Protein AF-0000000087523209 (afdb_homodimer)

Structure (mmCIF, N/CA/C/O backbone):
data_AF-0000000087523209-model_v1
#
loop_
_entity.id
_entity.type
_entity.pdbx_description
1 polymer 'Probable queuosine precursor transporter'
#
loop_
_atom_site.group_PDB
_atom_site.id
_atom_site.type_symbol
_atom_site.label_atom_id
_atom_site.label_alt_id
_atom_site.label_comp_id
_atom_site.label_asym_id
_atom_site.label_entity_id
_atom_site.label_seq_id
_atom_site.pdbx_PDB_ins_code
_atom_site.Cartn_x
_atom_site.Cartn_y
_atom_site.Cartn_z
_atom_site.occupancy
_atom_site.B_iso_or_equiv
_atom_site.auth_seq_id
_atom_site.auth_comp_id
_atom_site.auth_asym_id
_atom_site.auth_atom_id
_atom_site.pdbx_PDB_model_num
ATOM 1 N N . MET A 1 1 ? -15.82 -19.844 -24.734 1 44.47 1 MET A N 1
ATOM 2 C CA . MET A 1 1 ? -14.672 -19.297 -24 1 44.47 1 MET A CA 1
ATOM 3 C C . MET A 1 1 ? -15.117 -18.281 -22.969 1 44.47 1 MET A C 1
ATOM 5 O O . MET A 1 1 ? -15.961 -17.422 -23.25 1 44.47 1 MET A O 1
ATOM 9 N N . ASN A 1 2 ? -14.977 -18.547 -21.688 1 59.5 2 ASN A N 1
ATOM 10 C CA . ASN A 1 2 ? -15.484 -17.688 -20.609 1 59.5 2 ASN A CA 1
ATOM 11 C C . ASN A 1 2 ? -14.922 -16.281 -20.703 1 59.5 2 ASN A C 1
ATOM 13 O O . ASN A 1 2 ? -13.719 -16.078 -20.531 1 59.5 2 ASN A O 1
ATOM 17 N N . TYR A 1 3 ? -15.641 -15.453 -21.438 1 59.41 3 TYR A N 1
ATOM 18 C CA . TYR A 1 3 ? -15.336 -14.062 -21.75 1 59.41 3 TYR A CA 1
ATOM 19 C C . TYR A 1 3 ? -14.727 -13.359 -20.547 1 59.41 3 TYR A C 1
ATOM 21 O O . TYR A 1 3 ? -13.875 -12.477 -20.688 1 59.41 3 TYR A O 1
ATOM 29 N N . ASP A 1 4 ? -14.984 -13.922 -19.469 1 70.75 4 ASP A N 1
ATOM 30 C CA . ASP A 1 4 ? -14.461 -13.273 -18.266 1 70.75 4 ASP A CA 1
ATOM 31 C C . ASP A 1 4 ? -12.992 -13.633 -18.047 1 70.75 4 ASP A C 1
ATOM 33 O O . ASP A 1 4 ? -12.18 -12.773 -17.688 1 70.75 4 ASP A O 1
ATOM 37 N N . LEU A 1 5 ? -12.648 -14.812 -18.547 1 73.19 5 LEU A N 1
ATOM 38 C CA . LEU A 1 5 ? -11.258 -15.227 -18.391 1 73.19 5 LEU A CA 1
ATOM 39 C C . LEU A 1 5 ? -10.375 -14.523 -19.406 1 73.19 5 LEU A C 1
ATOM 41 O O . LEU A 1 5 ? -9.25 -14.125 -19.094 1 73.19 5 LEU A O 1
ATOM 45 N N . LEU A 1 6 ? -10.945 -14.406 -20.578 1 75.75 6 LEU A N 1
ATOM 46 C CA . LEU A 1 6 ? -10.195 -13.711 -21.625 1 75.75 6 LEU A CA 1
ATOM 47 C C . LEU A 1 6 ? -9.922 -12.266 -21.219 1 75.75 6 LEU A C 1
ATOM 49 O O . LEU A 1 6 ? -8.828 -11.75 -21.438 1 75.75 6 LEU A O 1
ATOM 53 N N . PHE A 1 7 ? -10.883 -11.695 -20.656 1 76.88 7 PHE A N 1
ATOM 54 C CA . PHE A 1 7 ? -10.719 -10.328 -20.188 1 76.88 7 PHE A CA 1
ATOM 55 C C . PHE A 1 7 ? -9.641 -10.242 -19.125 1 76.88 7 PHE A C 1
ATOM 57 O O . PHE A 1 7 ? -8.797 -9.344 -19.156 1 76.88 7 PHE A O 1
ATOM 64 N N . ILE A 1 8 ? -9.617 -11.156 -18.297 1 76.56 8 ILE A N 1
ATOM 65 C CA . ILE A 1 8 ? -8.648 -11.164 -17.203 1 76.56 8 ILE A CA 1
ATOM 66 C C . ILE A 1 8 ? -7.242 -11.383 -17.766 1 76.56 8 ILE A C 1
ATOM 68 O O . ILE A 1 8 ? -6.297 -10.703 -17.344 1 76.56 8 ILE A O 1
ATOM 72 N N . LEU A 1 9 ? -7.156 -12.195 -18.734 1 78.19 9 LEU A N 1
ATOM 73 C CA . LEU A 1 9 ? -5.855 -12.492 -19.328 1 78.19 9 LEU A CA 1
ATOM 74 C C . LEU A 1 9 ? -5.305 -11.273 -20.062 1 78.19 9 LEU A C 1
ATOM 76 O O . LEU A 1 9 ? -4.121 -10.953 -19.938 1 78.19 9 LEU A O 1
ATOM 80 N N . ILE A 1 10 ? -6.129 -10.641 -20.75 1 82.5 10 ILE A N 1
ATOM 81 C CA . ILE A 1 10 ? -5.715 -9.445 -21.484 1 82.5 10 ILE A CA 1
ATOM 82 C C . ILE A 1 10 ? -5.301 -8.352 -20.5 1 82.5 10 ILE A C 1
ATOM 84 O O . ILE A 1 10 ? -4.281 -7.688 -20.703 1 82.5 10 ILE A O 1
ATOM 88 N N . PHE A 1 11 ? -6.008 -8.203 -19.516 1 78.62 11 PHE A N 1
ATOM 89 C CA . PHE A 1 11 ? -5.652 -7.223 -18.484 1 78.62 11 PHE A CA 1
ATOM 90 C C . PHE A 1 11 ? -4.297 -7.547 -17.875 1 78.62 11 PHE A C 1
ATOM 92 O O . PHE A 1 11 ? -3.459 -6.66 -17.703 1 78.62 11 PHE A O 1
ATOM 99 N N . TRP A 1 12 ? -4.102 -8.766 -17.562 1 82.5 12 TRP A N 1
ATOM 100 C CA . TRP A 1 12 ? -2.84 -9.195 -16.969 1 82.5 12 TRP A CA 1
ATOM 101 C C . TRP A 1 12 ? -1.667 -8.844 -17.875 1 82.5 12 TRP A C 1
ATOM 103 O O . TRP A 1 12 ? -0.654 -8.312 -17.422 1 82.5 12 TRP A O 1
ATOM 113 N N . MET A 1 13 ? -1.924 -9.133 -19.109 1 85.62 13 MET A N 1
ATOM 114 C CA . MET A 1 13 ? -0.838 -8.914 -20.062 1 85.62 13 MET A CA 1
ATOM 115 C C . MET A 1 13 ? -0.506 -7.43 -20.172 1 85.62 13 MET A C 1
ATOM 117 O O . MET A 1 13 ? 0.664 -7.047 -20.125 1 85.62 13 MET A O 1
ATOM 121 N N . ILE A 1 14 ? -1.524 -6.695 -20.219 1 86.69 14 ILE A N 1
ATOM 122 C CA . ILE A 1 14 ? -1.33 -5.262 -20.391 1 86.69 14 ILE A CA 1
ATOM 123 C C . ILE A 1 14 ? -0.748 -4.668 -19.109 1 86.69 14 ILE A C 1
ATOM 125 O O . ILE A 1 14 ? 0.235 -3.924 -19.156 1 86.69 14 ILE A O 1
ATOM 129 N N . ALA A 1 15 ? -1.339 -5.047 -18.016 1 85.81 15 ALA A N 1
ATOM 130 C CA . ALA A 1 15 ? -0.912 -4.496 -16.734 1 85.81 15 ALA A CA 1
ATOM 131 C C . ALA A 1 15 ? 0.514 -4.922 -16.391 1 85.81 15 ALA A C 1
ATOM 133 O O . ALA A 1 15 ? 1.326 -4.109 -15.953 1 85.81 15 ALA A O 1
ATOM 134 N N . MET A 1 16 ? 0.817 -6.133 -16.656 1 89.19 16 MET A N 1
ATOM 135 C CA . MET A 1 16 ? 2.16 -6.641 -16.375 1 89.19 16 MET A CA 1
ATOM 136 C C . MET A 1 16 ? 3.193 -5.949 -17.266 1 89.19 16 MET A C 1
ATOM 138 O O . MET A 1 16 ? 4.301 -5.652 -16.812 1 89.19 16 MET A O 1
ATOM 142 N N . THR A 1 17 ? 2.781 -5.742 -18.469 1 91.44 17 THR A N 1
ATOM 143 C CA . THR A 1 17 ? 3.686 -5.066 -19.391 1 91.44 17 THR A CA 1
ATOM 144 C C . THR A 1 17 ? 3.947 -3.633 -18.938 1 91.44 17 THR A C 1
ATOM 146 O O . THR A 1 17 ? 5.098 -3.193 -18.875 1 91.44 17 THR A O 1
ATOM 149 N N . ILE A 1 18 ? 2.93 -2.971 -18.578 1 89.88 18 ILE A N 1
ATOM 150 C CA . ILE A 1 18 ? 3.039 -1.581 -18.141 1 89.88 18 ILE A CA 1
ATOM 151 C C . ILE A 1 18 ? 3.898 -1.494 -16.891 1 89.88 18 ILE A C 1
ATOM 153 O O . ILE A 1 18 ? 4.809 -0.667 -16.797 1 89.88 18 ILE A O 1
ATOM 157 N N . VAL A 1 19 ? 3.643 -2.371 -16 1 89.81 19 VAL A N 1
ATOM 158 C CA . VAL A 1 19 ? 4.359 -2.322 -14.734 1 89.81 19 VAL A CA 1
ATOM 159 C C . VAL A 1 19 ? 5.824 -2.691 -14.945 1 89.81 19 VAL A C 1
ATOM 161 O O . VAL A 1 19 ? 6.715 -2.113 -14.32 1 89.81 19 VAL A O 1
ATOM 164 N N . THR A 1 20 ? 6.012 -3.615 -15.828 1 92.19 20 THR A N 1
ATOM 165 C CA . THR A 1 20 ? 7.383 -4.02 -16.109 1 92.19 20 THR A CA 1
ATOM 166 C C . THR A 1 20 ? 8.164 -2.875 -16.75 1 92.19 20 THR A C 1
ATOM 168 O O . THR A 1 20 ? 9.25 -2.521 -16.281 1 92.19 20 THR A O 1
ATOM 171 N N . ILE A 1 21 ? 7.633 -2.289 -17.719 1 92.81 21 ILE A N 1
ATOM 172 C CA . ILE A 1 21 ? 8.297 -1.208 -18.438 1 92.81 21 ILE A CA 1
ATOM 173 C C . ILE A 1 21 ? 8.5 -0.017 -17.5 1 92.81 21 ILE A C 1
ATOM 175 O O . ILE A 1 21 ? 9.57 0.593 -17.5 1 92.81 21 ILE A O 1
ATOM 179 N N . SER A 1 22 ? 7.492 0.308 -16.75 1 91.12 22 SER A N 1
ATOM 180 C CA . SER A 1 22 ? 7.594 1.418 -15.812 1 91.12 22 SER A CA 1
ATOM 181 C C . SER A 1 22 ? 8.68 1.161 -14.773 1 91.12 22 SER A C 1
ATOM 183 O O . SER A 1 22 ? 9.406 2.078 -14.391 1 91.12 22 SER A O 1
ATOM 185 N N . SER A 1 23 ? 8.719 -0.015 -14.305 1 91.88 23 SER A N 1
ATOM 186 C CA . SER A 1 23 ? 9.734 -0.367 -13.312 1 91.88 23 SER A CA 1
ATOM 187 C C . SER A 1 23 ? 11.141 -0.214 -13.891 1 91.88 23 SER A C 1
ATOM 189 O O . SER A 1 23 ? 12.039 0.297 -13.211 1 91.88 23 SER A O 1
ATOM 191 N N . VAL A 1 24 ? 11.297 -0.629 -15.102 1 92.5 24 VAL A N 1
ATOM 192 C CA . VAL A 1 24 ? 12.586 -0.49 -15.766 1 92.5 24 VAL A CA 1
ATOM 193 C C . VAL A 1 24 ? 12.945 0.988 -15.891 1 92.5 24 VAL A C 1
ATOM 195 O O . VAL A 1 24 ? 14.07 1.388 -15.586 1 92.5 24 VAL A O 1
ATOM 198 N N . LYS A 1 25 ? 12.039 1.738 -16.312 1 91 25 LYS A N 1
ATOM 199 C CA . LYS A 1 25 ? 12.273 3.166 -16.516 1 91 25 LYS A CA 1
ATOM 200 C C . LYS A 1 25 ? 12.648 3.846 -15.195 1 91 25 LYS A C 1
ATOM 202 O O . LYS A 1 25 ? 13.555 4.68 -15.156 1 91 25 LYS A O 1
ATOM 207 N N . ILE A 1 26 ? 12.008 3.498 -14.188 1 90.19 26 ILE A N 1
ATOM 208 C CA . ILE A 1 26 ? 12.258 4.098 -12.883 1 90.19 26 ILE A CA 1
ATOM 209 C C . ILE A 1 26 ? 13.656 3.715 -12.406 1 90.19 26 ILE A C 1
ATOM 211 O O . ILE A 1 26 ? 14.43 4.574 -11.961 1 90.19 26 ILE A O 1
ATOM 215 N N . VAL A 1 27 ? 13.977 2.502 -12.516 1 89.12 27 VAL A N 1
ATOM 216 C CA . VAL A 1 27 ? 15.258 2 -12.023 1 89.12 27 VAL A CA 1
ATOM 217 C C . VAL A 1 27 ? 16.406 2.625 -12.828 1 89.12 27 VAL A C 1
ATOM 219 O O . VAL A 1 27 ? 17.453 2.959 -12.273 1 89.12 27 VAL A O 1
ATOM 222 N N . LYS A 1 28 ? 16.156 2.807 -14.055 1 88.44 28 LYS A N 1
ATOM 223 C CA . LYS A 1 28 ? 17.203 3.312 -14.938 1 88.44 28 LYS A CA 1
ATOM 224 C C . LYS A 1 28 ? 17.312 4.832 -14.852 1 88.44 28 LYS A C 1
ATOM 226 O O . LYS A 1 28 ? 18.406 5.383 -14.734 1 88.44 28 LYS A O 1
ATOM 231 N N . LYS A 1 29 ? 16.25 5.473 -14.891 1 86.88 29 LYS A N 1
ATOM 232 C CA . LYS A 1 29 ? 16.234 6.93 -15.008 1 86.88 29 LYS A CA 1
ATOM 233 C C . LYS A 1 29 ? 16.234 7.59 -13.633 1 86.88 29 LYS A C 1
ATOM 235 O O . LYS A 1 29 ? 16.766 8.695 -13.477 1 86.88 29 LYS A O 1
ATOM 240 N N . TYR A 1 30 ? 15.641 6.906 -12.672 1 86.31 30 TYR A N 1
ATOM 241 C CA . TYR A 1 30 ? 15.539 7.453 -11.328 1 86.31 30 TYR A CA 1
ATOM 242 C C . TYR A 1 30 ? 16.031 6.445 -10.289 1 86.31 30 TYR A C 1
ATOM 244 O O . TYR A 1 30 ? 15.289 6.086 -9.367 1 86.31 30 TYR A O 1
ATOM 252 N N . PRO A 1 31 ? 17.266 6.141 -10.344 1 84 31 PRO A N 1
ATOM 253 C CA . PRO A 1 31 ? 17.781 5.051 -9.516 1 84 31 PRO A CA 1
ATOM 254 C C . PRO A 1 31 ? 17.625 5.328 -8.016 1 84 31 PRO A C 1
ATOM 256 O O . PRO A 1 31 ? 17.469 4.391 -7.227 1 84 31 PRO A O 1
ATOM 259 N N . ALA A 1 32 ? 17.562 6.586 -7.645 1 82.88 32 ALA A N 1
ATOM 260 C CA . ALA A 1 32 ? 17.438 6.941 -6.234 1 82.88 32 ALA A CA 1
ATOM 261 C C . ALA A 1 32 ? 16.047 6.578 -5.703 1 82.88 32 ALA A C 1
ATOM 263 O O . ALA A 1 32 ? 15.852 6.473 -4.488 1 82.88 32 ALA A O 1
ATOM 264 N N . TYR A 1 33 ? 15.156 6.32 -6.605 1 91.06 33 TYR A N 1
ATOM 265 C CA . TYR A 1 33 ? 13.766 6.109 -6.211 1 91.06 33 TYR A CA 1
ATOM 266 C C . TYR A 1 33 ? 13.328 4.68 -6.496 1 91.06 33 TYR A C 1
ATOM 268 O O . TYR A 1 33 ? 12.219 4.281 -6.148 1 91.06 33 TYR A O 1
ATOM 276 N N . GLY A 1 34 ? 14.227 3.949 -7.117 1 92.69 34 GLY A N 1
ATOM 277 C CA . GLY A 1 34 ? 13.844 2.645 -7.637 1 92.69 34 GLY A CA 1
ATOM 278 C C . GLY A 1 34 ? 13.422 1.67 -6.551 1 92.69 34 GLY A C 1
ATOM 279 O O . GLY A 1 34 ? 12.367 1.047 -6.648 1 92.69 34 GLY A O 1
ATOM 280 N N . PHE A 1 35 ? 14.25 1.591 -5.512 1 94.25 35 PHE A N 1
ATOM 281 C CA . PHE A 1 35 ? 13.938 0.653 -4.441 1 94.25 35 PHE A CA 1
ATOM 282 C C . PHE A 1 35 ? 12.633 1.034 -3.754 1 94.25 35 PHE A C 1
ATOM 284 O O . PHE A 1 35 ? 11.781 0.176 -3.502 1 94.25 35 PHE A O 1
ATOM 291 N N . ALA A 1 36 ? 12.461 2.297 -3.49 1 95.56 36 ALA A N 1
ATOM 292 C CA . ALA A 1 36 ? 11.25 2.781 -2.838 1 95.56 36 ALA A CA 1
ATOM 293 C C . ALA A 1 36 ? 10.023 2.535 -3.709 1 95.56 36 ALA A C 1
ATOM 295 O O . ALA A 1 36 ? 8.984 2.098 -3.215 1 95.56 36 ALA A O 1
ATOM 296 N N . ALA A 1 37 ? 10.148 2.75 -4.977 1 96.12 37 ALA A N 1
ATOM 297 C CA . ALA A 1 37 ? 9.023 2.586 -5.898 1 96.12 37 ALA A CA 1
ATOM 298 C C . ALA A 1 37 ? 8.617 1.12 -6.008 1 96.12 37 ALA A C 1
ATOM 300 O O . ALA A 1 37 ? 7.43 0.793 -5.906 1 96.12 37 ALA A O 1
ATOM 301 N N . LEU A 1 38 ? 9.578 0.264 -6.219 1 96.75 38 LEU A N 1
ATOM 302 C CA . LEU A 1 38 ? 9.266 -1.155 -6.363 1 96.75 38 LEU A CA 1
ATOM 303 C C . LEU A 1 38 ? 8.703 -1.726 -5.066 1 96.75 38 LEU A C 1
ATOM 305 O O . LEU A 1 38 ? 7.82 -2.582 -5.09 1 96.75 38 LEU A O 1
ATOM 309 N N . THR A 1 39 ? 9.242 -1.266 -3.939 1 97.12 39 THR A N 1
ATOM 310 C CA . THR A 1 39 ? 8.703 -1.684 -2.65 1 97.12 39 THR A CA 1
ATOM 311 C C . THR A 1 39 ? 7.258 -1.208 -2.49 1 97.12 39 THR A C 1
ATOM 313 O O . THR A 1 39 ? 6.406 -1.949 -1.993 1 97.12 39 THR A O 1
ATOM 316 N N . ALA A 1 40 ? 7 -0.035 -2.912 1 97.62 40 ALA A N 1
ATOM 317 C CA . ALA A 1 40 ? 5.648 0.507 -2.857 1 97.62 40 ALA A CA 1
ATOM 318 C C . ALA A 1 40 ? 4.699 -0.298 -3.742 1 97.62 40 ALA A C 1
ATOM 320 O O . ALA A 1 40 ? 3.553 -0.555 -3.363 1 97.62 40 ALA A O 1
ATOM 321 N N . PHE A 1 41 ? 5.137 -0.655 -4.902 1 97.06 41 PHE A N 1
ATOM 322 C CA . PHE A 1 41 ? 4.332 -1.507 -5.773 1 97.06 41 PHE A CA 1
ATOM 323 C C . PHE A 1 41 ? 4.047 -2.848 -5.105 1 97.06 41 PHE A C 1
ATOM 325 O O . PHE A 1 41 ? 2.92 -3.342 -5.152 1 97.06 41 PHE A O 1
ATOM 332 N N . TYR A 1 42 ? 5.07 -3.402 -4.551 1 97 42 TYR A N 1
ATOM 333 C CA . TYR A 1 42 ? 4.93 -4.66 -3.828 1 97 42 TYR A CA 1
ATOM 334 C C . TYR A 1 42 ? 3.857 -4.551 -2.75 1 97 42 TYR A C 1
ATOM 336 O O . TYR A 1 42 ? 2.977 -5.406 -2.652 1 97 42 TYR A O 1
ATOM 344 N N . VAL A 1 43 ? 3.879 -3.502 -1.985 1 97 43 VAL A N 1
ATOM 345 C CA . VAL A 1 43 ? 2.916 -3.242 -0.919 1 97 43 VAL A CA 1
ATOM 346 C C . VAL A 1 43 ? 1.52 -3.076 -1.514 1 97 43 VAL A C 1
ATOM 348 O O . VAL A 1 43 ? 0.546 -3.627 -0.992 1 97 43 VAL A O 1
ATOM 351 N N . ALA A 1 44 ? 1.406 -2.361 -2.561 1 96.5 44 ALA A N 1
ATOM 352 C CA . ALA A 1 44 ? 0.119 -2.129 -3.213 1 96.5 44 ALA A CA 1
ATOM 353 C C . ALA A 1 44 ? -0.492 -3.439 -3.699 1 96.5 44 ALA A C 1
ATOM 355 O O . ALA A 1 44 ? -1.701 -3.65 -3.582 1 96.5 44 ALA A O 1
ATOM 356 N N . TYR A 1 45 ? 0.368 -4.281 -4.297 1 95.38 45 TYR A N 1
ATOM 357 C CA . TYR A 1 45 ? -0.119 -5.57 -4.77 1 95.38 45 TYR A CA 1
ATOM 358 C C . TYR A 1 45 ? -0.631 -6.418 -3.607 1 95.38 45 TYR A C 1
ATOM 360 O O . TYR A 1 45 ? -1.703 -7.02 -3.697 1 95.38 45 TYR A O 1
ATOM 368 N N . LEU A 1 46 ? 0.085 -6.434 -2.566 1 93.19 46 LEU A N 1
ATOM 369 C CA . LEU A 1 46 ? -0.273 -7.266 -1.421 1 93.19 46 LEU A CA 1
ATOM 370 C C . LEU A 1 46 ? -1.545 -6.754 -0.754 1 93.19 46 LEU A C 1
ATOM 372 O O . LEU A 1 46 ? -2.428 -7.539 -0.402 1 93.19 46 LEU A O 1
ATOM 376 N N . LEU A 1 47 ? -1.611 -5.461 -0.556 1 92.69 47 LEU A N 1
ATOM 377 C CA . LEU A 1 47 ? -2.799 -4.895 0.073 1 92.69 47 LEU A CA 1
ATOM 378 C C . LEU A 1 47 ? -4.027 -5.09 -0.812 1 92.69 47 LEU A C 1
ATOM 380 O O . LEU A 1 47 ? -5.109 -5.41 -0.317 1 92.69 47 LEU A O 1
ATOM 384 N N . SER A 1 48 ? -3.848 -4.867 -2.072 1 92.44 48 SER A N 1
ATOM 385 C CA . SER A 1 48 ? -4.941 -5.141 -3 1 92.44 48 SER A CA 1
ATOM 386 C C . SER A 1 48 ? -5.379 -6.598 -2.93 1 92.44 48 SER A C 1
ATOM 388 O O . SER A 1 48 ? -6.574 -6.895 -2.963 1 92.44 48 SER A O 1
ATOM 390 N N . SER A 1 49 ? -4.371 -7.438 -2.902 1 89.56 49 SER A N 1
ATOM 391 C CA . SER A 1 49 ? -4.656 -8.867 -2.82 1 89.56 49 SER A CA 1
ATOM 392 C C . SER A 1 49 ? -5.461 -9.195 -1.57 1 89.56 49 SER A C 1
ATOM 394 O O . SER A 1 49 ? -6.352 -10.055 -1.607 1 89.56 49 SER A O 1
ATOM 396 N N . GLN A 1 50 ? -5.203 -8.602 -0.523 1 86.44 50 GLN A N 1
ATOM 397 C CA . GLN A 1 50 ? -5.93 -8.836 0.721 1 86.44 50 GLN A CA 1
ATOM 398 C C . GLN A 1 50 ? -7.391 -8.414 0.594 1 86.44 50 GLN A C 1
ATOM 400 O O . GLN A 1 50 ? -8.281 -9.102 1.099 1 86.44 50 GLN A O 1
ATOM 405 N N . VAL A 1 51 ? -7.629 -7.324 0.012 1 85.94 51 VAL A N 1
ATOM 406 C CA . VAL A 1 51 ? -8.992 -6.832 -0.19 1 85.94 51 VAL A CA 1
ATOM 407 C C . VAL A 1 51 ? -9.742 -7.762 -1.142 1 85.94 51 VAL A C 1
ATOM 409 O O . VAL A 1 51 ? -10.867 -8.18 -0.855 1 85.94 51 VAL A O 1
ATOM 412 N N . ILE A 1 52 ? -9.102 -8.141 -2.203 1 87.19 52 ILE A N 1
ATOM 413 C CA . ILE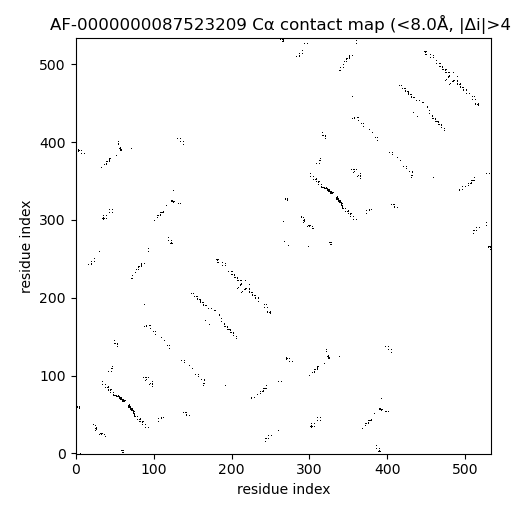 A 1 52 ? -9.742 -8.898 -3.27 1 87.19 52 ILE A CA 1
ATOM 414 C C . ILE A 1 52 ? -9.922 -10.352 -2.83 1 87.19 52 ILE A C 1
ATOM 416 O O . ILE A 1 52 ? -10.844 -11.031 -3.289 1 87.19 52 ILE A O 1
ATOM 420 N N . ALA A 1 53 ? -9.133 -10.789 -1.924 1 82.5 53 ALA A N 1
ATOM 421 C CA . ALA A 1 53 ? -9.211 -12.156 -1.428 1 82.5 53 ALA A CA 1
ATOM 422 C C . ALA A 1 53 ? -10.539 -12.406 -0.71 1 82.5 53 ALA A C 1
ATOM 424 O O . ALA A 1 53 ? -10.922 -13.555 -0.493 1 82.5 53 ALA A O 1
ATOM 425 N N . THR A 1 54 ? -11.258 -11.359 -0.317 1 80.94 54 THR A N 1
ATOM 426 C CA . THR A 1 54 ? -12.531 -11.5 0.376 1 80.94 54 THR A CA 1
ATOM 427 C C . THR A 1 54 ? -13.617 -12 -0.579 1 80.94 54 THR A C 1
ATOM 429 O O . THR A 1 54 ? -14.695 -12.406 -0.145 1 80.94 54 THR A O 1
ATOM 432 N N . LYS A 1 55 ? -13.32 -11.961 -1.841 1 83 55 LYS A N 1
ATOM 433 C CA . LYS A 1 55 ? -14.203 -12.531 -2.859 1 83 55 LYS A CA 1
ATOM 434 C C . LYS A 1 55 ? -13.703 -13.898 -3.314 1 83 55 LYS A C 1
ATOM 436 O O . LYS A 1 55 ? -12.555 -14.031 -3.748 1 83 55 LYS A O 1
ATOM 441 N N . LEU A 1 56 ? -14.602 -14.867 -3.193 1 81.5 56 LEU A N 1
ATOM 442 C CA . LEU A 1 56 ? -14.305 -16.172 -3.771 1 81.5 56 LEU A CA 1
ATOM 443 C C . LEU A 1 56 ? -14.789 -16.25 -5.215 1 81.5 56 LEU A C 1
ATOM 445 O O . LEU A 1 56 ? -15.922 -15.891 -5.512 1 81.5 56 LEU A O 1
ATOM 449 N N . ALA A 1 57 ? -13.875 -16.672 -6.004 1 84.19 57 ALA A N 1
ATOM 450 C CA . ALA A 1 57 ? -14.156 -16.625 -7.438 1 84.19 57 ALA A CA 1
ATOM 451 C C . ALA A 1 57 ? -14.094 -18.031 -8.055 1 84.19 57 ALA A C 1
ATOM 453 O O . ALA A 1 57 ? -13.555 -18.953 -7.449 1 84.19 57 ALA A O 1
ATOM 454 N N . THR A 1 58 ? -14.75 -18.125 -9.148 1 84.25 58 THR A N 1
ATOM 455 C CA . THR A 1 58 ? -14.68 -19.328 -9.977 1 84.25 58 THR A CA 1
ATOM 456 C C . THR A 1 58 ? -13.922 -19.031 -11.273 1 84.25 58 THR A C 1
ATOM 458 O O . THR A 1 58 ? -14.234 -18.078 -11.984 1 84.25 58 THR A O 1
ATOM 461 N N . PHE A 1 59 ? -12.883 -19.812 -11.43 1 80.12 59 PHE A N 1
ATOM 462 C CA . PHE A 1 59 ? -12.117 -19.734 -12.664 1 80.12 59 PHE A CA 1
ATOM 463 C C . PHE A 1 59 ? -12.406 -20.938 -13.555 1 80.12 59 PHE A C 1
ATOM 465 O O . PHE A 1 59 ? -12.125 -22.078 -13.18 1 80.12 59 PHE A O 1
ATOM 472 N N . ASP A 1 60 ? -13.016 -20.625 -14.695 1 80.06 60 ASP A N 1
ATOM 473 C CA . ASP A 1 60 ? -13.336 -21.672 -15.664 1 80.06 60 ASP A CA 1
ATOM 474 C C . ASP A 1 60 ? -12.305 -21.703 -16.797 1 80.06 60 ASP A C 1
ATOM 476 O O . ASP A 1 60 ? -12.352 -20.859 -17.703 1 80.06 60 ASP A O 1
ATOM 480 N N . PHE A 1 61 ? -11.406 -22.656 -16.766 1 76.56 61 PHE A N 1
ATOM 481 C CA . PHE A 1 61 ? -10.336 -22.75 -17.75 1 76.56 61 PHE A CA 1
ATOM 482 C C . PHE A 1 61 ? -10.789 -23.547 -18.969 1 76.56 61 PHE A C 1
ATOM 484 O O . PHE A 1 61 ? -10.008 -23.781 -19.891 1 76.56 61 PHE A O 1
ATOM 491 N N . GLY A 1 62 ? -12.109 -23.781 -18.953 1 76.75 62 GLY A N 1
ATOM 492 C CA . GLY A 1 62 ? -12.648 -24.516 -20.078 1 76.75 62 GLY A CA 1
ATOM 493 C C . GLY A 1 62 ? -12.383 -26.016 -20.016 1 76.75 62 GLY A C 1
ATOM 494 O O . GLY A 1 62 ? -12.055 -26.547 -18.953 1 76.75 62 GLY A O 1
ATOM 495 N N . THR A 1 63 ? -12.805 -26.703 -21.047 1 75.56 63 THR A N 1
ATOM 496 C CA . THR A 1 63 ? -12.656 -28.156 -21.141 1 75.56 63 THR A CA 1
ATOM 497 C C . THR A 1 63 ? -11.438 -28.516 -21.969 1 75.56 63 THR A C 1
ATOM 499 O O . THR A 1 63 ? -11.297 -28.078 -23.109 1 75.56 63 THR A O 1
ATOM 502 N N . TRP A 1 64 ? -10.555 -29.047 -21.156 1 71.62 64 TRP A N 1
ATOM 503 C CA . TRP A 1 64 ? -9.352 -29.531 -21.828 1 71.62 64 TRP A CA 1
ATOM 504 C C . TRP A 1 64 ? -9.273 -31.047 -21.781 1 71.62 64 TRP A C 1
ATOM 506 O O . TRP A 1 64 ? -9.336 -31.641 -20.703 1 71.62 64 TRP A O 1
ATOM 516 N N . PHE A 1 65 ? -9.07 -31.672 -22.969 1 80.38 65 PHE A N 1
ATOM 517 C CA . PHE A 1 65 ? -8.938 -33.125 -23.094 1 80.38 65 PHE A CA 1
ATOM 518 C C . PHE A 1 65 ? -10.117 -33.812 -22.438 1 80.38 65 PHE A C 1
ATOM 520 O O . PHE A 1 65 ? -9.938 -34.812 -21.703 1 80.38 65 PHE A O 1
ATOM 527 N N . GLY A 1 66 ? -11.242 -33.188 -22.484 1 74.56 66 GLY A N 1
ATOM 528 C CA . GLY A 1 66 ? -12.461 -33.812 -22 1 74.56 66 GLY A CA 1
ATOM 529 C C . GLY A 1 66 ? -12.742 -33.5 -20.531 1 74.56 66 GLY A C 1
ATOM 530 O O . GLY A 1 66 ? -13.766 -33.906 -20 1 74.56 66 GLY A O 1
ATOM 531 N N . TYR A 1 67 ? -11.797 -32.906 -19.906 1 77.94 67 TYR A N 1
ATOM 532 C CA . TYR A 1 67 ? -11.984 -32.562 -18.5 1 77.94 67 TYR A CA 1
ATOM 533 C C . TYR A 1 67 ? -12.203 -31.062 -18.328 1 77.94 67 TYR A C 1
ATOM 535 O O . TYR A 1 67 ? -11.477 -30.25 -18.922 1 77.94 67 TYR A O 1
ATOM 543 N N . SER A 1 68 ? -13.406 -30.781 -17.672 1 79.81 68 SER A N 1
ATOM 544 C CA . SER A 1 68 ? -13.656 -29.375 -17.344 1 79.81 68 SER A CA 1
ATOM 545 C C . SER A 1 68 ? -12.859 -28.953 -16.109 1 79.81 68 SER A C 1
ATOM 547 O O . SER A 1 68 ? -12.914 -29.609 -15.07 1 79.81 68 SER A O 1
ATOM 549 N N . ILE A 1 69 ? -12.07 -27.969 -16.344 1 79.38 69 ILE A N 1
ATOM 550 C CA . ILE A 1 69 ? -11.25 -27.453 -15.25 1 79.38 69 ILE A CA 1
ATOM 551 C C . ILE A 1 69 ? -11.891 -26.203 -14.672 1 79.38 69 ILE A C 1
ATOM 553 O O . ILE A 1 69 ? -11.688 -25.094 -15.195 1 79.38 69 ILE A O 1
ATOM 557 N N . ILE A 1 70 ? -12.719 -26.391 -13.656 1 80.75 70 ILE A N 1
ATOM 558 C CA . ILE A 1 70 ? -13.367 -25.312 -12.93 1 80.75 70 ILE A CA 1
ATOM 559 C C . ILE A 1 70 ? -12.82 -25.25 -11.508 1 80.75 70 ILE A C 1
ATOM 561 O O . ILE A 1 70 ? -12.961 -26.203 -10.742 1 80.75 70 ILE A O 1
ATOM 565 N N . LEU A 1 71 ? -12.141 -24.172 -11.305 1 80.25 71 LEU A N 1
ATOM 566 C CA . LEU A 1 71 ? -11.469 -24.031 -10.008 1 80.25 71 LEU A CA 1
ATOM 567 C C . LEU A 1 71 ? -12.109 -22.906 -9.188 1 80.25 71 LEU A C 1
ATOM 569 O O . LEU A 1 71 ? -12.531 -21.891 -9.742 1 80.25 71 LEU A O 1
ATOM 573 N N . SER A 1 72 ? -12.281 -23.141 -7.941 1 79.56 72 SER A N 1
ATOM 574 C CA . SER A 1 72 ? -12.75 -22.125 -7.004 1 79.56 72 SER A CA 1
ATOM 575 C C . SER A 1 72 ? -11.633 -21.688 -6.07 1 79.56 72 SER A C 1
ATOM 577 O O . SER A 1 72 ? -11.078 -22.484 -5.324 1 79.56 72 SER A O 1
ATOM 579 N N . THR A 1 73 ? -11.305 -20.422 -6.199 1 79.25 73 THR A N 1
ATOM 580 C CA . THR A 1 73 ? -10.242 -19.875 -5.371 1 79.25 73 THR A CA 1
ATOM 581 C C . THR A 1 73 ? -10.492 -18.391 -5.094 1 79.25 73 THR A C 1
ATOM 583 O O . THR A 1 73 ? -11.367 -17.781 -5.703 1 79.25 73 THR A O 1
ATOM 586 N N . PRO A 1 74 ? -9.82 -17.875 -4.062 1 77.5 74 PRO A N 1
ATOM 587 C CA . PRO A 1 74 ? -9.922 -16.422 -3.867 1 77.5 74 PRO A CA 1
ATOM 588 C C . PRO A 1 74 ? -9.562 -15.633 -5.125 1 77.5 74 PRO A C 1
ATOM 590 O O . PRO A 1 74 ? -8.633 -16 -5.84 1 77.5 74 PRO A O 1
ATOM 593 N N . ALA A 1 75 ? -10.367 -14.594 -5.348 1 84.75 75 ALA A N 1
ATOM 594 C CA . ALA A 1 75 ? -10.18 -13.766 -6.535 1 84.75 75 ALA A CA 1
ATOM 595 C C . ALA A 1 75 ? -8.797 -13.133 -6.543 1 84.75 75 ALA A C 1
ATOM 597 O O . ALA A 1 75 ? -8.305 -12.703 -7.594 1 84.75 75 ALA A O 1
ATOM 598 N N . ALA A 1 76 ? -8.133 -13.094 -5.406 1 85.06 76 ALA A N 1
ATOM 599 C CA . ALA A 1 76 ? -6.82 -12.469 -5.25 1 85.06 76 ALA A CA 1
ATOM 600 C C . ALA A 1 76 ? -5.758 -13.219 -6.051 1 85.06 76 ALA A C 1
ATOM 602 O O . ALA A 1 76 ? -4.652 -12.719 -6.258 1 85.06 76 ALA A O 1
ATOM 603 N N . ALA A 1 77 ? -6.055 -14.406 -6.527 1 83 77 ALA A N 1
ATOM 604 C CA . ALA A 1 77 ? -5.121 -15.211 -7.312 1 83 77 ALA A CA 1
ATOM 605 C C . ALA A 1 77 ? -4.641 -14.445 -8.547 1 83 77 ALA A C 1
ATOM 607 O O . ALA A 1 77 ? -3.533 -14.68 -9.031 1 83 77 ALA A O 1
ATOM 608 N N . ILE A 1 78 ? -5.383 -13.508 -8.977 1 84.06 78 ILE A N 1
ATOM 609 C CA . ILE A 1 78 ? -5.047 -12.766 -10.188 1 84.06 78 ILE A CA 1
ATOM 610 C C . ILE A 1 78 ? -3.863 -11.836 -9.922 1 84.06 78 ILE A C 1
ATOM 612 O O . ILE A 1 78 ? -3.217 -11.359 -10.852 1 84.06 78 ILE A O 1
ATOM 616 N N . LEU A 1 79 ? -3.531 -11.57 -8.695 1 89.25 79 LEU A N 1
ATOM 617 C CA . LEU A 1 79 ? -2.479 -10.617 -8.359 1 89.25 79 LEU A CA 1
ATOM 618 C C . LEU A 1 79 ? -1.171 -11.336 -8.055 1 89.25 79 LEU A C 1
ATOM 620 O O . LEU A 1 79 ? -0.114 -10.711 -7.969 1 89.25 79 LEU A O 1
ATOM 624 N N . TYR A 1 80 ? -1.177 -12.648 -8.031 1 85.31 80 TYR A N 1
ATOM 625 C CA . TYR A 1 80 ? -0.006 -13.414 -7.613 1 85.31 80 TYR A CA 1
ATOM 626 C C . TYR A 1 80 ? 1.154 -13.203 -8.578 1 85.31 80 TYR A C 1
ATOM 628 O O . TYR A 1 80 ? 2.303 -13.055 -8.156 1 85.31 80 TYR A O 1
ATOM 636 N N . PRO A 1 81 ? 0.857 -13.109 -9.828 1 85.25 81 PRO A N 1
ATOM 637 C CA . PRO A 1 81 ? 1.975 -12.867 -10.742 1 85.25 81 PRO A CA 1
ATOM 638 C C . PRO A 1 81 ? 2.664 -11.531 -10.492 1 85.25 81 PRO A C 1
ATOM 640 O O . PRO A 1 81 ? 3.887 -11.422 -10.625 1 85.25 81 PRO A O 1
ATOM 643 N N . PHE A 1 82 ? 1.92 -10.57 -10.156 1 90.5 82 PHE A N 1
ATOM 644 C CA . PHE A 1 82 ? 2.49 -9.258 -9.891 1 90.5 82 PHE A CA 1
ATOM 645 C C . PHE A 1 82 ? 3.354 -9.281 -8.633 1 90.5 82 PHE A C 1
ATOM 647 O O . PHE A 1 82 ? 4.445 -8.711 -8.609 1 90.5 82 PHE A O 1
ATOM 654 N N . ILE A 1 83 ? 2.846 -10 -7.668 1 91.31 83 ILE A N 1
ATOM 655 C CA . ILE A 1 83 ? 3.516 -10.062 -6.371 1 91.31 83 ILE A CA 1
ATOM 656 C C . ILE A 1 83 ? 4.852 -10.789 -6.52 1 91.31 83 ILE A C 1
ATOM 658 O O . ILE A 1 83 ? 5.887 -10.297 -6.066 1 91.31 83 ILE A O 1
ATOM 662 N N . ALA A 1 84 ? 4.816 -11.898 -7.168 1 88 84 ALA A N 1
ATOM 663 C CA . ALA A 1 84 ? 6.035 -12.688 -7.355 1 88 84 ALA A CA 1
ATOM 664 C C . ALA A 1 84 ? 7.039 -11.938 -8.227 1 88 84 ALA A C 1
ATOM 666 O O . ALA A 1 84 ? 8.234 -11.914 -7.93 1 88 84 ALA A O 1
ATOM 667 N N . GLN A 1 85 ? 6.57 -11.344 -9.211 1 89.75 85 GLN A N 1
ATOM 668 C CA . GLN A 1 85 ? 7.438 -10.68 -10.18 1 89.75 85 GLN A CA 1
ATOM 669 C C . GLN A 1 85 ? 8.172 -9.5 -9.547 1 89.75 85 GLN A C 1
ATOM 671 O O . GLN A 1 85 ? 9.367 -9.312 -9.773 1 89.75 85 GLN A O 1
ATOM 676 N N . VAL A 1 86 ? 7.469 -8.68 -8.859 1 94.31 86 VAL A N 1
ATOM 677 C CA . VAL A 1 86 ? 8.094 -7.488 -8.305 1 94.31 86 VAL A CA 1
ATOM 678 C C . VAL A 1 86 ? 9.164 -7.887 -7.289 1 94.31 86 VAL A C 1
ATOM 680 O O . VAL A 1 86 ? 10.195 -7.227 -7.172 1 94.31 86 VAL A O 1
ATOM 683 N N . LEU A 1 87 ? 8.891 -8.938 -6.555 1 93.25 87 LEU A N 1
ATOM 684 C CA . LEU A 1 87 ? 9.883 -9.414 -5.598 1 93.25 87 LEU A CA 1
ATOM 685 C C . LEU A 1 87 ? 11.141 -9.891 -6.312 1 93.25 87 LEU A C 1
ATOM 687 O O . LEU A 1 87 ? 12.258 -9.602 -5.871 1 93.25 87 LEU A O 1
ATOM 691 N N . ASP A 1 88 ? 10.961 -10.562 -7.414 1 90.81 88 ASP A N 1
ATOM 692 C CA . ASP A 1 88 ? 12.094 -10.977 -8.234 1 90.81 88 ASP A CA 1
ATOM 693 C C . ASP A 1 88 ? 12.852 -9.766 -8.773 1 90.81 88 ASP A C 1
ATOM 695 O O . ASP A 1 88 ? 14.086 -9.773 -8.836 1 90.81 88 ASP A O 1
ATOM 699 N N . MET A 1 89 ? 12.141 -8.805 -9.203 1 92.5 89 MET A N 1
ATOM 700 C CA . MET A 1 89 ? 12.75 -7.586 -9.742 1 92.5 89 MET A CA 1
ATOM 701 C C . MET A 1 89 ? 13.609 -6.898 -8.688 1 92.5 89 MET A C 1
ATOM 703 O O . MET A 1 89 ? 14.719 -6.461 -8.977 1 92.5 89 MET A O 1
ATOM 707 N N . ILE A 1 90 ? 13.07 -6.805 -7.484 1 94.12 90 ILE A N 1
ATOM 708 C CA . ILE A 1 90 ? 13.805 -6.188 -6.387 1 94.12 90 ILE A CA 1
ATOM 709 C C . ILE A 1 90 ? 15.07 -7 -6.094 1 94.12 90 ILE A C 1
ATOM 711 O O . ILE A 1 90 ? 16.156 -6.434 -5.953 1 94.12 90 ILE A O 1
ATOM 715 N N . ASN A 1 91 ? 14.867 -8.281 -6.051 1 92.19 91 ASN A N 1
ATOM 716 C CA . ASN A 1 91 ? 15.984 -9.172 -5.766 1 92.19 91 ASN A CA 1
ATOM 717 C C . ASN A 1 91 ? 17.062 -9.086 -6.848 1 92.19 91 ASN A C 1
ATOM 719 O O . ASN A 1 91 ? 18.25 -9.102 -6.547 1 92.19 91 ASN A O 1
ATOM 723 N N . GLU A 1 92 ? 16.656 -8.969 -8.016 1 89.5 92 GLU A N 1
ATOM 724 C CA . GLU A 1 92 ? 17.562 -8.906 -9.156 1 89.5 92 GLU A CA 1
ATOM 725 C C . GLU A 1 92 ? 18.438 -7.66 -9.102 1 8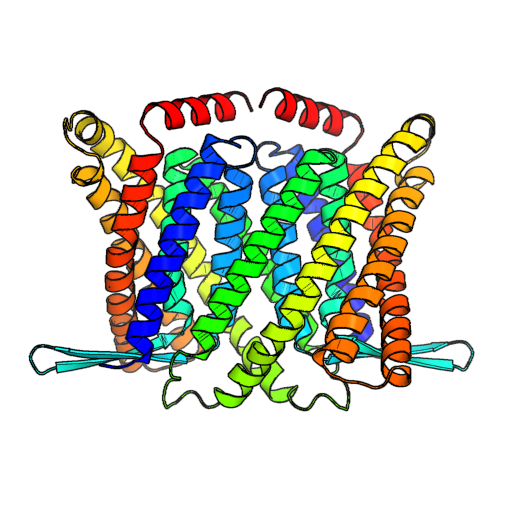9.5 92 GLU A C 1
ATOM 727 O O . GLU A 1 92 ? 19.641 -7.734 -9.305 1 89.5 92 GLU A O 1
ATOM 732 N N . VAL A 1 93 ? 17.828 -6.578 -8.812 1 90.56 93 VAL A N 1
ATOM 733 C CA . VAL A 1 93 ? 18.5 -5.297 -8.953 1 90.56 93 VAL A CA 1
ATOM 734 C C . VAL A 1 93 ? 19.188 -4.922 -7.633 1 90.56 93 VAL A C 1
ATOM 736 O O . VAL A 1 93 ? 20.312 -4.418 -7.625 1 90.56 93 VAL A O 1
ATOM 739 N N . TYR A 1 94 ? 18.516 -5.266 -6.508 1 91 94 TYR A N 1
ATOM 740 C CA . TYR A 1 94 ? 18.984 -4.703 -5.25 1 91 94 TYR A CA 1
ATOM 741 C C . TYR A 1 94 ? 19.531 -5.793 -4.336 1 91 94 TYR A C 1
ATOM 743 O O . TYR A 1 94 ? 20.141 -5.496 -3.303 1 91 94 TYR A O 1
ATOM 751 N N . GLY A 1 95 ? 19.266 -7.008 -4.676 1 90.56 95 GLY A N 1
ATOM 752 C CA . GLY A 1 95 ? 19.859 -8.109 -3.938 1 90.56 95 GLY A CA 1
ATOM 753 C C . GLY A 1 95 ? 18.984 -8.633 -2.826 1 90.56 95 GLY A C 1
ATOM 754 O O . GLY A 1 95 ? 17.891 -8.109 -2.598 1 90.56 95 GLY A O 1
ATOM 755 N N . LYS A 1 96 ? 19.5 -9.633 -2.184 1 92.19 96 LYS A N 1
ATOM 756 C CA . LYS A 1 96 ? 18.75 -10.406 -1.194 1 92.19 96 LYS A CA 1
ATOM 757 C C . LYS A 1 96 ? 18.391 -9.547 0.019 1 92.19 96 LYS A C 1
ATOM 759 O O . LYS A 1 96 ? 17.266 -9.586 0.509 1 92.19 96 LYS A O 1
ATOM 764 N N . LYS A 1 97 ? 19.328 -8.789 0.51 1 92.69 97 LYS A N 1
ATOM 765 C CA . LYS A 1 97 ? 19.109 -7.992 1.717 1 92.69 97 LYS A CA 1
ATOM 766 C C . LYS A 1 97 ? 17.969 -7 1.531 1 92.69 97 LYS A C 1
ATOM 768 O O . LYS A 1 97 ? 17.078 -6.906 2.379 1 92.69 97 LYS A O 1
ATOM 773 N N . LYS A 1 98 ? 17.969 -6.344 0.415 1 93.25 98 LYS A N 1
ATOM 774 C CA . LYS A 1 98 ? 16.906 -5.371 0.136 1 93.25 98 LYS A CA 1
ATOM 775 C C . LYS A 1 98 ? 15.586 -6.062 -0.154 1 93.25 98 LYS A C 1
ATOM 777 O O . LYS A 1 98 ? 14.516 -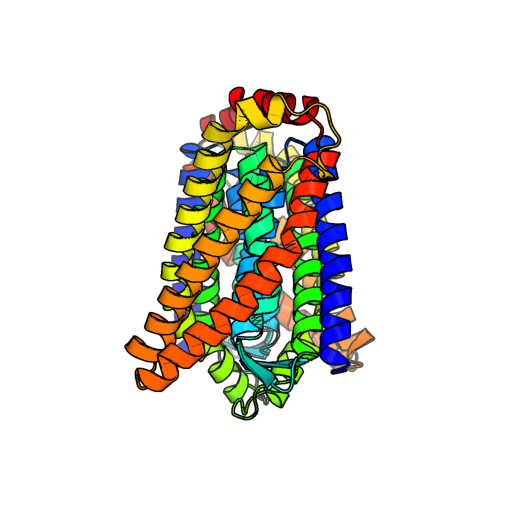5.539 0.186 1 93.25 98 LYS A O 1
ATOM 782 N N . ALA A 1 99 ? 15.719 -7.219 -0.775 1 94.62 99 ALA A N 1
ATOM 783 C CA . ALA A 1 99 ? 14.492 -7.984 -1.005 1 94.62 99 ALA A CA 1
ATOM 784 C C . ALA A 1 99 ? 13.859 -8.414 0.314 1 94.62 99 ALA A C 1
ATOM 786 O O . ALA A 1 99 ? 12.641 -8.32 0.482 1 94.62 99 ALA A O 1
ATOM 787 N N . VAL A 1 100 ? 14.664 -8.836 1.23 1 94.56 100 VAL A N 1
ATOM 788 C CA . VAL A 1 100 ? 14.172 -9.211 2.551 1 94.56 100 VAL A CA 1
ATOM 789 C C . VAL A 1 100 ? 13.586 -7.984 3.252 1 94.56 100 VAL A C 1
ATOM 791 O O . VAL A 1 100 ? 12.531 -8.062 3.885 1 94.56 100 VAL A O 1
ATOM 794 N N . ALA A 1 101 ? 14.258 -6.883 3.139 1 94.69 101 ALA A N 1
ATOM 795 C CA . ALA A 1 101 ? 13.758 -5.641 3.721 1 94.69 101 ALA A CA 1
ATOM 796 C C . ALA A 1 101 ? 12.391 -5.273 3.145 1 94.69 101 ALA A C 1
ATOM 798 O O . ALA A 1 101 ? 11.5 -4.836 3.875 1 94.69 101 ALA A O 1
ATOM 799 N N . ALA A 1 102 ? 12.281 -5.453 1.856 1 96.06 102 ALA A N 1
ATOM 800 C CA . ALA A 1 102 ? 11 -5.168 1.208 1 96.06 102 ALA A CA 1
ATOM 801 C C . ALA A 1 102 ? 9.898 -6.055 1.767 1 96.06 102 ALA A C 1
ATOM 803 O O . ALA A 1 102 ? 8.773 -5.594 1.983 1 96.06 102 ALA A O 1
ATOM 804 N N . VAL A 1 103 ? 10.211 -7.293 2 1 96.19 103 VAL A N 1
ATOM 805 C CA . VAL A 1 103 ? 9.242 -8.242 2.553 1 96.19 103 VAL A CA 1
ATOM 806 C C . VAL A 1 103 ? 8.836 -7.801 3.957 1 96.19 103 VAL A C 1
ATOM 808 O O . VAL A 1 103 ? 7.652 -7.82 4.301 1 96.19 103 VAL A O 1
ATOM 811 N N . MET A 1 104 ? 9.789 -7.355 4.73 1 95.31 104 MET A N 1
ATOM 812 C CA . MET A 1 104 ? 9.5 -6.926 6.098 1 95.31 104 MET A CA 1
ATOM 813 C C . MET A 1 104 ? 8.68 -5.641 6.102 1 95.31 104 MET A C 1
ATOM 815 O O . MET A 1 104 ? 7.777 -5.48 6.922 1 95.31 104 MET A O 1
ATOM 819 N N . ILE A 1 105 ? 9.008 -4.754 5.262 1 95.62 105 ILE A N 1
ATOM 820 C CA . ILE A 1 105 ? 8.234 -3.525 5.113 1 95.62 105 ILE A CA 1
ATOM 821 C C . ILE A 1 105 ? 6.805 -3.863 4.715 1 95.62 105 ILE A C 1
ATOM 823 O O . ILE A 1 105 ? 5.852 -3.334 5.297 1 95.62 105 ILE A O 1
ATOM 827 N N . ALA A 1 106 ? 6.684 -4.758 3.783 1 95.75 106 ALA A N 1
ATOM 828 C CA . ALA A 1 106 ? 5.359 -5.168 3.328 1 95.75 106 ALA A CA 1
ATOM 829 C C . ALA A 1 106 ? 4.566 -5.816 4.461 1 95.75 106 ALA A C 1
ATOM 831 O O . ALA A 1 106 ? 3.369 -5.566 4.609 1 95.75 106 ALA A O 1
ATOM 832 N N . LEU A 1 107 ? 5.215 -6.637 5.211 1 94.06 107 LEU A N 1
ATOM 833 C CA . LEU A 1 107 ? 4.543 -7.262 6.348 1 94.06 107 LEU A CA 1
ATOM 834 C C . LEU A 1 107 ? 4.023 -6.203 7.316 1 94.06 107 LEU A C 1
ATOM 836 O O . LEU A 1 107 ? 2.881 -6.285 7.777 1 94.06 107 LEU A O 1
ATOM 840 N N . ALA A 1 108 ? 4.852 -5.254 7.648 1 93.38 108 ALA A N 1
ATOM 841 C CA . ALA A 1 108 ? 4.449 -4.188 8.555 1 93.38 108 ALA A CA 1
ATOM 842 C C . ALA A 1 108 ? 3.223 -3.447 8.031 1 93.38 108 ALA A C 1
ATOM 844 O O . ALA A 1 108 ? 2.324 -3.096 8.797 1 93.38 108 ALA A O 1
ATOM 845 N N . THR A 1 109 ? 3.182 -3.178 6.754 1 94 109 THR A N 1
ATOM 846 C CA . THR A 1 109 ? 2.057 -2.463 6.16 1 94 109 THR A CA 1
ATOM 847 C C . THR A 1 109 ? 0.791 -3.314 6.203 1 94 109 THR A C 1
ATOM 849 O O . THR A 1 109 ? -0.315 -2.785 6.34 1 94 109 THR A O 1
ATOM 852 N N . GLN A 1 110 ? 0.935 -4.602 6.078 1 90.81 110 GLN A N 1
ATOM 853 C CA . GLN A 1 110 ? -0.215 -5.492 6.184 1 90.81 110 GLN A CA 1
ATOM 854 C C . GLN A 1 110 ? -0.807 -5.465 7.59 1 90.81 110 GLN A C 1
ATOM 856 O O . GLN A 1 110 ? -2.027 -5.508 7.758 1 90.81 110 GLN A O 1
ATOM 861 N N . VAL A 1 111 ? 0.042 -5.488 8.516 1 89.06 111 VAL A N 1
ATOM 862 C CA . VAL A 1 111 ? -0.408 -5.41 9.906 1 89.06 111 VAL A CA 1
ATOM 863 C C . VAL A 1 111 ? -1.153 -4.098 10.133 1 89.06 111 VAL A C 1
ATOM 865 O O . VAL A 1 111 ? -2.219 -4.086 10.758 1 89.06 111 VAL A O 1
ATOM 868 N N . LEU A 1 112 ? -0.613 -3.023 9.656 1 90.19 112 LEU A N 1
ATOM 869 C CA . LEU A 1 112 ? -1.264 -1.725 9.773 1 90.19 112 LEU A CA 1
ATOM 870 C C . LEU A 1 112 ? -2.637 -1.741 9.117 1 90.19 112 LEU A C 1
ATOM 872 O O . LEU A 1 112 ? -3.611 -1.24 9.68 1 90.19 112 LEU A O 1
ATOM 876 N N . TYR A 1 113 ? -2.711 -2.301 7.992 1 89.88 113 TYR A N 1
ATOM 877 C CA . TYR A 1 113 ? -3.967 -2.377 7.254 1 89.88 113 TYR A CA 1
ATOM 878 C C . TYR A 1 113 ? -5.039 -3.086 8.07 1 89.88 113 TYR A C 1
ATOM 880 O O . TYR A 1 113 ? -6.172 -2.607 8.172 1 89.88 113 TYR A O 1
ATOM 888 N N . VAL A 1 114 ? -4.656 -4.191 8.609 1 87.12 114 VAL A N 1
ATOM 889 C CA . VAL A 1 114 ? -5.613 -4.977 9.383 1 87.12 114 VAL A CA 1
ATOM 890 C C . VAL A 1 114 ? -6.059 -4.188 10.609 1 87.12 114 VAL A C 1
ATOM 892 O O . VAL A 1 114 ? -7.223 -4.25 11.008 1 87.12 114 VAL A O 1
ATOM 895 N N . MET A 1 115 ? -5.172 -3.553 11.211 1 86.5 115 MET A N 1
ATOM 896 C CA . MET A 1 115 ? -5.516 -2.727 12.367 1 86.5 115 MET A CA 1
ATOM 897 C C . MET A 1 115 ? -6.496 -1.625 11.977 1 86.5 115 MET A C 1
ATOM 899 O O . MET A 1 115 ? -7.43 -1.325 12.719 1 86.5 115 MET A O 1
ATOM 903 N N . PHE A 1 116 ? -6.316 -1.012 10.836 1 89.69 116 PHE A N 1
ATOM 904 C CA . PHE A 1 116 ? -7.207 0.041 10.367 1 89.69 116 PHE A CA 1
ATOM 905 C C . PHE A 1 116 ? -8.594 -0.52 10.055 1 89.69 116 PHE A C 1
ATOM 907 O O . PHE A 1 116 ? -9.602 0.117 10.352 1 89.69 116 PHE A O 1
ATOM 914 N N . ILE A 1 117 ? -8.602 -1.659 9.477 1 86.88 117 ILE A N 1
ATOM 915 C CA . ILE A 1 117 ? -9.875 -2.305 9.172 1 86.88 117 ILE A CA 1
ATOM 916 C C . ILE A 1 117 ? -10.609 -2.633 10.469 1 86.88 117 ILE A C 1
ATOM 918 O O . ILE A 1 117 ? -11.82 -2.426 10.578 1 86.88 117 ILE A O 1
ATOM 922 N N . ALA A 1 118 ? -9.859 -3.227 11.414 1 83.75 118 ALA A N 1
ATOM 923 C CA . ALA A 1 118 ? -10.461 -3.551 12.703 1 83.75 118 ALA A CA 1
ATOM 924 C C . ALA A 1 118 ? -11.07 -2.311 13.352 1 83.75 118 ALA A C 1
ATOM 926 O O . ALA A 1 118 ? -12.133 -2.389 13.977 1 83.75 118 ALA A O 1
ATOM 927 N N . MET A 1 119 ? -10.461 -1.189 13.18 1 84.5 119 MET A N 1
ATOM 928 C CA . MET A 1 119 ? -10.984 0.07 13.703 1 84.5 119 MET A CA 1
ATOM 929 C C . MET A 1 119 ? -12.234 0.5 12.945 1 84.5 119 MET A C 1
ATOM 931 O O . MET A 1 119 ? -13.219 0.922 13.547 1 84.5 119 MET A O 1
ATOM 935 N N . ALA A 1 120 ? -12.18 0.403 11.711 1 85.88 120 ALA A N 1
ATOM 936 C CA . ALA A 1 120 ? -13.281 0.842 10.859 1 85.88 120 ALA A CA 1
ATOM 937 C C . ALA A 1 120 ? -14.539 0.025 11.125 1 85.88 120 ALA A C 1
ATOM 939 O O . ALA A 1 120 ? -15.656 0.546 11.039 1 85.88 120 ALA A O 1
ATOM 940 N N . VAL A 1 121 ? -14.352 -1.207 11.438 1 83.94 121 VAL A N 1
ATOM 941 C CA . VAL A 1 121 ? -15.477 -2.1 11.703 1 83.94 121 VAL A CA 1
ATOM 942 C C . VAL A 1 121 ? -16.219 -1.633 12.945 1 83.94 121 VAL A C 1
ATOM 944 O O . VAL A 1 121 ? -17.438 -1.794 13.047 1 83.94 121 VAL A O 1
ATOM 947 N N . LYS A 1 122 ? -15.578 -0.984 13.852 1 83 122 LYS A N 1
ATOM 948 C CA . LYS A 1 122 ? -16.172 -0.58 15.125 1 83 122 LYS A CA 1
ATOM 949 C C . LYS A 1 122 ? -16.828 0.793 15.016 1 83 122 LYS A C 1
ATOM 951 O O . LYS A 1 122 ? -17.594 1.194 15.898 1 83 122 LYS A O 1
ATOM 956 N N . ILE A 1 123 ? -16.547 1.518 13.969 1 83.75 123 ILE A N 1
ATOM 957 C CA . ILE A 1 123 ? -17.141 2.838 13.789 1 83.75 123 ILE A CA 1
ATOM 958 C C . ILE A 1 123 ? -18.594 2.691 13.375 1 83.75 123 ILE A C 1
ATOM 960 O O . ILE A 1 123 ? -18.922 1.981 12.422 1 83.75 123 ILE A O 1
ATOM 964 N N . PRO A 1 124 ? -19.453 3.346 14.125 1 86.81 124 PRO A N 1
ATOM 965 C CA . PRO A 1 124 ? -20.875 3.273 13.742 1 86.81 124 PRO A CA 1
ATOM 966 C C . PRO A 1 124 ? -21.141 3.824 12.344 1 86.81 124 PRO A C 1
ATOM 968 O O . PRO A 1 124 ? -20.578 4.852 11.961 1 86.81 124 PRO A O 1
ATOM 971 N N . ALA A 1 125 ? -21.969 3.068 11.625 1 87.12 125 ALA A N 1
ATOM 972 C CA . ALA A 1 125 ? -22.344 3.506 10.281 1 87.12 125 ALA A CA 1
ATOM 973 C C . ALA A 1 125 ? -23.359 4.637 10.344 1 87.12 125 ALA A C 1
ATOM 975 O O . ALA A 1 125 ? -24.125 4.746 11.312 1 87.12 125 ALA A O 1
ATOM 976 N N . ALA A 1 126 ? -23.234 5.484 9.336 1 83.56 126 ALA A N 1
ATOM 977 C CA . ALA A 1 126 ? -24.312 6.461 9.188 1 83.56 126 ALA A CA 1
ATOM 978 C C . ALA A 1 126 ? -25.656 5.77 9.008 1 83.56 126 ALA A C 1
ATOM 980 O O . ALA A 1 126 ? -25.734 4.684 8.43 1 83.56 126 ALA A O 1
ATOM 981 N N . ALA A 1 127 ? -26.688 6.5 9.438 1 79 127 ALA A N 1
ATOM 982 C CA . ALA A 1 127 ? -28.016 5.918 9.406 1 79 127 ALA A CA 1
ATOM 983 C C . ALA A 1 127 ? -28.453 5.605 7.973 1 79 127 ALA A C 1
ATOM 985 O O . ALA A 1 127 ? -29.156 4.625 7.73 1 79 127 ALA A O 1
ATOM 986 N N . PHE A 1 128 ? -27.922 6.375 7.059 1 78.44 128 PHE A N 1
ATOM 987 C CA . PHE A 1 128 ? -28.359 6.219 5.68 1 78.44 128 PHE A CA 1
ATOM 988 C C . PHE A 1 128 ? -27.484 5.215 4.941 1 78.44 128 PHE A C 1
ATOM 990 O O . PHE A 1 128 ? -27.75 4.883 3.785 1 78.44 128 PHE A O 1
ATOM 997 N N . TYR A 1 129 ? -26.453 4.734 5.535 1 80.75 129 TYR A N 1
ATOM 998 C CA . TYR A 1 129 ? -25.594 3.715 4.938 1 80.75 129 TYR A CA 1
ATOM 999 C C . TYR A 1 129 ? -26.188 2.322 5.137 1 80.75 129 TYR A C 1
ATOM 1001 O O . TYR A 1 129 ? -26.078 1.754 6.227 1 80.75 129 TYR A O 1
ATOM 1009 N N . GLU A 1 130 ? -26.609 1.627 4.141 1 82.12 130 GLU A N 1
ATOM 1010 C CA . GLU A 1 130 ? -27.422 0.414 4.242 1 82.12 130 GLU A CA 1
ATOM 1011 C C . GLU A 1 130 ? -26.547 -0.836 4.121 1 82.12 130 GLU A C 1
ATOM 1013 O O . GLU A 1 130 ? -27.047 -1.957 4.246 1 82.12 130 GLU A O 1
ATOM 1018 N N . LEU A 1 131 ? -25.25 -0.673 3.932 1 84.62 131 LEU A N 1
ATOM 1019 C CA . LEU A 1 131 ? -24.422 -1.841 3.645 1 84.62 131 LEU A CA 1
ATOM 1020 C C . LEU A 1 131 ? -23.5 -2.158 4.816 1 84.62 131 LEU A C 1
ATOM 1022 O O . LEU A 1 131 ? -22.453 -2.799 4.637 1 84.62 131 LEU A O 1
ATOM 1026 N N . ASP A 1 132 ? -23.875 -1.724 5.992 1 86.81 132 ASP A N 1
ATOM 1027 C CA . ASP A 1 132 ? -22.969 -1.86 7.129 1 86.81 132 ASP A CA 1
ATOM 1028 C C . ASP A 1 132 ? -22.734 -3.33 7.48 1 86.81 132 ASP A C 1
ATOM 1030 O O . ASP A 1 132 ? -21.609 -3.74 7.758 1 86.81 132 ASP A O 1
ATOM 1034 N N . THR A 1 133 ? -23.797 -4.141 7.492 1 87.5 133 THR A N 1
ATOM 1035 C CA . THR A 1 133 ? -23.672 -5.559 7.828 1 87.5 133 THR A CA 1
ATOM 1036 C C . THR A 1 133 ? -22.797 -6.285 6.809 1 87.5 133 THR A C 1
ATOM 1038 O O . THR A 1 133 ? -21.906 -7.047 7.184 1 87.5 133 THR A O 1
ATOM 1041 N N . GLU A 1 134 ? -23.047 -6 5.598 1 85.44 134 GLU A N 1
ATOM 1042 C CA . GLU A 1 134 ? -22.281 -6.629 4.523 1 85.44 134 GLU A CA 1
ATOM 1043 C C . GLU A 1 134 ? -20.812 -6.172 4.543 1 85.44 134 GLU A C 1
ATOM 1045 O O . GLU A 1 134 ? -19.906 -6.984 4.363 1 85.44 134 GLU A O 1
ATOM 1050 N N . TRP A 1 135 ? -20.672 -4.914 4.777 1 86.69 135 TRP A N 1
ATOM 1051 C CA . TRP A 1 135 ? -19.328 -4.355 4.871 1 86.69 135 TRP A CA 1
ATOM 1052 C C . TRP A 1 135 ? -18.547 -5.016 5.996 1 86.69 135 TRP A C 1
ATOM 1054 O O . TRP A 1 135 ? -17.406 -5.469 5.793 1 86.69 135 TRP A O 1
ATOM 1064 N N . THR A 1 136 ? -19.172 -5.145 7.102 1 86 136 THR A N 1
ATOM 1065 C CA . THR A 1 136 ? -18.531 -5.73 8.273 1 86 136 THR A CA 1
ATOM 1066 C C . THR A 1 136 ? -18.219 -7.207 8.047 1 86 136 THR A C 1
ATOM 1068 O O . THR A 1 136 ? -17.156 -7.691 8.438 1 86 136 THR A O 1
ATOM 1071 N N . THR A 1 137 ? -19.062 -7.891 7.418 1 82.62 137 THR A N 1
ATOM 1072 C CA . THR A 1 137 ? -18.875 -9.312 7.145 1 82.62 137 THR A CA 1
ATOM 1073 C C . THR A 1 137 ? -17.703 -9.516 6.184 1 82.62 137 THR A C 1
ATOM 1075 O O . THR A 1 137 ? -16.844 -10.367 6.41 1 82.62 137 THR A O 1
ATOM 1078 N N . ILE A 1 138 ? -17.641 -8.719 5.211 1 81.25 138 ILE A N 1
ATOM 1079 C CA . ILE A 1 138 ? -16.609 -8.82 4.195 1 81.25 138 ILE A CA 1
ATOM 1080 C C . ILE A 1 138 ? -15.242 -8.562 4.824 1 81.25 138 ILE A C 1
ATOM 1082 O O . ILE A 1 138 ? -14.297 -9.328 4.609 1 81.25 138 ILE A O 1
ATOM 1086 N N . PHE A 1 139 ? -15.211 -7.621 5.68 1 82 139 PHE A N 1
ATOM 1087 C CA . PHE A 1 139 ? -13.898 -7.207 6.168 1 82 139 PHE A CA 1
ATOM 1088 C C . PHE A 1 139 ? -13.562 -7.91 7.477 1 82 139 PHE A C 1
ATOM 1090 O O . PHE A 1 139 ? -12.391 -8.055 7.828 1 82 139 PHE A O 1
ATOM 1097 N N . ALA A 1 140 ? -14.57 -8.375 8.211 1 71.94 140 ALA A N 1
ATOM 1098 C CA . ALA A 1 140 ? -14.297 -9.211 9.375 1 71.94 140 ALA A CA 1
ATOM 1099 C C . ALA A 1 140 ? -13.703 -10.555 8.961 1 71.94 140 ALA A C 1
ATOM 1101 O O . ALA A 1 140 ? -12.797 -11.062 9.617 1 71.94 140 ALA A O 1
ATOM 1102 N N . LEU A 1 141 ? -14.188 -11.148 7.93 1 63.53 141 LEU A N 1
ATOM 1103 C CA . LEU A 1 141 ? -13.594 -12.352 7.359 1 63.53 141 LEU A CA 1
ATOM 1104 C C . LEU A 1 141 ? -12.133 -12.117 6.98 1 63.53 141 LEU A C 1
ATOM 1106 O O . LEU A 1 141 ? -11.297 -13.008 7.125 1 63.53 141 LEU A O 1
ATOM 1110 N N . SER A 1 142 ? -11.914 -10.969 6.715 1 64.81 142 SER A N 1
ATOM 1111 C CA . SER A 1 142 ? -10.578 -10.594 6.258 1 64.81 142 SER A CA 1
ATOM 1112 C C . SER A 1 142 ? -9.555 -10.695 7.387 1 64.81 142 SER A C 1
ATOM 1114 O O . SER A 1 142 ? -8.406 -11.078 7.152 1 64.81 142 SER A O 1
ATOM 1116 N N . VAL A 1 143 ? -10.078 -10.617 8.586 1 65.56 143 VAL A N 1
ATOM 1117 C CA . VAL A 1 143 ? -9.133 -10.602 9.703 1 65.56 143 VAL A CA 1
ATOM 1118 C C . VAL A 1 143 ? -8.555 -12 9.906 1 65.56 143 VAL A C 1
ATOM 1120 O O . VAL A 1 143 ? -7.352 -12.156 10.109 1 65.56 143 VAL A O 1
ATOM 1123 N N . GLY A 1 144 ? -9.406 -13.125 9.945 1 62.88 144 GLY A N 1
ATOM 1124 C CA . GLY A 1 144 ? -8.906 -14.492 10.047 1 62.88 144 GLY A CA 1
ATOM 1125 C C . GLY A 1 144 ? -7.996 -14.875 8.898 1 62.88 144 GLY A C 1
ATOM 1126 O O . GLY A 1 144 ? -6.918 -15.43 9.117 1 62.88 144 GLY A O 1
ATOM 1127 N N . VAL A 1 145 ? -8.422 -14.516 7.785 1 66.81 145 VAL A N 1
ATOM 1128 C CA . VAL A 1 145 ? -7.672 -14.797 6.566 1 66.81 145 VAL A CA 1
ATOM 1129 C C . VAL A 1 145 ? -6.348 -14.039 6.586 1 66.81 145 VAL A C 1
ATOM 1131 O O . VAL A 1 145 ? -5.328 -14.547 6.113 1 66.81 145 VAL A O 1
ATOM 1134 N N . THR A 1 146 ? -6.387 -13.023 7.336 1 72.62 146 THR A N 1
ATOM 1135 C CA . THR A 1 146 ? -5.219 -12.148 7.316 1 72.62 146 THR A CA 1
ATOM 1136 C C . THR A 1 146 ? -4.074 -12.758 8.125 1 72.62 146 THR A C 1
ATOM 1138 O O . THR A 1 146 ? -2.916 -12.703 7.707 1 72.62 146 THR A O 1
ATOM 1141 N N . PHE A 1 147 ? -4.488 -13.352 9.227 1 76.31 147 PHE A N 1
ATOM 1142 C CA . PHE A 1 147 ? -3.424 -13.961 10.023 1 76.31 147 PHE A CA 1
ATOM 1143 C C . PHE A 1 147 ? -2.756 -15.094 9.258 1 76.31 147 PHE A C 1
ATOM 1145 O O . PHE A 1 147 ? -1.527 -15.211 9.25 1 76.31 147 PHE A O 1
ATOM 1152 N N . ALA A 1 148 ? -3.613 -15.977 8.68 1 76.62 148 ALA A N 1
ATOM 1153 C CA . ALA A 1 148 ? -3.078 -17.047 7.836 1 76.62 148 ALA A CA 1
ATOM 1154 C C . ALA A 1 148 ? -2.221 -16.484 6.707 1 76.62 148 ALA A C 1
ATOM 1156 O O . ALA A 1 148 ? -1.165 -17.031 6.387 1 76.62 148 ALA A O 1
ATOM 1157 N N . SER A 1 149 ? -2.543 -15.375 6.234 1 80.44 149 SER A N 1
ATOM 1158 C CA . SER A 1 149 ? -1.852 -14.75 5.105 1 80.44 149 SER A CA 1
ATOM 1159 C C . SER A 1 149 ? -0.5 -14.188 5.531 1 80.44 149 SER A C 1
ATOM 1161 O O . SER A 1 149 ? 0.456 -14.203 4.754 1 80.44 149 SER A O 1
ATOM 1163 N N . TRP A 1 150 ? -0.452 -13.812 6.836 1 86.81 150 TRP A N 1
ATOM 1164 C CA . TRP A 1 150 ? 0.809 -13.25 7.305 1 86.81 150 TRP A CA 1
ATOM 1165 C C . TRP A 1 150 ? 1.892 -14.32 7.375 1 86.81 150 TRP A C 1
ATOM 1167 O O . TRP A 1 150 ? 3.029 -14.094 6.957 1 86.81 150 TRP A O 1
ATOM 1177 N N . ILE A 1 151 ? 1.44 -15.406 7.848 1 86.5 151 ILE A N 1
ATOM 1178 C CA . ILE A 1 151 ? 2.41 -16.484 8.008 1 86.5 151 ILE A CA 1
ATOM 1179 C C . ILE A 1 151 ? 2.83 -17.016 6.633 1 86.5 151 ILE A C 1
ATOM 1181 O O . ILE A 1 151 ? 4.023 -17.141 6.348 1 86.5 151 ILE A O 1
ATOM 1185 N N . SER A 1 152 ? 1.839 -17.312 5.902 1 87.88 152 SER A N 1
ATOM 1186 C CA . SER A 1 152 ? 2.152 -17.828 4.574 1 87.88 152 SER A CA 1
ATOM 1187 C C . SER A 1 152 ? 2.951 -16.812 3.762 1 87.88 152 SER A C 1
ATOM 1189 O O . SER A 1 152 ? 3.908 -17.188 3.076 1 87.88 152 SER A O 1
ATOM 1191 N N . PHE A 1 153 ? 2.641 -15.648 3.932 1 88.19 153 PHE A N 1
ATOM 1192 C CA . PHE A 1 153 ? 3.33 -14.586 3.215 1 88.19 153 PHE A CA 1
ATOM 1193 C C . PHE A 1 153 ? 4.801 -14.531 3.605 1 88.19 153 PHE A C 1
ATOM 1195 O O . PHE A 1 153 ? 5.68 -14.508 2.74 1 88.19 153 PHE A O 1
ATOM 1202 N N . LEU A 1 154 ? 5.031 -14.5 4.879 1 91.25 154 LEU A N 1
ATOM 1203 C CA . LEU A 1 154 ? 6.398 -14.367 5.367 1 91.25 154 LEU A CA 1
ATOM 1204 C C . LEU A 1 154 ? 7.242 -15.57 4.949 1 91.25 154 LEU A C 1
ATOM 1206 O O . LEU A 1 154 ? 8.344 -15.406 4.418 1 91.25 154 LEU A O 1
ATOM 1210 N N . VAL A 1 155 ? 6.723 -16.688 5.109 1 91.56 155 VAL A N 1
ATOM 1211 C CA . VAL A 1 155 ? 7.469 -17.906 4.797 1 91.56 155 VAL A CA 1
ATOM 1212 C C . VAL A 1 155 ? 7.711 -17.984 3.293 1 91.56 155 VAL A C 1
ATOM 1214 O O . VAL A 1 155 ? 8.844 -18.203 2.852 1 91.56 155 VAL A O 1
ATOM 1217 N N . CYS A 1 156 ? 6.719 -17.734 2.551 1 90.06 156 CYS A N 1
ATOM 1218 C CA . CYS A 1 156 ? 6.816 -17.906 1.106 1 90.06 156 CYS A CA 1
ATOM 1219 C C . CYS A 1 156 ? 7.668 -16.812 0.476 1 90.06 156 CYS A C 1
ATOM 1221 O O . CYS A 1 156 ? 8.461 -17.078 -0.432 1 90.06 156 CYS A O 1
ATOM 1223 N N . SER A 1 157 ? 7.488 -15.656 0.922 1 92.81 157 SER A N 1
ATOM 1224 C CA . SER A 1 157 ? 8.25 -14.555 0.343 1 92.81 157 SER A CA 1
ATOM 1225 C C . SER A 1 157 ? 9.734 -14.672 0.68 1 92.81 157 SER A C 1
ATOM 1227 O O . SER A 1 157 ? 10.594 -14.375 -0.156 1 92.81 157 SER A O 1
ATOM 1229 N N . LEU A 1 158 ? 10.031 -15.062 1.898 1 93.62 158 LEU A N 1
ATOM 1230 C CA . LEU A 1 158 ? 11.43 -15.25 2.271 1 93.62 158 LEU A CA 1
ATOM 1231 C C . LEU A 1 158 ? 12.031 -16.438 1.534 1 93.62 158 LEU A C 1
ATOM 1233 O O . LEU A 1 158 ? 13.172 -16.391 1.086 1 93.62 158 LEU A O 1
ATOM 1237 N N . LEU A 1 159 ? 11.25 -17.469 1.46 1 92.44 159 LEU A N 1
ATOM 1238 C CA . LEU A 1 159 ? 11.688 -18.625 0.693 1 92.44 159 LEU A CA 1
ATOM 1239 C C . LEU A 1 159 ? 11.992 -18.234 -0.749 1 92.44 159 LEU A C 1
ATOM 1241 O O . LEU A 1 159 ? 13.031 -18.641 -1.293 1 92.44 159 LEU A O 1
ATOM 1245 N N . ASP A 1 160 ? 11.117 -17.547 -1.353 1 91.5 160 ASP A N 1
ATOM 1246 C CA . ASP A 1 160 ? 11.305 -17.078 -2.721 1 91.5 160 ASP A CA 1
ATOM 1247 C C . ASP A 1 160 ? 12.57 -16.234 -2.844 1 91.5 160 ASP A C 1
ATOM 1249 O O . ASP A 1 160 ? 13.375 -16.438 -3.756 1 91.5 160 ASP A O 1
ATOM 1253 N N . THR A 1 161 ? 12.727 -15.344 -1.913 1 92.12 161 THR A N 1
ATOM 1254 C CA . THR A 1 161 ? 13.867 -14.43 -1.925 1 92.12 161 THR A CA 1
ATOM 1255 C C . THR A 1 161 ? 15.18 -15.195 -1.799 1 92.12 161 THR A C 1
ATOM 1257 O O . THR A 1 161 ? 16.109 -14.969 -2.566 1 92.12 161 THR A O 1
ATOM 1260 N N . 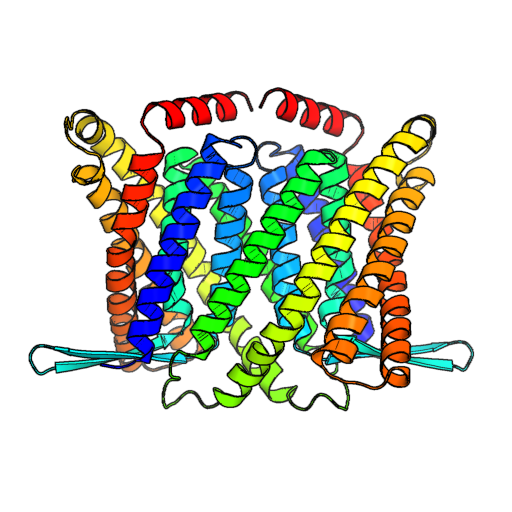TYR A 1 162 ? 15.211 -16.094 -0.854 1 92.75 162 TYR A N 1
ATOM 1261 C CA . TYR A 1 162 ? 16.438 -16.859 -0.609 1 92.75 162 TYR A CA 1
ATOM 1262 C C . TYR A 1 162 ? 16.719 -17.812 -1.767 1 92.75 162 TYR A C 1
ATOM 1264 O O . TYR A 1 162 ? 17.859 -17.922 -2.213 1 92.75 162 TYR A O 1
ATOM 1272 N N . MET A 1 163 ? 15.727 -18.453 -2.238 1 91.88 163 MET A N 1
ATOM 1273 C CA . MET A 1 163 ? 15.898 -19.375 -3.359 1 91.88 163 MET A CA 1
ATOM 1274 C C . MET A 1 163 ? 16.328 -18.625 -4.617 1 91.88 163 MET A C 1
ATOM 1276 O O . MET A 1 163 ? 17.203 -19.078 -5.348 1 91.88 163 MET A O 1
ATOM 1280 N N . PHE A 1 164 ? 15.664 -17.562 -4.848 1 91.38 164 PHE A N 1
ATOM 1281 C CA . PHE A 1 164 ? 16 -16.75 -6.012 1 91.38 164 PHE A CA 1
ATOM 1282 C C . PHE A 1 164 ? 17.469 -16.344 -5.977 1 91.38 164 PHE A C 1
ATOM 1284 O O . PHE A 1 164 ? 18.188 -16.516 -6.957 1 91.38 164 PHE A O 1
ATOM 1291 N N . SER A 1 165 ? 17.875 -15.82 -4.852 1 89.62 165 SER A N 1
ATOM 1292 C CA . SER A 1 165 ? 19.25 -15.375 -4.688 1 89.62 165 SER A CA 1
ATOM 1293 C C . SER A 1 165 ? 20.234 -16.547 -4.824 1 89.62 165 SER A C 1
ATOM 1295 O O . SER A 1 165 ? 21.312 -16.391 -5.398 1 89.62 165 SER A O 1
ATOM 1297 N N . TYR A 1 166 ? 19.891 -17.641 -4.305 1 90.25 166 TYR A N 1
ATOM 1298 C CA . TYR A 1 166 ? 20.719 -18.828 -4.379 1 90.25 166 TYR A CA 1
ATOM 129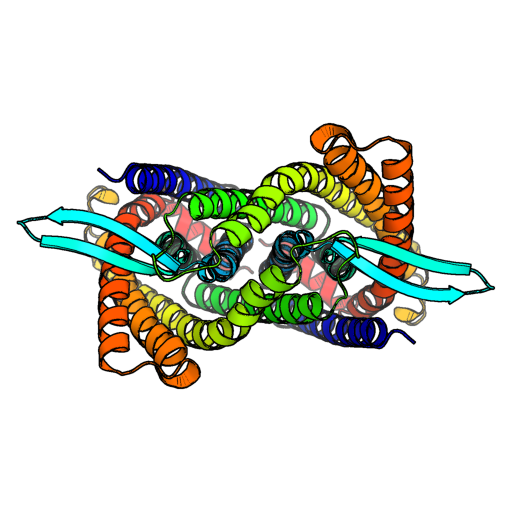9 C C . TYR A 1 166 ? 20.906 -19.281 -5.82 1 90.25 166 TYR A C 1
ATOM 1301 O O . TYR A 1 166 ? 22.016 -19.516 -6.273 1 90.25 166 TYR A O 1
ATOM 1309 N N . ILE A 1 167 ? 19.844 -19.391 -6.551 1 90.56 167 ILE A N 1
ATOM 1310 C CA . ILE A 1 167 ? 19.875 -19.859 -7.934 1 90.56 167 ILE A CA 1
ATOM 1311 C C . ILE A 1 167 ? 20.609 -18.828 -8.797 1 90.56 167 ILE A C 1
ATOM 1313 O O . ILE A 1 167 ? 21.391 -19.203 -9.688 1 90.56 167 ILE A O 1
ATOM 1317 N N . LYS A 1 168 ? 20.328 -17.625 -8.523 1 88 168 LYS A N 1
ATOM 1318 C CA . LYS A 1 168 ? 21.031 -16.562 -9.227 1 88 168 LYS A CA 1
ATOM 1319 C C . LYS A 1 168 ? 22.531 -16.703 -9.07 1 88 168 LYS A C 1
ATOM 1321 O O . LYS A 1 168 ? 23.281 -16.656 -10.062 1 88 168 LYS A O 1
ATOM 1326 N N . ARG A 1 169 ? 22.984 -16.891 -7.852 1 88.38 169 ARG A N 1
ATOM 1327 C CA . ARG A 1 169 ? 24.406 -17.031 -7.578 1 88.38 169 ARG A CA 1
ATOM 1328 C C . ARG A 1 169 ? 24.969 -18.297 -8.234 1 88.38 169 ARG A C 1
ATOM 1330 O O . ARG A 1 169 ? 26.062 -18.266 -8.797 1 88.38 169 ARG A O 1
ATOM 1337 N N . LYS A 1 170 ? 24.266 -19.344 -8.211 1 89.44 170 LYS A N 1
ATOM 1338 C CA . LYS A 1 170 ? 24.719 -20.625 -8.727 1 89.44 170 LYS A CA 1
ATOM 1339 C C . LYS A 1 170 ? 24.766 -20.641 -10.25 1 89.44 170 LYS A C 1
ATOM 1341 O O . LYS A 1 170 ? 25.656 -21.234 -10.852 1 89.44 170 LYS A O 1
ATOM 1346 N N . LEU A 1 171 ? 23.781 -19.969 -10.867 1 88 171 LEU A N 1
ATOM 1347 C CA . LEU A 1 171 ? 23.641 -20.062 -12.32 1 88 171 LEU A CA 1
ATOM 1348 C C . LEU A 1 171 ? 24.281 -18.859 -13 1 88 171 LEU A C 1
ATOM 1350 O O . LEU A 1 171 ? 24.359 -18.797 -14.227 1 88 171 LEU A O 1
ATOM 1354 N N . ARG A 1 172 ? 24.734 -17.969 -12.211 1 84.5 172 ARG A N 1
ATOM 1355 C CA . ARG A 1 172 ? 25.234 -16.703 -12.734 1 84.5 172 ARG A CA 1
ATOM 1356 C C . ARG A 1 172 ? 26.344 -16.953 -13.766 1 84.5 172 ARG A C 1
ATOM 1358 O O . ARG A 1 172 ? 26.312 -16.375 -14.859 1 84.5 172 ARG A O 1
ATOM 1365 N N . PRO A 1 173 ? 27.359 -17.812 -13.438 1 83.88 173 PRO A N 1
ATOM 1366 C CA . PRO A 1 173 ? 28.406 -18.047 -14.43 1 83.88 173 PRO A CA 1
ATOM 1367 C C . PRO A 1 173 ? 27.875 -18.594 -15.75 1 83.88 173 PRO A C 1
ATOM 1369 O O . PRO A 1 173 ? 28.328 -18.188 -16.812 1 83.88 173 PRO A O 1
ATOM 1372 N N . ARG A 1 174 ? 26.938 -19.391 -15.703 1 88 174 ARG A N 1
ATOM 1373 C CA . ARG A 1 174 ? 26.328 -19.953 -16.906 1 88 174 ARG A CA 1
ATOM 1374 C C . ARG A 1 174 ? 25.469 -18.922 -17.625 1 88 174 ARG A C 1
ATOM 1376 O O . ARG A 1 174 ? 25.438 -18.875 -18.859 1 88 174 ARG A O 1
ATOM 1383 N N . GLU A 1 175 ? 24.75 -18.125 -16.891 1 85.5 175 GLU A N 1
ATOM 1384 C CA . GLU A 1 175 ? 23.906 -17.062 -17.438 1 85.5 175 GLU A CA 1
ATOM 1385 C C . GLU A 1 175 ? 24.75 -16.047 -18.219 1 85.5 175 GLU A C 1
ATOM 1387 O O . GLU A 1 175 ? 24.359 -15.625 -19.297 1 85.5 175 GLU A O 1
ATOM 1392 N N . LEU A 1 176 ? 25.875 -15.758 -17.594 1 82 176 LEU A N 1
ATOM 1393 C CA . LEU A 1 176 ? 26.734 -14.75 -18.203 1 82 176 LEU A CA 1
ATOM 1394 C C . LEU A 1 176 ? 27.438 -15.305 -19.438 1 82 176 LEU A C 1
ATOM 1396 O O . LEU A 1 176 ? 27.766 -14.555 -20.359 1 82 176 LEU A O 1
ATOM 1400 N N . SER A 1 177 ? 27.672 -16.594 -19.391 1 84.19 177 SER A N 1
ATOM 1401 C CA . SER A 1 177 ? 28.359 -17.25 -20.5 1 84.19 177 SER A CA 1
ATOM 1402 C C . SER A 1 177 ? 27.438 -17.438 -21.688 1 84.19 177 SER A C 1
ATOM 1404 O O . SER A 1 177 ? 27.891 -17.719 -22.797 1 84.19 177 SER A O 1
ATOM 1406 N N . PHE A 1 178 ? 26.219 -17.219 -21.484 1 86.25 178 PHE A N 1
ATOM 1407 C CA . PHE A 1 178 ? 25.25 -17.391 -22.562 1 86.25 178 PHE A CA 1
ATOM 1408 C C . PHE A 1 178 ? 25.359 -16.266 -23.578 1 86.25 178 PHE A C 1
ATOM 1410 O O . PHE A 1 178 ? 25.266 -15.086 -23.219 1 86.25 178 PHE A O 1
ATOM 1417 N N . LYS A 1 179 ? 25.672 -16.516 -24.844 1 79 179 LYS A N 1
ATOM 1418 C CA . LYS A 1 179 ? 26 -15.531 -25.875 1 79 179 LYS A CA 1
ATOM 1419 C C . LYS A 1 179 ? 24.734 -15.016 -26.547 1 79 179 LYS A C 1
ATOM 1421 O O . LYS A 1 179 ? 24.734 -13.922 -27.125 1 79 179 LYS A O 1
ATOM 1426 N N . GLY A 1 180 ? 23.562 -15.516 -26.234 1 81.19 180 GLY A N 1
ATOM 1427 C CA . GLY A 1 180 ? 22.344 -15.148 -26.953 1 81.19 180 GLY A CA 1
ATOM 1428 C C . GLY A 1 180 ? 21.531 -14.094 -26.234 1 81.19 180 GLY A C 1
ATOM 1429 O O . GLY A 1 180 ? 22.016 -13.438 -25.312 1 81.19 180 GLY A O 1
ATOM 1430 N N . ASP A 1 181 ? 20.375 -13.828 -26.891 1 86.25 181 ASP A N 1
ATOM 1431 C CA . ASP A 1 181 ? 19.453 -12.859 -26.312 1 86.25 181 ASP A CA 1
ATOM 1432 C C . ASP A 1 181 ? 18.969 -13.305 -24.938 1 86.25 181 ASP A C 1
ATOM 1434 O O . ASP A 1 181 ? 18.797 -14.5 -24.688 1 86.25 181 ASP A O 1
ATOM 1438 N N . ALA A 1 182 ? 18.766 -12.297 -24.062 1 80.44 182 ALA A N 1
ATOM 1439 C CA . ALA A 1 182 ? 18.328 -12.586 -22.703 1 80.44 182 ALA A CA 1
ATOM 1440 C C . ALA A 1 182 ? 17.031 -13.391 -22.703 1 80.44 182 ALA A C 1
ATOM 1442 O O . ALA A 1 182 ? 16.812 -14.234 -21.844 1 80.44 182 ALA A O 1
ATOM 1443 N N . PHE A 1 183 ? 16.266 -13.203 -23.672 1 86.44 183 PHE A N 1
ATOM 1444 C CA . PHE A 1 183 ? 14.961 -13.852 -23.75 1 86.44 183 PHE A CA 1
ATOM 1445 C C . PHE A 1 183 ? 15.117 -15.352 -24 1 86.44 183 PHE A C 1
ATOM 1447 O O . PHE A 1 183 ? 14.258 -16.141 -23.609 1 86.44 183 PHE A O 1
ATOM 1454 N N . LEU A 1 184 ? 16.203 -15.648 -24.562 1 86.12 184 LEU A N 1
ATOM 1455 C CA . LEU A 1 184 ? 16.438 -17.047 -24.922 1 86.12 184 LEU A CA 1
ATOM 1456 C C . LEU A 1 184 ? 17.328 -17.719 -23.891 1 86.12 184 LEU A C 1
ATOM 1458 O O . LEU A 1 184 ? 17.641 -18.906 -24.016 1 86.12 184 LEU A O 1
ATOM 1462 N N . ASN A 1 185 ? 17.781 -16.984 -22.953 1 88.19 185 ASN A N 1
ATOM 1463 C CA . ASN A 1 185 ? 18.672 -17.531 -21.922 1 88.19 185 ASN A CA 1
ATOM 1464 C C . ASN A 1 185 ? 17.906 -18.391 -20.938 1 88.19 185 ASN A C 1
ATOM 1466 O O . ASN A 1 185 ? 17.141 -17.875 -20.109 1 88.19 185 ASN A O 1
ATOM 1470 N N . PRO A 1 186 ? 18.062 -19.688 -20.969 1 89 186 PRO A N 1
ATOM 1471 C CA . PRO A 1 186 ? 17.266 -20.594 -20.141 1 89 186 PRO A CA 1
ATOM 1472 C C . PRO A 1 186 ? 17.531 -20.422 -18.641 1 89 186 PRO A C 1
ATOM 1474 O O . PRO A 1 186 ? 16.672 -20.719 -17.812 1 89 186 PRO A O 1
ATOM 1477 N N . TYR A 1 187 ? 18.656 -19.984 -18.297 1 87.06 187 TYR A N 1
ATOM 1478 C CA . TYR A 1 187 ? 19.031 -19.828 -16.891 1 87.06 187 TYR A CA 1
ATOM 1479 C C . TYR A 1 187 ? 18.234 -18.703 -16.234 1 87.06 187 TYR A C 1
ATOM 1481 O O . TYR A 1 187 ? 17.969 -18.75 -15.039 1 87.06 187 TYR A O 1
ATOM 1489 N N . ILE A 1 188 ? 17.859 -17.75 -17.031 1 85.81 188 ILE A N 1
ATOM 1490 C CA . ILE A 1 188 ? 17.016 -16.656 -16.547 1 85.81 188 ILE A CA 1
ATOM 1491 C C . ILE A 1 188 ? 15.602 -17.172 -16.312 1 85.81 188 ILE A C 1
ATOM 1493 O O . ILE A 1 188 ? 14.977 -16.859 -15.297 1 85.81 188 ILE A O 1
ATOM 1497 N N . TRP A 1 189 ? 15.203 -18 -17.141 1 88.88 189 TRP A N 1
ATOM 1498 C CA . TRP A 1 189 ? 13.859 -18.562 -17.062 1 88.88 189 TRP A CA 1
ATOM 1499 C C . TRP A 1 189 ? 13.727 -19.5 -15.875 1 88.88 189 TRP A C 1
ATOM 1501 O O . TRP A 1 189 ? 12.727 -19.438 -15.148 1 88.88 189 TRP A O 1
ATOM 1511 N N . ILE A 1 190 ? 14.688 -20.266 -15.727 1 87.19 190 ILE A N 1
ATOM 1512 C CA . ILE A 1 190 ? 14.656 -21.281 -14.688 1 87.19 190 ILE A CA 1
ATOM 1513 C C . ILE A 1 190 ? 14.609 -20.609 -13.312 1 87.19 190 ILE A C 1
ATOM 1515 O O . ILE A 1 190 ? 13.93 -21.094 -12.398 1 87.19 190 ILE A O 1
ATOM 1519 N N . ARG A 1 191 ? 15.328 -19.547 -13.172 1 86.88 191 ARG A N 1
ATOM 1520 C CA . ARG A 1 191 ? 15.398 -18.859 -11.891 1 86.88 191 ARG A CA 1
ATOM 1521 C C . ARG A 1 191 ? 14.016 -18.406 -11.43 1 86.88 191 ARG A C 1
ATOM 1523 O O . ARG A 1 191 ? 13.602 -18.719 -10.312 1 86.88 191 ARG A O 1
ATOM 1530 N N . SER A 1 192 ? 13.398 -17.719 -12.305 1 85.81 192 SER A N 1
ATOM 1531 C CA . SER A 1 192 ? 12.086 -17.188 -11.961 1 85.81 192 SER A CA 1
ATOM 1532 C C . SER A 1 192 ? 11.039 -18.297 -11.867 1 85.81 192 SER A C 1
ATOM 1534 O O . SER A 1 192 ? 10.25 -18.328 -10.922 1 85.81 192 SER A O 1
ATOM 1536 N N . LEU A 1 193 ? 11.039 -19.25 -12.773 1 86.88 193 LEU A N 1
ATOM 1537 C CA . LEU A 1 193 ? 10.039 -20.312 -12.844 1 86.88 193 LEU A CA 1
ATOM 1538 C C . LEU A 1 193 ? 10.125 -21.219 -11.617 1 86.88 193 LEU A C 1
ATOM 1540 O O . LEU A 1 193 ? 9.109 -21.5 -10.977 1 86.88 193 LEU A O 1
ATOM 1544 N N . VAL A 1 194 ? 11.258 -21.625 -11.297 1 85.69 194 VAL A N 1
ATOM 1545 C CA . VAL A 1 194 ? 11.445 -22.594 -10.219 1 85.69 194 VAL A CA 1
ATOM 1546 C C . VAL A 1 194 ? 11.125 -21.953 -8.875 1 85.69 194 VAL A C 1
ATOM 1548 O O . VAL A 1 194 ? 10.43 -22.547 -8.047 1 85.69 194 VAL A O 1
ATOM 1551 N N . THR A 1 195 ? 11.617 -20.766 -8.672 1 87.62 195 THR A N 1
ATOM 1552 C CA . THR A 1 195 ? 11.406 -20.094 -7.391 1 87.62 195 THR A CA 1
ATOM 1553 C C . THR A 1 195 ? 9.93 -19.766 -7.188 1 87.62 195 THR A C 1
ATOM 1555 O O . THR A 1 195 ? 9.375 -20 -6.109 1 87.62 195 THR A O 1
ATOM 1558 N N . ASP A 1 196 ? 9.305 -19.281 -8.234 1 86.44 196 ASP A N 1
ATOM 1559 C CA . ASP A 1 196 ? 7.887 -18.938 -8.133 1 86.44 196 ASP A CA 1
ATOM 1560 C C . ASP A 1 196 ? 7.031 -20.188 -7.918 1 86.44 196 ASP A C 1
ATOM 1562 O O . ASP A 1 196 ? 6.148 -20.188 -7.059 1 86.44 196 ASP A O 1
ATOM 1566 N N . ALA A 1 197 ? 7.305 -21.203 -8.719 1 83.75 197 ALA A N 1
ATOM 1567 C CA . ALA A 1 197 ? 6.535 -22.438 -8.602 1 83.75 197 ALA A CA 1
ATOM 1568 C C . ALA A 1 197 ? 6.633 -23.016 -7.195 1 83.75 197 ALA A C 1
ATOM 1570 O O . ALA A 1 197 ? 5.621 -23.406 -6.605 1 83.75 197 ALA A O 1
ATOM 1571 N N . PHE A 1 198 ? 7.777 -23.016 -6.656 1 85.75 198 PHE A N 1
ATOM 1572 C CA . PHE A 1 198 ? 7.988 -23.625 -5.344 1 85.75 198 PHE A CA 1
ATOM 1573 C C . PHE A 1 198 ? 7.402 -22.75 -4.246 1 85.75 198 PHE A C 1
ATOM 1575 O O . PHE A 1 198 ? 6.719 -23.234 -3.348 1 85.75 198 PHE A O 1
ATOM 1582 N N . SER A 1 199 ? 7.699 -21.469 -4.273 1 86.5 199 SER A N 1
ATOM 1583 C CA . SER A 1 199 ? 7.227 -20.578 -3.225 1 86.5 199 SER A CA 1
ATOM 1584 C C . SER A 1 199 ? 5.703 -20.469 -3.227 1 86.5 199 SER A C 1
ATOM 1586 O O . SER A 1 199 ? 5.078 -20.453 -2.166 1 86.5 199 SER A O 1
ATOM 1588 N N . LEU A 1 200 ? 5.121 -20.422 -4.414 1 83.25 200 LEU A N 1
ATOM 1589 C CA . LEU A 1 200 ? 3.668 -20.328 -4.5 1 83.25 200 LEU A CA 1
ATOM 1590 C C . LEU A 1 200 ? 3.004 -21.625 -4.051 1 83.25 200 LEU A C 1
ATOM 1592 O O . LEU A 1 200 ? 1.912 -21.594 -3.477 1 83.25 200 LEU A O 1
ATOM 1596 N N . ALA A 1 201 ? 3.645 -22.734 -4.328 1 84.25 201 ALA A N 1
ATOM 1597 C CA . ALA A 1 201 ? 3.139 -24.016 -3.828 1 84.25 201 ALA A CA 1
ATOM 1598 C C . ALA A 1 201 ? 3.115 -24.031 -2.301 1 84.25 201 ALA A C 1
ATOM 1600 O O . ALA A 1 201 ? 2.131 -24.469 -1.694 1 84.25 201 ALA A O 1
ATOM 1601 N N . VAL A 1 202 ? 4.16 -23.609 -1.712 1 87.75 202 VAL A N 1
ATOM 1602 C CA . VAL A 1 202 ? 4.258 -23.562 -0.257 1 87.75 202 VAL A CA 1
ATOM 1603 C C . VAL A 1 202 ? 3.193 -22.609 0.294 1 87.75 202 VAL A C 1
ATOM 1605 O O . VAL A 1 202 ? 2.564 -22.891 1.314 1 87.75 202 VAL A O 1
ATOM 1608 N N . ASP A 1 203 ? 3.027 -21.516 -0.375 1 86.62 203 ASP A N 1
ATOM 1609 C CA . ASP A 1 203 ? 1.996 -20.562 0.017 1 86.62 203 ASP A CA 1
ATOM 1610 C C . ASP A 1 203 ? 0.619 -21.219 0.047 1 86.62 203 ASP A C 1
ATOM 1612 O O . ASP A 1 203 ? -0.153 -21.016 0.986 1 86.62 203 ASP A O 1
ATOM 1616 N N . SER A 1 204 ? 0.293 -21.953 -0.993 1 83.31 204 SER A N 1
ATOM 1617 C CA . SER A 1 204 ? -1.01 -22.609 -1.107 1 83.31 204 SER A CA 1
ATOM 1618 C C . SER A 1 204 ? -1.242 -23.594 0.037 1 83.31 204 SER A C 1
ATOM 1620 O O . SER A 1 204 ? -2.318 -23.609 0.636 1 83.31 204 SER A O 1
ATOM 1622 N N . ILE A 1 205 ? -0.256 -24.281 0.336 1 88.19 205 ILE A N 1
ATOM 1623 C CA . ILE A 1 205 ? -0.372 -25.281 1.386 1 88.19 205 ILE A CA 1
ATOM 1624 C C . ILE A 1 205 ? -0.559 -24.609 2.738 1 88.19 205 ILE A C 1
ATOM 1626 O O . ILE A 1 205 ? -1.496 -24.922 3.475 1 88.19 205 ILE A O 1
ATOM 1630 N N . ILE A 1 206 ? 0.283 -23.656 3.033 1 87.62 206 ILE A N 1
ATOM 1631 C CA . ILE A 1 206 ? 0.253 -23 4.336 1 87.62 206 ILE A CA 1
ATOM 1632 C C . ILE A 1 206 ? -1.033 -22.188 4.48 1 87.62 206 ILE A C 1
ATOM 1634 O O . ILE A 1 206 ? -1.736 -22.297 5.484 1 87.62 206 ILE A O 1
ATOM 1638 N N . PHE A 1 207 ? -1.338 -21.453 3.525 1 82.69 207 PHE A N 1
ATOM 1639 C CA . PHE A 1 207 ? -2.498 -20.562 3.594 1 82.69 207 PHE A CA 1
ATOM 1640 C C . PHE A 1 207 ? -3.785 -21.375 3.723 1 82.69 207 PHE A C 1
ATOM 1642 O O . PHE A 1 207 ? -4.609 -21.109 4.598 1 82.69 207 PHE A O 1
ATOM 1649 N N . VAL A 1 208 ? -3.967 -22.359 2.887 1 81.69 208 VAL A N 1
ATOM 1650 C CA . VAL A 1 208 ? -5.215 -23.125 2.848 1 81.69 208 VAL A CA 1
ATOM 1651 C C . VAL A 1 208 ? -5.355 -23.953 4.125 1 81.69 208 VAL A C 1
ATOM 1653 O O . VAL A 1 208 ? -6.441 -24.031 4.699 1 81.69 208 VAL A O 1
ATOM 1656 N N . VAL A 1 209 ? -4.312 -24.516 4.535 1 86.62 209 VAL A N 1
ATOM 1657 C CA . VAL A 1 209 ? -4.352 -25.328 5.742 1 86.62 209 VAL A CA 1
ATOM 1658 C C . VAL A 1 209 ? -4.703 -24.453 6.945 1 86.62 209 VAL A C 1
ATOM 1660 O O . VAL A 1 209 ? -5.574 -24.812 7.742 1 86.62 209 VAL A O 1
ATOM 1663 N N . ILE A 1 210 ? -4.113 -23.312 7.039 1 84.06 210 ILE A N 1
ATOM 1664 C CA . ILE A 1 210 ? -4.348 -22.438 8.188 1 84.06 210 ILE A CA 1
ATOM 1665 C C . ILE A 1 210 ? -5.738 -21.812 8.094 1 84.06 210 ILE A C 1
ATOM 1667 O O . ILE A 1 210 ? -6.523 -21.891 9.047 1 84.06 210 ILE A O 1
ATOM 1671 N N . ALA A 1 211 ? -6.082 -21.234 6.996 1 75.81 211 ALA A N 1
ATOM 1672 C CA . ALA A 1 211 ? -7.312 -20.469 6.84 1 75.81 211 ALA A CA 1
ATOM 1673 C C . ALA A 1 211 ? -8.539 -21.375 6.859 1 75.81 211 ALA A C 1
ATOM 1675 O O . ALA A 1 211 ? -9.547 -21.047 7.488 1 75.81 211 ALA A O 1
ATOM 1676 N N . PHE A 1 212 ? -8.508 -22.578 6.285 1 76.31 212 PHE A N 1
ATOM 1677 C CA . PHE A 1 212 ? -9.734 -23.344 6.055 1 76.31 212 PHE A CA 1
ATOM 1678 C C . PHE A 1 212 ? -9.766 -24.594 6.918 1 76.31 212 PHE A C 1
ATOM 1680 O O . PHE A 1 212 ? -10.844 -25.078 7.285 1 76.31 212 PHE A O 1
ATOM 1687 N N . TYR A 1 213 ? -8.633 -25.109 7.184 1 82.75 213 TYR A N 1
ATOM 1688 C CA . TYR A 1 213 ? -8.617 -26.297 8.039 1 82.75 213 TYR A CA 1
ATOM 1689 C C . TYR A 1 213 ? -8.555 -25.906 9.508 1 82.75 213 TYR A C 1
ATOM 1691 O O . TYR A 1 213 ? -9.461 -26.219 10.281 1 82.75 213 TYR A O 1
ATOM 1699 N N . LEU A 1 214 ? -7.57 -25.219 9.891 1 81.56 214 LEU A N 1
ATOM 1700 C CA . LEU A 1 214 ? -7.324 -24.922 11.297 1 81.56 214 LEU A CA 1
ATOM 1701 C C . LEU A 1 214 ? -8.32 -23.891 11.812 1 81.56 214 LEU A C 1
ATOM 1703 O O . LEU A 1 214 ? -8.906 -24.062 12.883 1 81.56 214 LEU A O 1
ATOM 1707 N N . ILE A 1 215 ? -8.508 -22.812 11.086 1 74.88 215 ILE A N 1
ATOM 1708 C CA . ILE A 1 215 ? -9.383 -21.734 11.539 1 74.88 215 ILE A CA 1
ATOM 1709 C C . ILE A 1 215 ? -10.82 -22.016 11.094 1 74.88 215 ILE A C 1
ATOM 1711 O O . ILE A 1 215 ? -11.758 -21.891 11.883 1 74.88 215 ILE A O 1
ATOM 1715 N N . GLY A 1 216 ? -10.984 -22.328 9.828 1 73.06 216 GLY A N 1
ATOM 1716 C CA . GLY A 1 216 ? -12.312 -22.5 9.258 1 73.06 216 GLY A CA 1
ATOM 1717 C C . GLY A 1 216 ? -12.961 -23.812 9.656 1 73.06 216 GLY A C 1
ATOM 1718 O O . GLY A 1 216 ? -14.18 -23.969 9.539 1 73.06 216 GLY A O 1
ATOM 1719 N N . GLY A 1 217 ? -12.211 -24.797 9.953 1 79.75 217 GLY A N 1
ATOM 1720 C CA . GLY A 1 217 ? -12.734 -26.078 10.414 1 79.75 217 GLY A CA 1
ATOM 1721 C C . GLY A 1 217 ? -13.234 -26.953 9.281 1 79.75 217 GLY A C 1
ATOM 1722 O O . GLY A 1 217 ? -14.062 -27.844 9.5 1 79.75 217 GLY A O 1
ATOM 1723 N N . MET A 1 218 ? -12.812 -26.703 8.109 1 81.5 218 MET A N 1
ATOM 1724 C CA . MET A 1 218 ? -13.242 -27.5 6.973 1 81.5 218 MET A CA 1
ATOM 1725 C C . MET A 1 218 ? -12.586 -28.875 7 1 81.5 218 MET A C 1
ATOM 1727 O O . MET A 1 218 ? -11.453 -29.016 7.473 1 81.5 218 MET A O 1
ATOM 1731 N N . PRO A 1 219 ? -13.328 -29.891 6.547 1 90.62 219 PRO A N 1
ATOM 1732 C CA . PRO A 1 219 ? -12.742 -31.234 6.473 1 90.62 219 PRO A CA 1
ATOM 1733 C C . PRO A 1 219 ? -11.508 -31.281 5.574 1 90.62 219 PRO A C 1
ATOM 1735 O O . PRO A 1 219 ? -11.414 -30.531 4.605 1 90.62 219 PRO A O 1
ATOM 1738 N N . TRP A 1 220 ? -10.648 -32.25 5.91 1 89.88 220 TRP A N 1
ATOM 1739 C CA . TRP A 1 220 ? -9.367 -32.375 5.223 1 89.88 220 TRP A CA 1
ATOM 1740 C C . TRP A 1 220 ? -9.57 -32.688 3.742 1 89.88 220 TRP A C 1
ATOM 1742 O O . TRP A 1 220 ? -8.797 -32.219 2.896 1 89.88 220 TRP A O 1
ATOM 1752 N N . GLU A 1 221 ? -10.602 -33.406 3.424 1 89.06 221 GLU A N 1
ATOM 1753 C CA . GLU A 1 221 ? -10.883 -33.75 2.035 1 89.06 221 GLU A CA 1
ATOM 1754 C C . GLU A 1 221 ? -11.188 -32.5 1.205 1 89.06 221 GLU A C 1
ATOM 1756 O O . GLU A 1 221 ? -10.758 -32.406 0.055 1 89.06 221 GLU A O 1
ATOM 1761 N N . VAL A 1 222 ? -11.844 -31.641 1.817 1 82.38 222 VAL A N 1
ATOM 1762 C CA . VAL A 1 222 ? -12.195 -30.406 1.137 1 82.38 222 VAL A CA 1
ATOM 1763 C C . VAL A 1 222 ? -10.961 -29.516 1.015 1 82.38 222 VAL A C 1
ATOM 1765 O O . VAL A 1 222 ? -10.711 -28.938 -0.043 1 82.38 222 VAL A O 1
ATOM 1768 N N . VAL A 1 223 ? -10.219 -29.547 2.08 1 86.44 223 VAL A N 1
ATOM 1769 C CA . VAL A 1 223 ? -9.039 -28.688 2.158 1 86.44 223 VAL A CA 1
ATOM 1770 C C . VAL A 1 223 ? -8.008 -29.141 1.122 1 86.44 223 VAL A C 1
ATOM 1772 O O . VAL A 1 223 ? -7.398 -28.297 0.445 1 86.44 223 VAL A O 1
ATOM 1775 N N . THR A 1 224 ? -7.805 -30.422 0.952 1 88.12 224 THR A N 1
ATOM 1776 C CA . THR A 1 224 ? -6.84 -30.922 -0.019 1 88.12 224 THR A CA 1
ATOM 1777 C C . THR A 1 224 ? -7.266 -30.578 -1.44 1 88.12 224 THR A C 1
ATOM 1779 O O . THR A 1 224 ? -6.426 -30.266 -2.289 1 88.12 224 THR A O 1
ATOM 1782 N N . GLY A 1 225 ? -8.547 -30.594 -1.704 1 82.25 225 GLY A N 1
ATOM 1783 C CA . GLY A 1 225 ? -9.039 -30.141 -3 1 82.25 225 GLY A CA 1
ATOM 1784 C C . GLY A 1 225 ? -8.75 -28.688 -3.281 1 82.25 225 GLY A C 1
ATOM 1785 O O . GLY A 1 225 ? -8.352 -28.328 -4.391 1 82.25 225 GLY A O 1
ATOM 1786 N N . LEU A 1 226 ? -8.852 -27.984 -2.223 1 78.62 226 LEU A N 1
ATOM 1787 C CA . LEU A 1 226 ? -8.602 -26.547 -2.361 1 78.62 226 LEU A CA 1
ATOM 1788 C C . LEU A 1 226 ? -7.121 -26.281 -2.619 1 78.62 226 LEU A C 1
ATOM 1790 O O . LEU A 1 226 ? -6.773 -25.391 -3.391 1 78.62 226 LEU A O 1
ATOM 1794 N N . ILE A 1 227 ? -6.34 -27.031 -1.956 1 86 227 ILE A N 1
ATOM 1795 C CA . ILE A 1 227 ? -4.898 -26.891 -2.135 1 86 227 ILE A CA 1
ATOM 1796 C C . ILE A 1 227 ? -4.523 -27.188 -3.584 1 86 227 ILE A C 1
ATOM 1798 O O . ILE A 1 227 ? -3.783 -26.438 -4.215 1 86 227 ILE A O 1
ATOM 1802 N N . VAL A 1 228 ? -5.051 -28.219 -4.105 1 84.25 228 VAL A N 1
ATOM 1803 C CA . VAL A 1 228 ? -4.746 -28.625 -5.469 1 84.25 228 VAL A CA 1
ATOM 1804 C C . VAL A 1 228 ? -5.23 -27.562 -6.453 1 84.25 228 VAL A C 1
ATOM 1806 O O . VAL A 1 228 ? -4.52 -27.203 -7.395 1 84.25 228 VAL A O 1
ATOM 1809 N N . ASP A 1 229 ? -6.398 -27.094 -6.23 1 79.81 229 ASP A N 1
ATOM 1810 C CA . ASP A 1 229 ? -6.941 -26.047 -7.102 1 79.81 229 ASP A CA 1
ATOM 1811 C C . ASP A 1 229 ? -6.039 -24.828 -7.109 1 79.81 229 ASP A C 1
ATOM 1813 O O . ASP A 1 229 ? -5.762 -24.266 -8.172 1 79.81 229 ASP A O 1
ATOM 1817 N N . GLN A 1 230 ? -5.621 -24.5 -5.941 1 78.94 230 GLN A N 1
ATOM 1818 C CA . GLN A 1 230 ? -4.789 -23.312 -5.816 1 78.94 230 GLN A CA 1
ATOM 1819 C C . GLN A 1 230 ? -3.428 -23.516 -6.477 1 78.94 230 GLN A C 1
ATOM 1821 O O . GLN A 1 230 ? -2.877 -22.594 -7.078 1 78.94 230 GLN A O 1
ATOM 1826 N N . LEU A 1 231 ? -2.928 -24.703 -6.328 1 80.69 231 LEU A N 1
ATOM 1827 C CA . LEU A 1 231 ? -1.629 -25.031 -6.91 1 80.69 231 LEU A CA 1
ATOM 1828 C C . LEU A 1 231 ? -1.675 -24.922 -8.43 1 80.69 231 LEU A C 1
ATOM 1830 O O . LEU A 1 231 ? -0.743 -24.406 -9.047 1 80.69 231 LEU A O 1
ATOM 1834 N N . VAL A 1 232 ? -2.666 -25.375 -8.977 1 80.44 232 VAL A N 1
ATOM 1835 C CA . VAL A 1 232 ? -2.807 -25.359 -10.43 1 80.44 232 VAL A CA 1
ATOM 1836 C C . VAL A 1 232 ? -2.895 -23.906 -10.914 1 80.44 232 VAL A C 1
ATOM 1838 O O . VAL A 1 232 ? -2.186 -23.516 -11.844 1 80.44 232 VAL A O 1
ATOM 1841 N N . VAL A 1 233 ? -3.65 -23.156 -10.219 1 77.56 233 VAL A N 1
ATOM 1842 C CA . VAL A 1 233 ? -3.852 -21.781 -10.625 1 77.56 233 VAL A CA 1
ATOM 1843 C C . VAL A 1 233 ? -2.547 -21 -10.461 1 77.56 233 VAL A C 1
ATOM 1845 O O . VAL A 1 233 ? -2.172 -20.219 -11.344 1 77.56 233 VAL A O 1
ATOM 1848 N N . LYS A 1 234 ? -1.845 -21.25 -9.406 1 76.25 234 LYS A N 1
ATOM 1849 C CA . LYS A 1 234 ? -0.628 -20.5 -9.109 1 76.25 234 LYS A CA 1
ATOM 1850 C C . LYS A 1 234 ? 0.497 -20.875 -10.07 1 76.25 234 LYS A C 1
ATOM 1852 O O . LYS A 1 234 ? 1.303 -20.016 -10.453 1 76.25 234 LYS A O 1
ATOM 1857 N N . VAL A 1 235 ? 0.542 -22.094 -10.406 1 74.81 235 VAL A N 1
ATOM 1858 C CA . VAL A 1 235 ? 1.562 -22.547 -11.352 1 74.81 235 VAL A CA 1
ATOM 1859 C C . VAL A 1 235 ? 1.303 -21.922 -12.727 1 74.81 235 VAL A C 1
ATOM 1861 O O . VAL A 1 235 ? 2.232 -21.453 -13.383 1 74.81 235 VAL A O 1
ATOM 1864 N N . VAL A 1 236 ? 0.068 -21.969 -13.117 1 74.56 236 VAL A N 1
ATOM 1865 C CA . VAL A 1 236 ? -0.285 -21.391 -14.406 1 74.56 236 VAL A CA 1
ATOM 1866 C C . VAL A 1 236 ? 0.058 -19.906 -14.414 1 74.56 236 VAL A C 1
ATOM 1868 O O . VAL A 1 236 ? 0.655 -19.406 -15.375 1 74.56 236 VAL A O 1
ATOM 1871 N N . ILE A 1 237 ? -0.213 -19.297 -13.32 1 70.44 237 ILE A N 1
ATOM 1872 C CA . ILE A 1 237 ? 0.041 -17.875 -13.195 1 70.44 237 ILE A CA 1
ATOM 1873 C C . ILE A 1 237 ? 1.545 -17.625 -13.125 1 70.44 237 ILE A C 1
ATOM 1875 O O . ILE A 1 237 ? 2.049 -16.656 -13.719 1 70.44 237 ILE A O 1
ATOM 1879 N N . GLY A 1 238 ? 2.209 -18.453 -12.398 1 70 238 GLY A N 1
ATOM 1880 C CA . GLY A 1 238 ? 3.652 -18.328 -12.273 1 70 238 GLY A CA 1
ATOM 1881 C C . GLY A 1 238 ? 4.379 -18.469 -13.594 1 70 238 GLY A C 1
ATOM 1882 O O . GLY A 1 238 ? 5.305 -17.703 -13.883 1 70 238 GLY A O 1
ATOM 1883 N N . VAL A 1 239 ? 3.883 -19.359 -14.352 1 77.19 239 VAL A N 1
ATOM 1884 C CA . VAL A 1 239 ? 4.48 -19.531 -15.672 1 77.19 239 VAL A CA 1
ATOM 1885 C C . VAL A 1 239 ? 4.18 -18.312 -16.547 1 77.19 239 VAL A C 1
ATOM 1887 O O . VAL A 1 239 ? 5.051 -17.844 -17.281 1 77.19 239 VAL A O 1
ATOM 1890 N N . ALA A 1 240 ? 3.074 -17.812 -16.328 1 75.75 240 ALA A N 1
ATOM 1891 C CA . ALA A 1 240 ? 2.627 -16.719 -17.172 1 75.75 240 ALA A CA 1
ATOM 1892 C C . ALA A 1 240 ? 3.383 -15.43 -16.844 1 75.75 240 ALA A C 1
ATOM 1894 O O . ALA A 1 240 ? 3.547 -14.562 -17.703 1 75.75 240 ALA A O 1
ATOM 1895 N N . ASP A 1 241 ? 3.926 -15.352 -15.633 1 82.19 241 ASP A N 1
ATOM 1896 C CA . ASP A 1 241 ? 4.582 -14.109 -15.242 1 82.19 241 ASP A CA 1
ATOM 1897 C C . ASP A 1 241 ? 6.059 -14.117 -15.641 1 82.19 241 ASP A C 1
ATOM 1899 O O . ASP A 1 241 ? 6.676 -13.055 -15.789 1 82.19 241 ASP A O 1
ATOM 1903 N N . THR A 1 242 ? 6.617 -15.25 -15.922 1 87.06 242 THR A N 1
ATOM 1904 C CA . THR A 1 242 ? 8.047 -15.422 -16.141 1 87.06 242 THR A CA 1
ATOM 1905 C C . THR A 1 242 ? 8.516 -14.625 -17.344 1 87.06 242 THR A C 1
ATOM 1907 O O . THR A 1 242 ? 9.57 -13.977 -17.297 1 87.06 242 THR A O 1
ATOM 1910 N N . PRO A 1 243 ? 7.738 -14.57 -18.391 1 90.06 243 PRO A N 1
ATOM 1911 C CA . PRO A 1 243 ? 8.195 -13.773 -19.531 1 90.06 243 PRO A CA 1
ATOM 1912 C C . PRO A 1 243 ? 8.422 -12.305 -19.172 1 90.06 243 PRO A C 1
ATOM 1914 O O . PRO A 1 243 ? 9.305 -11.664 -19.734 1 90.06 243 PRO A O 1
ATOM 1917 N N . TRP A 1 244 ? 7.723 -11.828 -18.281 1 91.56 244 TRP A N 1
ATOM 1918 C CA . TRP A 1 244 ? 7.852 -10.414 -17.953 1 91.56 244 TRP A CA 1
ATOM 1919 C C . TRP A 1 244 ? 9.086 -10.18 -17.078 1 91.56 244 TRP A C 1
ATOM 1921 O O . TRP A 1 244 ? 9.695 -9.109 -17.125 1 91.56 244 TRP A O 1
ATOM 1931 N N . PHE A 1 245 ? 9.414 -11.133 -16.312 1 90.81 245 PHE A N 1
ATOM 1932 C CA . PHE A 1 245 ? 10.688 -11.023 -15.609 1 90.81 245 PHE A CA 1
ATOM 1933 C C . PHE A 1 245 ? 11.852 -11.031 -16.594 1 90.81 245 PHE A C 1
ATOM 1935 O O . PHE A 1 245 ? 12.797 -10.258 -16.438 1 90.81 245 PHE A O 1
ATOM 1942 N N . VAL A 1 246 ? 11.734 -11.883 -17.531 1 90.56 246 VAL A N 1
ATOM 1943 C CA . VAL A 1 246 ? 12.789 -11.977 -18.547 1 90.56 246 VAL A CA 1
ATOM 1944 C C . VAL A 1 246 ? 12.867 -10.664 -19.328 1 90.56 246 VAL A C 1
ATOM 1946 O O . VAL A 1 246 ? 13.961 -10.188 -19.641 1 90.56 246 VAL A O 1
ATOM 1949 N N . LEU A 1 247 ? 11.711 -10.188 -19.578 1 91.19 247 LEU A N 1
ATOM 1950 C CA . LEU A 1 247 ? 11.656 -8.891 -20.25 1 91.19 247 LEU A CA 1
ATOM 1951 C C . LEU A 1 247 ? 12.32 -7.812 -19.406 1 91.19 247 LEU A C 1
ATOM 1953 O O . LEU A 1 247 ? 13.055 -6.969 -19.922 1 91.19 247 LEU A O 1
ATOM 1957 N N . TYR A 1 248 ? 12.039 -7.809 -18.141 1 92.12 248 TYR A N 1
ATOM 1958 C CA . TYR A 1 248 ? 12.641 -6.883 -17.188 1 92.12 248 TYR A CA 1
ATOM 1959 C C . TYR A 1 248 ? 14.164 -6.961 -17.234 1 92.12 248 TYR A C 1
ATOM 1961 O O . TYR A 1 248 ? 14.844 -5.934 -17.328 1 92.12 248 TYR A O 1
ATOM 1969 N N . LYS A 1 249 ? 14.633 -8.133 -17.219 1 88.38 249 LYS A N 1
ATOM 1970 C CA . LYS A 1 249 ? 16.078 -8.352 -17.25 1 88.38 249 LYS A CA 1
ATOM 1971 C C . LYS A 1 249 ? 16.672 -7.895 -18.578 1 88.38 249 LYS A C 1
ATOM 1973 O O . LYS A 1 249 ? 17.781 -7.336 -18.609 1 88.38 249 LYS A O 1
ATOM 1978 N N . ARG A 1 250 ? 16 -8.219 -19.547 1 89 250 ARG A N 1
ATOM 1979 C CA . ARG A 1 250 ? 16.469 -7.848 -20.891 1 89 250 ARG A CA 1
ATOM 1980 C C . ARG A 1 250 ? 16.578 -6.336 -21.031 1 89 250 ARG A C 1
ATOM 1982 O O . ARG A 1 250 ? 17.547 -5.832 -21.609 1 89 250 ARG A O 1
ATOM 1989 N N . MET A 1 251 ? 15.664 -5.684 -20.578 1 90.88 251 MET A N 1
ATOM 1990 C CA . MET A 1 251 ? 15.609 -4.234 -20.734 1 90.88 251 MET A CA 1
ATOM 1991 C C . MET A 1 251 ? 16.625 -3.549 -19.828 1 90.88 251 MET A C 1
ATOM 1993 O O . MET A 1 251 ? 17.109 -2.465 -20.156 1 90.88 251 MET A O 1
ATOM 1997 N N . LEU A 1 252 ? 16.891 -3.979 -18.656 1 86.94 252 LEU A N 1
ATOM 1998 C CA . LEU A 1 252 ? 17.875 -3.395 -17.734 1 86.94 252 LEU A CA 1
ATOM 1999 C C . LEU A 1 252 ? 19.281 -3.529 -18.297 1 86.94 252 LEU A C 1
ATOM 2001 O O . LEU A 1 252 ? 20.125 -2.656 -18.078 1 86.94 252 LEU A O 1
ATOM 2005 N N . GLY A 1 253 ? 19.516 -4.297 -19.078 1 73.69 253 GLY A N 1
ATOM 2006 C CA . GLY A 1 253 ? 20.844 -4.488 -19.641 1 73.69 253 GLY A CA 1
ATOM 2007 C C . GLY A 1 253 ? 21.922 -4.75 -18.594 1 73.69 253 GLY A C 1
ATOM 2008 O O . GLY A 1 253 ? 21.672 -4.582 -17.406 1 73.69 253 GLY A O 1
ATOM 2009 N N . LYS A 1 254 ? 23.062 -5.254 -18.875 1 61 254 LYS A N 1
ATOM 2010 C CA . LYS A 1 254 ? 24.203 -5.617 -18.031 1 61 254 LYS A CA 1
ATOM 2011 C C . LYS A 1 254 ? 24.75 -4.398 -17.297 1 61 254 LYS A C 1
ATOM 2013 O O . LYS A 1 254 ? 25.062 -4.48 -16.109 1 61 254 LYS A O 1
ATOM 2018 N N . THR A 1 255 ? 24.859 -3.365 -17.844 1 50.38 255 THR A N 1
ATOM 2019 C CA . THR A 1 255 ? 25.5 -2.156 -17.344 1 50.38 255 THR A CA 1
ATOM 2020 C C . THR A 1 255 ? 24.672 -1.514 -16.234 1 50.38 255 THR A C 1
ATOM 2022 O O . THR A 1 255 ? 25.203 -1.029 -15.242 1 50.38 255 THR A O 1
ATOM 2025 N N . ASP A 1 256 ? 23.438 -1.614 -16.297 1 55.31 256 ASP A N 1
ATOM 2026 C CA . ASP A 1 256 ? 22.562 -0.874 -15.406 1 55.31 256 ASP A CA 1
ATOM 2027 C C . ASP A 1 256 ? 22.516 -1.518 -14.016 1 55.31 256 ASP A C 1
ATOM 2029 O O . ASP A 1 256 ? 22.469 -0.819 -13.008 1 55.31 256 ASP A O 1
ATOM 2033 N N . LEU A 1 257 ? 22.75 -2.781 -14.016 1 57.53 257 LEU A N 1
ATOM 2034 C CA . LEU A 1 257 ? 22.781 -3.494 -12.742 1 57.53 257 LEU A CA 1
ATOM 2035 C C . LEU A 1 257 ? 24.047 -3.148 -11.961 1 57.53 257 LEU A C 1
ATOM 2037 O O . LEU A 1 257 ? 24.016 -3.031 -10.734 1 57.53 257 LEU A O 1
ATOM 2041 N N . GLU A 1 258 ? 25.062 -2.955 -12.664 1 53.44 258 GLU A N 1
ATOM 2042 C CA . GLU A 1 258 ? 26.328 -2.549 -12.039 1 53.44 258 GLU A CA 1
ATOM 2043 C C . GLU A 1 258 ? 26.219 -1.144 -11.453 1 53.44 258 GLU A C 1
ATOM 2045 O O . GLU A 1 258 ? 26.766 -0.87 -10.375 1 53.44 258 GLU A O 1
ATOM 2050 N N . ASN A 1 259 ? 25.516 -0.377 -12.055 1 51.12 259 ASN A N 1
ATOM 2051 C CA . ASN A 1 259 ? 25.344 0.999 -11.602 1 51.12 259 ASN A CA 1
ATOM 2052 C C . ASN A 1 259 ? 24.469 1.072 -10.352 1 51.12 259 ASN A C 1
ATOM 2054 O O . ASN A 1 259 ? 24.734 1.854 -9.438 1 51.12 259 ASN A O 1
ATOM 2058 N N . VAL A 1 260 ? 23.484 0.322 -10.375 1 54.5 260 VAL A N 1
ATOM 2059 C CA . VAL A 1 260 ? 22.609 0.318 -9.219 1 54.5 260 VAL A CA 1
ATOM 2060 C C . VAL A 1 260 ? 23.375 -0.155 -7.984 1 54.5 260 VAL A C 1
ATOM 2062 O O . VAL A 1 260 ? 23.234 0.421 -6.902 1 54.5 260 VAL A O 1
ATOM 2065 N N . LYS A 1 261 ? 24.188 -1.146 -8.156 1 55.06 261 LYS A N 1
ATOM 2066 C CA . LYS A 1 261 ? 25 -1.691 -7.082 1 55.06 261 LYS A CA 1
ATOM 2067 C C . LYS A 1 261 ? 25.984 -0.643 -6.551 1 55.06 261 LYS A C 1
ATOM 2069 O O . LYS A 1 261 ? 26.203 -0.551 -5.34 1 55.06 261 LYS A O 1
ATOM 2074 N N . PHE A 1 262 ? 26.406 0.09 -7.492 1 43.88 262 PHE A N 1
ATOM 2075 C CA . PHE A 1 262 ? 27.344 1.149 -7.129 1 43.88 262 PHE A CA 1
ATOM 2076 C C . PHE A 1 262 ? 26.656 2.221 -6.297 1 43.88 262 PHE A C 1
ATOM 2078 O O . PHE A 1 262 ? 27.219 2.707 -5.312 1 43.88 262 PHE A O 1
ATOM 2085 N N . VAL A 1 263 ? 25.578 2.5 -6.613 1 46.59 263 VAL A N 1
ATOM 2086 C CA . VAL A 1 263 ? 24.828 3.533 -5.902 1 46.59 263 VAL A CA 1
ATOM 2087 C C . VAL A 1 263 ? 24.438 3.027 -4.516 1 46.59 263 VAL A C 1
ATOM 2089 O O . VAL A 1 263 ? 24.531 3.76 -3.529 1 46.59 263 VAL A O 1
ATOM 2092 N N . GLU A 1 264 ? 24.062 1.804 -4.371 1 50.88 264 GLU A N 1
ATOM 2093 C CA . GLU A 1 264 ? 23.656 1.192 -3.107 1 50.88 264 GLU A CA 1
ATOM 2094 C C . GLU A 1 264 ? 24.844 1.046 -2.164 1 50.88 264 GLU A C 1
ATOM 2096 O O . GLU A 1 264 ? 24.703 1.188 -0.948 1 50.88 264 GLU A O 1
ATOM 2101 N N . GLU A 1 265 ? 26.031 0.588 -2.66 1 43.88 265 GLU A N 1
ATOM 2102 C CA . GLU A 1 265 ? 27.25 0.463 -1.853 1 43.88 265 GLU A CA 1
ATOM 2103 C C . GLU A 1 265 ? 27.688 1.816 -1.297 1 43.88 265 GLU A C 1
ATOM 2105 O O . GLU A 1 265 ? 28.344 1.884 -0.257 1 43.88 265 GLU A O 1
ATOM 2110 N N . LYS A 1 266 ? 27.281 2.803 -1.873 1 45.97 266 LYS A N 1
ATOM 2111 C CA . LYS A 1 266 ? 27.703 4.129 -1.427 1 45.97 266 LYS A CA 1
ATOM 2112 C C . LYS A 1 266 ? 26.672 4.734 -0.474 1 45.97 266 LYS A C 1
ATOM 2114 O O . LYS A 1 266 ? 26.938 5.746 0.176 1 45.97 266 LYS A O 1
ATOM 2119 N N . VAL A 1 267 ? 25.656 4.074 -0.349 1 41.38 267 VAL A N 1
ATOM 2120 C CA . VAL A 1 267 ? 24.656 4.5 0.639 1 41.38 267 VAL A CA 1
ATOM 2121 C C . VAL A 1 267 ? 24.828 3.682 1.919 1 41.38 267 VAL A C 1
ATOM 2123 O O . VAL A 1 267 ? 24.922 2.453 1.871 1 41.38 267 VAL A O 1
ATOM 2126 N N . MET B 1 1 ? -20.766 8.875 26.719 1 44.81 1 MET B N 1
ATOM 2127 C CA . MET B 1 1 ? -19.609 8.992 25.828 1 44.81 1 MET B CA 1
ATOM 2128 C C . MET B 1 1 ? -19.578 7.84 24.828 1 44.81 1 MET B C 1
ATOM 2130 O O . MET B 1 1 ? -19.797 6.684 25.203 1 44.81 1 MET B O 1
ATOM 2134 N N . ASN B 1 2 ? -19.719 8.078 23.562 1 60.28 2 ASN B N 1
ATOM 2135 C CA . ASN B 1 2 ? -19.812 7.031 22.562 1 60.28 2 ASN B CA 1
ATOM 2136 C C . ASN B 1 2 ? -18.594 6.125 22.562 1 60.28 2 ASN B C 1
ATOM 2138 O O . ASN B 1 2 ? -17.484 6.566 22.25 1 60.28 2 ASN B O 1
ATOM 2142 N N . TYR B 1 3 ? -18.672 5.086 23.344 1 60.06 3 TYR B N 1
ATOM 2143 C CA . TYR B 1 3 ? -17.641 4.074 23.578 1 60.06 3 TYR B CA 1
ATOM 2144 C C . TYR B 1 3 ? -16.891 3.754 22.297 1 60.06 3 TYR B C 1
ATOM 2146 O O . TYR B 1 3 ? -15.695 3.465 22.328 1 60.06 3 TYR B O 1
ATOM 2154 N N . ASP B 1 4 ? -17.516 4.043 21.281 1 72.69 4 ASP B N 1
ATOM 2155 C CA . ASP B 1 4 ? -16.875 3.729 20.016 1 72.69 4 ASP B CA 1
ATOM 2156 C C . ASP B 1 4 ? -15.852 4.801 19.641 1 72.69 4 ASP B C 1
ATOM 2158 O O . ASP B 1 4 ? -14.758 4.488 19.156 1 72.69 4 ASP B O 1
ATOM 2162 N N . LEU B 1 5 ? -16.141 5.984 20.125 1 74.38 5 LEU B N 1
ATOM 2163 C CA . LEU B 1 5 ? -15.219 7.07 19.812 1 74.38 5 LEU B CA 1
ATOM 2164 C C . LEU B 1 5 ? -13.977 6.988 20.703 1 74.38 5 LEU B C 1
ATOM 2166 O O . LEU B 1 5 ? -12.859 7.238 20.234 1 74.38 5 LEU B O 1
ATOM 2170 N N . LEU B 1 6 ? -14.227 6.625 21.922 1 77 6 LEU B N 1
ATOM 2171 C CA . LEU B 1 6 ? -13.102 6.48 22.844 1 77 6 LEU B CA 1
ATOM 2172 C C . LEU B 1 6 ? -12.156 5.383 22.375 1 77 6 LEU B C 1
ATOM 2174 O O . LEU B 1 6 ? -10.938 5.539 22.438 1 77 6 LEU B O 1
ATOM 2178 N N . PHE B 1 7 ? -12.711 4.359 21.922 1 78.38 7 PHE B N 1
ATOM 2179 C CA . PHE B 1 7 ? -11.906 3.266 21.391 1 78.38 7 PHE B CA 1
ATOM 2180 C C . PHE B 1 7 ? -11.07 3.729 20.203 1 78.38 7 PHE B C 1
ATOM 2182 O O . PHE B 1 7 ? -9.883 3.41 20.109 1 78.38 7 PHE B O 1
ATOM 2189 N N . ILE B 1 8 ? -11.641 4.484 19.406 1 77.5 8 ILE B N 1
ATOM 2190 C CA . ILE B 1 8 ? -10.961 4.969 18.219 1 77.5 8 ILE B CA 1
ATOM 2191 C C . ILE B 1 8 ? -9.82 5.91 18.609 1 77.5 8 ILE B C 1
ATOM 2193 O O . ILE B 1 8 ? -8.719 5.816 18.062 1 77.5 8 ILE B O 1
ATOM 2197 N N . LEU B 1 9 ? -10.07 6.688 19.578 1 78.44 9 LEU B N 1
ATOM 2198 C CA . LEU B 1 9 ? -9.062 7.648 20.016 1 78.44 9 LEU B CA 1
ATOM 2199 C C . LEU B 1 9 ? -7.871 6.934 20.641 1 78.44 9 LEU B C 1
ATOM 2201 O O . LEU B 1 9 ? -6.723 7.293 20.391 1 78.44 9 LEU B O 1
ATOM 2205 N N . ILE B 1 10 ? -8.148 5.977 21.391 1 82.94 10 ILE B N 1
ATOM 2206 C CA . ILE B 1 10 ? -7.086 5.211 22.047 1 82.94 10 ILE B CA 1
ATOM 2207 C C . ILE B 1 10 ? -6.27 4.469 20.984 1 82.94 10 ILE B C 1
ATOM 2209 O O . ILE B 1 10 ? -5.039 4.453 21.047 1 82.94 10 ILE B O 1
ATOM 2213 N N . PHE B 1 11 ? -6.922 3.936 20.078 1 79.75 11 PHE B N 1
ATOM 2214 C CA . PHE B 1 11 ? -6.234 3.254 18.984 1 79.75 11 PHE B CA 1
ATOM 2215 C C . PHE B 1 11 ? -5.34 4.223 18.219 1 79.75 11 PHE B C 1
ATOM 2217 O O . PHE B 1 11 ? -4.188 3.904 17.922 1 79.75 11 PHE B O 1
ATOM 2224 N N . TRP B 1 12 ? -5.828 5.348 17.953 1 82.06 12 TRP B N 1
ATOM 2225 C CA . TRP B 1 12 ? -5.059 6.359 17.234 1 82.06 12 TRP B CA 1
ATOM 2226 C C . TRP B 1 12 ? -3.785 6.711 17.984 1 82.06 12 TRP B C 1
ATOM 2228 O O . TRP B 1 12 ? -2.705 6.785 17.406 1 82.06 12 TRP B O 1
ATOM 2238 N N . MET B 1 13 ? -4.008 6.867 19.25 1 84.88 13 MET B N 1
ATOM 2239 C CA . MET B 1 13 ? -2.867 7.277 20.062 1 84.88 13 MET B CA 1
ATOM 2240 C C . MET B 1 13 ? -1.792 6.195 20.078 1 84.88 13 MET B C 1
ATOM 2242 O O . MET B 1 13 ? -0.61 6.484 19.891 1 84.88 13 MET B O 1
ATOM 2246 N N . ILE B 1 14 ? -2.258 5.031 20.188 1 86.38 14 ILE B N 1
ATOM 2247 C CA . ILE B 1 14 ? -1.319 3.918 20.281 1 86.38 14 ILE B CA 1
ATOM 2248 C C . ILE B 1 14 ? -0.67 3.691 18.906 1 86.38 14 ILE B C 1
ATOM 2250 O O . ILE B 1 14 ? 0.555 3.584 18.812 1 86.38 14 ILE B O 1
ATOM 2254 N N . ALA B 1 15 ? -1.498 3.682 17.906 1 85.5 15 ALA B N 1
ATOM 2255 C CA . ALA B 1 15 ? -1.003 3.404 16.562 1 85.5 15 ALA B CA 1
ATOM 2256 C C . ALA B 1 15 ? -0.07 4.512 16.094 1 85.5 15 ALA B C 1
ATOM 2258 O O . ALA B 1 15 ? 0.988 4.234 15.516 1 85.5 15 ALA B O 1
ATOM 2259 N N . MET B 1 16 ? -0.419 5.711 16.375 1 88.62 16 MET B N 1
ATOM 2260 C CA . MET B 1 16 ? 0.409 6.84 15.961 1 88.62 16 MET B CA 1
ATOM 2261 C C . MET B 1 16 ? 1.747 6.828 16.688 1 88.62 16 MET B C 1
ATOM 2263 O O . MET B 1 16 ? 2.783 7.148 16.109 1 88.62 16 MET B O 1
ATOM 2267 N N . THR B 1 17 ? 1.662 6.469 17.906 1 91 17 THR B N 1
ATOM 2268 C CA . THR B 1 17 ? 2.889 6.402 18.688 1 91 17 THR B CA 1
ATOM 2269 C C . THR B 1 17 ? 3.812 5.309 18.156 1 91 17 THR B C 1
ATOM 2271 O O . THR B 1 17 ? 5.004 5.543 17.953 1 91 17 THR B O 1
ATOM 2274 N N . ILE B 1 18 ? 3.244 4.191 17.891 1 89.5 18 ILE B N 1
ATOM 2275 C CA . ILE B 1 18 ? 4.02 3.059 17.406 1 89.5 18 ILE B CA 1
ATOM 2276 C C . ILE B 1 18 ? 4.637 3.402 16.047 1 89.5 18 ILE B C 1
ATOM 2278 O O . ILE B 1 18 ? 5.828 3.174 15.828 1 89.5 18 ILE B O 1
ATOM 2282 N N . VAL B 1 19 ? 3.859 3.994 15.242 1 89.88 19 VAL B N 1
ATOM 2283 C CA . VAL B 1 19 ? 4.336 4.297 13.891 1 89.88 19 VAL B CA 1
ATOM 2284 C C . VAL B 1 19 ? 5.402 5.383 13.953 1 89.88 19 VAL B C 1
ATOM 2286 O O . VAL B 1 19 ? 6.383 5.34 13.203 1 89.88 19 VAL B O 1
ATOM 2289 N N . THR B 1 20 ? 5.184 6.293 14.852 1 92.12 20 THR B N 1
ATOM 2290 C CA . THR B 1 20 ? 6.164 7.367 15 1 92.12 20 THR B CA 1
ATOM 2291 C C . THR B 1 20 ? 7.496 6.816 15.492 1 92.12 20 THR B C 1
ATOM 2293 O O . THR B 1 20 ? 8.539 7.07 14.891 1 92.12 20 THR B O 1
ATOM 2296 N N . ILE B 1 21 ? 7.465 6.055 16.484 1 92.69 21 ILE B N 1
ATOM 2297 C CA . ILE B 1 21 ? 8.672 5.5 17.078 1 92.69 21 ILE B CA 1
ATOM 2298 C C . ILE B 1 21 ? 9.359 4.57 16.078 1 92.69 21 ILE B C 1
ATOM 2300 O O . ILE B 1 21 ? 10.586 4.613 15.914 1 92.69 21 ILE B O 1
ATOM 2304 N N . SER B 1 22 ? 8.578 3.746 15.43 1 91.19 22 SER B N 1
ATOM 2305 C CA . SER B 1 22 ? 9.133 2.832 14.438 1 91.19 22 SER B CA 1
ATOM 2306 C C . SER B 1 22 ? 9.789 3.594 13.289 1 91.19 22 SER B C 1
ATOM 2308 O O . SER B 1 22 ? 10.836 3.189 12.789 1 91.19 22 SER B O 1
ATOM 2310 N N . SER B 1 23 ? 9.156 4.613 12.875 1 92 23 SER B N 1
ATOM 2311 C CA . SER B 1 23 ? 9.719 5.422 11.789 1 92 23 SER B CA 1
ATOM 2312 C C . SER B 1 23 ? 11.047 6.039 12.195 1 92 23 SER B C 1
ATOM 2314 O O . SER B 1 23 ? 11.992 6.055 11.406 1 92 23 SER B O 1
ATOM 2316 N N . VAL B 1 24 ? 11.109 6.504 13.398 1 92.62 24 VAL B N 1
ATOM 2317 C CA . VAL B 1 24 ? 12.352 7.078 13.906 1 92.62 24 VAL B CA 1
ATOM 2318 C C . VAL B 1 24 ? 13.445 6.012 13.93 1 92.62 24 VAL B C 1
ATOM 2320 O O . VAL B 1 24 ? 14.562 6.25 13.484 1 92.62 24 VAL B O 1
ATOM 2323 N N . LYS B 1 25 ? 13.109 4.902 14.43 1 91.06 25 LYS B N 1
ATOM 2324 C CA . LYS B 1 25 ? 14.078 3.812 14.539 1 91.06 25 LYS B CA 1
ATOM 2325 C C . LYS B 1 25 ? 14.586 3.395 13.164 1 91.06 25 LYS B C 1
ATOM 2327 O O . LYS B 1 25 ? 15.789 3.154 12.992 1 91.06 25 LYS B O 1
ATOM 2332 N N . ILE B 1 26 ? 13.75 3.336 12.258 1 90.31 26 ILE B N 1
ATOM 2333 C CA . ILE B 1 26 ? 14.125 2.926 10.906 1 90.31 26 ILE B CA 1
ATOM 2334 C C . ILE B 1 26 ? 15.055 3.969 10.289 1 90.31 26 ILE B C 1
ATOM 2336 O O . ILE B 1 26 ? 16.094 3.625 9.727 1 90.31 26 ILE B O 1
ATOM 2340 N N . VAL B 1 27 ? 14.703 5.18 10.414 1 89.25 27 VAL B N 1
ATOM 2341 C CA . VAL B 1 27 ? 15.469 6.262 9.812 1 89.25 27 VAL B CA 1
ATOM 2342 C C . VAL B 1 27 ? 16.859 6.34 10.453 1 89.25 27 VAL B C 1
ATOM 2344 O O . VAL B 1 27 ? 17.844 6.582 9.766 1 89.25 27 VAL B O 1
ATOM 2347 N N . LYS B 1 28 ? 16.891 6.094 11.695 1 88.56 28 LYS B N 1
ATOM 2348 C CA . LYS B 1 28 ? 18.141 6.23 12.43 1 88.56 28 LYS B CA 1
ATOM 2349 C C . LYS B 1 28 ? 19 4.98 12.281 1 88.56 28 LYS B C 1
ATOM 2351 O O . LYS B 1 28 ? 20.203 5.078 12.016 1 88.56 28 LYS B O 1
ATOM 2356 N N . LYS B 1 29 ? 18.438 3.877 12.414 1 87.06 29 LYS B N 1
ATOM 2357 C CA . LYS B 1 29 ? 19.188 2.631 12.477 1 87.06 29 LYS B CA 1
ATOM 2358 C C . LYS B 1 29 ? 19.391 2.033 11.086 1 87.06 29 LYS B C 1
ATOM 2360 O O . LYS B 1 29 ? 20.375 1.354 10.828 1 87.06 29 LYS B O 1
ATOM 2365 N N . TYR B 1 30 ? 18.406 2.287 10.234 1 86.62 30 TYR B N 1
ATOM 2366 C CA . TYR B 1 30 ? 18.453 1.729 8.883 1 86.62 30 TYR B CA 1
ATOM 2367 C C . TYR B 1 30 ? 18.219 2.811 7.84 1 86.62 30 TYR B C 1
ATOM 2369 O O . TYR B 1 30 ? 17.297 2.703 7.027 1 86.62 30 TYR B O 1
ATOM 2377 N N . PRO B 1 31 ? 19.109 3.717 7.75 1 84.31 31 PRO B N 1
ATOM 2378 C CA . PRO B 1 31 ? 18.875 4.887 6.902 1 84.31 31 PRO B CA 1
ATOM 2379 C C . PRO B 1 31 ? 18.703 4.523 5.426 1 84.31 31 PRO B C 1
ATOM 2381 O O . PRO B 1 31 ? 18 5.215 4.695 1 84.31 31 PRO B O 1
ATOM 2384 N N . ALA B 1 32 ? 19.281 3.393 5.027 1 83.31 32 ALA B N 1
ATOM 2385 C CA . ALA B 1 32 ? 19.172 2.975 3.631 1 83.31 32 ALA B CA 1
ATOM 2386 C C . ALA B 1 32 ? 17.75 2.551 3.281 1 83.31 32 ALA B C 1
ATOM 2388 O O . ALA B 1 32 ? 17.391 2.494 2.105 1 83.31 32 ALA B O 1
ATOM 2389 N N . TYR B 1 33 ? 16.969 2.338 4.293 1 91.12 33 TYR B N 1
ATOM 2390 C CA . TYR B 1 33 ? 15.641 1.787 4.078 1 91.12 33 TYR B CA 1
ATOM 2391 C C . TYR B 1 33 ? 14.562 2.799 4.457 1 91.12 33 TYR B C 1
ATOM 2393 O O . TYR B 1 33 ? 13.375 2.555 4.25 1 91.12 33 TYR B O 1
ATOM 2401 N N . GLY B 1 34 ? 15.016 3.918 4.984 1 92.75 34 GLY B N 1
ATOM 2402 C CA . GLY B 1 34 ? 14.086 4.855 5.59 1 92.75 34 GLY B CA 1
ATOM 2403 C C . GLY B 1 34 ? 13.094 5.434 4.598 1 92.75 34 GLY B C 1
ATOM 2404 O O . GLY B 1 34 ? 11.883 5.422 4.844 1 92.75 34 GLY B O 1
ATOM 2405 N N . PHE B 1 35 ? 13.625 5.895 3.475 1 94.25 35 PHE B N 1
ATOM 2406 C CA . PHE B 1 35 ? 12.75 6.5 2.482 1 94.25 35 PHE B CA 1
ATOM 2407 C C . PHE B 1 35 ? 11.758 5.473 1.94 1 94.25 35 PHE B C 1
ATOM 2409 O O . PHE B 1 35 ? 10.562 5.758 1.82 1 94.25 35 PHE B O 1
ATOM 2416 N N . ALA B 1 36 ? 12.227 4.297 1.657 1 95.62 36 ALA B N 1
ATOM 2417 C CA . ALA B 1 36 ? 11.375 3.234 1.134 1 95.62 36 ALA B CA 1
ATOM 2418 C C . ALA B 1 36 ? 10.312 2.832 2.152 1 95.62 36 ALA B C 1
ATOM 2420 O O . ALA B 1 36 ? 9.141 2.65 1.802 1 95.62 36 ALA B O 1
ATOM 2421 N N . ALA B 1 37 ? 10.68 2.752 3.389 1 96.19 37 ALA B N 1
ATOM 2422 C CA . ALA B 1 37 ? 9.758 2.338 4.441 1 96.19 37 ALA B CA 1
ATOM 2423 C C . ALA B 1 37 ? 8.656 3.381 4.652 1 96.19 37 ALA B C 1
ATOM 2425 O O . ALA B 1 37 ? 7.473 3.043 4.707 1 96.19 37 ALA B O 1
ATOM 2426 N N . LEU B 1 38 ? 9.047 4.617 4.777 1 96.81 38 LEU B N 1
ATOM 2427 C CA . LEU B 1 38 ? 8.07 5.676 5.008 1 96.81 38 LEU B CA 1
ATOM 2428 C C . LEU B 1 38 ? 7.145 5.832 3.803 1 96.81 38 LEU B C 1
ATOM 2430 O O . LEU B 1 38 ? 5.953 6.105 3.963 1 96.81 38 LEU B O 1
ATOM 2434 N N . THR B 1 39 ? 7.707 5.68 2.607 1 97.12 39 THR B N 1
ATOM 2435 C CA . THR B 1 39 ? 6.879 5.715 1.406 1 97.12 39 THR B CA 1
ATOM 2436 C C . THR B 1 39 ? 5.887 4.555 1.399 1 97.12 39 THR B C 1
ATOM 2438 O O . THR B 1 39 ? 4.723 4.73 1.03 1 97.12 39 THR B O 1
ATOM 2441 N N . ALA B 1 40 ? 6.324 3.428 1.812 1 97.62 40 ALA B N 1
ATOM 2442 C CA . ALA B 1 40 ? 5.453 2.258 1.899 1 97.62 40 ALA B CA 1
ATOM 2443 C C . ALA B 1 40 ? 4.336 2.482 2.916 1 97.62 40 ALA B C 1
ATOM 2445 O O . ALA B 1 40 ? 3.189 2.096 2.682 1 97.62 40 ALA B O 1
ATOM 2446 N N . PHE B 1 41 ? 4.656 3.051 4.031 1 97.06 41 PHE B N 1
ATOM 2447 C CA . PHE B 1 41 ? 3.641 3.391 5.02 1 97.06 41 PHE B CA 1
ATOM 2448 C C . PHE B 1 41 ? 2.625 4.367 4.434 1 97.06 41 PHE B C 1
ATOM 2450 O O . PHE B 1 41 ? 1.418 4.207 4.633 1 97.06 41 PHE B O 1
ATOM 2457 N N . TYR B 1 42 ? 3.143 5.348 3.775 1 96.94 42 TYR B N 1
ATOM 2458 C CA . TYR B 1 42 ? 2.285 6.324 3.117 1 96.94 42 TYR B CA 1
ATOM 2459 C C . TYR B 1 42 ? 1.306 5.641 2.168 1 96.94 42 TYR B C 1
ATOM 2461 O O . TYR B 1 42 ? 0.104 5.914 2.207 1 96.94 42 TYR B O 1
ATOM 2469 N N . VAL B 1 43 ? 1.773 4.73 1.375 1 97 43 VAL B N 1
ATOM 2470 C CA . VAL B 1 43 ? 0.966 3.977 0.422 1 97 43 VAL B CA 1
ATOM 2471 C C . VAL B 1 43 ? -0.061 3.131 1.171 1 97 43 VAL B C 1
ATOM 2473 O O . VAL B 1 43 ? -1.23 3.078 0.785 1 97 43 VAL B O 1
ATOM 2476 N N . ALA B 1 44 ? 0.342 2.5 2.205 1 96.44 44 ALA B N 1
ATOM 2477 C CA . ALA B 1 44 ? -0.553 1.657 2.994 1 96.44 44 ALA B CA 1
ATOM 2478 C C . ALA B 1 44 ? -1.695 2.477 3.588 1 96.44 44 ALA B C 1
ATOM 2480 O O . ALA B 1 44 ? -2.842 2.023 3.619 1 96.44 44 ALA B O 1
ATOM 2481 N N . TYR B 1 45 ? -1.338 3.652 4.102 1 95.25 45 TYR B N 1
ATOM 2482 C CA . TYR B 1 45 ? -2.367 4.52 4.668 1 95.25 45 TYR B CA 1
ATOM 2483 C C . TYR B 1 45 ? -3.373 4.938 3.602 1 95.25 45 TYR B C 1
ATOM 2485 O O . TYR B 1 45 ? -4.582 4.898 3.832 1 95.25 45 TYR B O 1
ATOM 2493 N N . LEU B 1 46 ? -2.893 5.293 2.49 1 93.12 46 LEU B N 1
ATOM 2494 C CA . LEU B 1 46 ? -3.758 5.781 1.42 1 93.12 46 LEU B CA 1
ATOM 2495 C C . LEU B 1 46 ? -4.645 4.66 0.887 1 93.12 46 LEU B C 1
ATOM 2497 O O . LEU B 1 46 ? -5.84 4.863 0.664 1 93.12 46 LEU B O 1
ATOM 2501 N N . LEU B 1 47 ? -4.051 3.518 0.654 1 92.75 47 LEU B N 1
ATOM 2502 C CA . LEU B 1 47 ? -4.836 2.396 0.147 1 92.75 47 LEU B CA 1
ATOM 2503 C C . LEU B 1 47 ? -5.875 1.952 1.173 1 92.75 47 LEU B C 1
ATOM 2505 O O . LEU B 1 47 ? -7.016 1.647 0.817 1 92.75 47 LEU B O 1
ATOM 2509 N N . SER B 1 48 ? -5.465 1.902 2.4 1 92.38 48 SER B N 1
ATOM 2510 C CA . SER B 1 48 ? -6.426 1.595 3.457 1 92.38 48 SER B CA 1
ATOM 2511 C C . SER B 1 48 ? -7.562 2.611 3.486 1 92.38 48 SER B C 1
ATOM 2513 O O . SER B 1 48 ? -8.727 2.246 3.674 1 92.38 48 SER B O 1
ATOM 2515 N N . SER B 1 49 ? -7.152 3.84 3.365 1 89.62 49 SER B N 1
ATOM 2516 C CA . SER B 1 49 ? -8.148 4.91 3.359 1 89.62 49 SER B CA 1
ATOM 2517 C C . SER B 1 49 ? -9.148 4.727 2.227 1 89.62 49 SER B C 1
ATOM 2519 O O . SER B 1 49 ? -10.336 4.992 2.395 1 89.62 49 SER B O 1
ATOM 2521 N N . GLN B 1 50 ? -8.734 4.32 1.138 1 86.56 50 GLN B N 1
ATOM 2522 C CA . GLN B 1 50 ? -9.617 4.098 -0.005 1 86.56 50 GLN B CA 1
ATOM 2523 C C . GLN B 1 50 ? -10.617 2.986 0.283 1 86.56 50 GLN B C 1
ATOM 2525 O O . GLN B 1 50 ? -11.789 3.088 -0.088 1 86.56 50 GLN B O 1
ATOM 2530 N N . VAL B 1 51 ? -10.195 1.956 0.867 1 86.12 51 VAL B N 1
ATOM 2531 C CA . VAL B 1 51 ? -11.062 0.834 1.212 1 86.12 51 VAL B CA 1
ATOM 2532 C C . VAL B 1 51 ? -12.07 1.267 2.273 1 86.12 51 VAL B C 1
ATOM 2534 O O . VAL B 1 51 ? -13.266 1.02 2.137 1 86.12 51 VAL B O 1
ATOM 2537 N N . ILE B 1 52 ? -11.609 1.957 3.26 1 87.25 52 ILE B N 1
ATOM 2538 C CA . ILE B 1 52 ? -12.422 2.305 4.418 1 87.25 52 ILE B CA 1
ATOM 2539 C C . ILE B 1 52 ? -13.383 3.432 4.051 1 87.25 52 ILE B C 1
ATOM 2541 O O . ILE B 1 52 ? -14.461 3.555 4.641 1 87.25 52 ILE B O 1
ATOM 2545 N N . ALA B 1 53 ? -13.055 4.18 3.072 1 82.62 53 ALA B N 1
ATOM 2546 C CA . ALA B 1 53 ? -13.898 5.289 2.631 1 82.62 53 ALA B CA 1
ATOM 2547 C C . ALA B 1 53 ? -15.234 4.781 2.088 1 82.62 53 ALA B C 1
ATOM 2549 O O . ALA B 1 53 ? -16.188 5.551 1.958 1 82.62 53 ALA B O 1
ATOM 2550 N N . THR B 1 54 ? -15.328 3.508 1.758 1 81.25 54 THR B N 1
ATOM 2551 C CA . THR B 1 54 ? -16.562 2.941 1.226 1 81.25 54 THR B CA 1
ATOM 2552 C C . THR B 1 54 ? -17.625 2.826 2.318 1 81.25 54 THR B C 1
ATOM 2554 O O . THR B 1 54 ? -18.797 2.604 2.029 1 81.25 54 THR B O 1
ATOM 2557 N N . LYS B 1 55 ? -17.203 2.979 3.533 1 83.12 55 LYS B N 1
ATOM 2558 C CA . LYS B 1 55 ? -18.125 3.033 4.668 1 83.12 55 LYS B CA 1
ATOM 2559 C C . LYS B 1 55 ? -18.375 4.477 5.105 1 83.12 55 LYS B C 1
ATOM 2561 O O . LYS B 1 55 ? -17.422 5.211 5.395 1 83.12 55 LYS B O 1
ATOM 2566 N N . LEU B 1 56 ? -19.672 4.824 5.125 1 81.81 56 LEU B N 1
ATOM 2567 C CA . LEU B 1 56 ? -20.031 6.109 5.707 1 81.81 56 LEU B CA 1
ATOM 2568 C C . LEU B 1 56 ? -20.312 5.973 7.199 1 81.81 56 LEU B C 1
ATOM 2570 O O . LEU B 1 56 ? -21.047 5.074 7.617 1 81.81 56 LEU B O 1
ATOM 2574 N N . ALA B 1 57 ? -19.672 6.809 7.898 1 84.62 57 ALA B N 1
ATOM 2575 C CA . ALA B 1 57 ? -19.719 6.664 9.352 1 84.62 57 ALA B CA 1
ATOM 2576 C C . ALA B 1 57 ? -20.328 7.898 10.008 1 84.62 57 ALA B C 1
ATOM 2578 O O . ALA B 1 57 ? -20.438 8.953 9.375 1 84.62 57 ALA B O 1
ATOM 2579 N N . THR B 1 58 ? -20.797 7.652 11.172 1 84.88 58 THR B N 1
ATOM 2580 C CA . THR B 1 58 ? -21.266 8.734 12.039 1 84.88 58 THR B CA 1
ATOM 2581 C C . THR B 1 58 ? -20.312 8.93 13.219 1 84.88 58 THR B C 1
ATOM 2583 O O . THR B 1 58 ? -19.984 7.973 13.922 1 84.88 58 THR B O 1
ATOM 2586 N N . PHE B 1 59 ? -19.844 10.133 13.297 1 80.75 59 PHE B N 1
ATOM 2587 C CA . PHE B 1 59 ? -19 10.508 14.43 1 80.75 59 PHE B CA 1
ATOM 2588 C C . PHE B 1 59 ? -19.781 11.391 15.406 1 80.75 59 PHE B C 1
ATOM 2590 O O . PHE B 1 59 ? -20.203 12.492 15.047 1 80.75 59 PHE B O 1
ATOM 2597 N N . ASP B 1 60 ? -19.984 10.844 16.594 1 80.88 60 ASP B N 1
ATOM 2598 C CA . ASP B 1 60 ? -20.672 11.578 17.641 1 80.88 60 ASP B CA 1
ATOM 2599 C C . ASP B 1 60 ? -19.688 12.164 18.656 1 80.88 60 ASP B C 1
ATOM 2601 O O . ASP B 1 60 ? -19.188 11.445 19.516 1 80.88 60 ASP B O 1
ATOM 2605 N N . PHE B 1 61 ? -19.453 13.422 18.594 1 77 61 PHE B N 1
ATOM 2606 C CA . PHE B 1 61 ? -18.469 14.078 19.453 1 77 61 PHE B CA 1
ATOM 2607 C C . PHE B 1 61 ? -19.125 14.555 20.75 1 77 61 PHE B C 1
ATOM 2609 O O . PHE B 1 61 ? -18.469 15.18 21.578 1 77 61 PHE B O 1
ATOM 2616 N N . GLY B 1 62 ? -20.359 14.078 20.875 1 77.38 62 GLY B N 1
ATOM 2617 C CA . GLY B 1 62 ? -21.062 14.445 22.094 1 77.38 62 GLY B CA 1
ATOM 2618 C C . GLY B 1 62 ? -21.625 15.852 22.062 1 77.38 62 GLY B C 1
ATOM 2619 O O . GLY B 1 62 ? -21.766 16.453 21 1 77.38 62 GLY B O 1
ATOM 2620 N N . THR B 1 63 ? -22.219 16.234 23.188 1 76.19 63 THR B N 1
ATOM 2621 C CA . THR B 1 63 ? -22.844 17.547 23.328 1 76.19 63 THR B CA 1
ATOM 2622 C C . THR B 1 63 ? -21.906 18.531 24.016 1 76.19 63 THR B C 1
ATOM 2624 O O . THR B 1 63 ? -21.406 18.266 25.109 1 76.19 63 THR B O 1
ATOM 2627 N N . TRP B 1 64 ? -21.562 19.422 23.141 1 72.75 64 TRP B N 1
ATOM 2628 C CA . TRP B 1 64 ? -20.719 20.484 23.688 1 72.75 64 TRP B CA 1
ATOM 2629 C C . TRP B 1 64 ? -21.469 21.828 23.688 1 72.75 64 TRP B C 1
ATOM 2631 O O . TRP B 1 64 ? -21.969 22.266 22.641 1 72.75 64 TRP B O 1
ATOM 2641 N N . PHE B 1 65 ? -21.469 22.484 24.875 1 80.81 65 PHE B N 1
ATOM 2642 C CA . PHE B 1 65 ? -22.109 23.797 25.031 1 80.81 65 PHE B CA 1
ATOM 2643 C C . PHE B 1 65 ? -23.562 23.75 24.562 1 80.81 65 PHE B C 1
ATOM 2645 O O . PHE B 1 65 ? -24.016 24.656 23.859 1 80.81 65 PHE B O 1
ATOM 2652 N N . GLY B 1 66 ? -24.172 22.609 24.719 1 75.56 66 GLY B N 1
ATOM 2653 C CA . GLY B 1 66 ? -25.578 22.484 24.406 1 75.56 66 GLY B CA 1
ATOM 2654 C C . GLY B 1 66 ? -25.844 22.031 22.969 1 75.56 66 GLY B C 1
ATOM 2655 O O . GLY B 1 66 ? -26.984 21.828 22.578 1 75.56 66 GLY B O 1
ATOM 2656 N N . TYR B 1 67 ? -24.812 22.016 22.219 1 78.88 67 TYR B N 1
ATOM 2657 C CA . TYR B 1 67 ? -24.953 21.594 20.828 1 78.88 67 TYR B CA 1
ATOM 2658 C C . TYR B 1 67 ? -24.375 20.188 20.625 1 78.88 67 TYR B C 1
ATOM 2660 O O . TYR B 1 67 ? -23.266 19.906 21.094 1 78.88 67 TYR B O 1
ATOM 2668 N N . SER B 1 68 ? -25.312 19.297 20.094 1 80.81 68 SER B N 1
ATOM 2669 C CA . SER B 1 68 ? -24.828 17.969 19.734 1 80.81 68 SER B CA 1
ATOM 2670 C C . SER B 1 68 ? -24.094 18 18.391 1 80.81 68 SER B C 1
ATOM 2672 O O . SER B 1 68 ? -24.625 18.5 17.406 1 80.81 68 SER B O 1
ATOM 2674 N N . ILE B 1 69 ? -22.891 17.578 18.469 1 79.88 69 ILE B N 1
ATOM 2675 C CA . ILE B 1 69 ? -22.078 17.562 17.266 1 79.88 69 ILE B CA 1
ATOM 2676 C C . ILE B 1 69 ? -22.016 16.141 16.703 1 79.88 69 ILE B C 1
ATOM 2678 O O . ILE B 1 69 ? -21.203 15.32 17.141 1 79.88 69 ILE B O 1
ATOM 2682 N N . ILE B 1 70 ? -22.922 15.836 15.797 1 81.44 70 ILE B N 1
ATOM 2683 C CA . ILE B 1 70 ? -22.984 14.555 15.094 1 81.44 70 ILE B CA 1
ATOM 2684 C C . ILE B 1 70 ? -22.672 14.766 13.617 1 81.44 70 ILE B C 1
ATOM 2686 O O . ILE B 1 70 ? -23.391 15.492 12.922 1 81.44 70 ILE B O 1
ATOM 2690 N N . LEU B 1 71 ? -21.562 14.211 13.266 1 81 71 LEU B N 1
ATOM 2691 C CA . LEU B 1 71 ? -21.094 14.414 11.898 1 81 71 LEU B CA 1
ATOM 2692 C C . LEU B 1 71 ? -21.109 13.102 11.117 1 81 71 LEU B C 1
ATOM 2694 O O . LEU B 1 71 ? -20.844 12.039 11.672 1 81 71 LEU B O 1
ATOM 2698 N N . SER B 1 72 ? -21.547 13.172 9.898 1 79.62 72 SER B N 1
ATOM 2699 C CA . SER B 1 72 ? -21.516 12.031 8.992 1 79.62 72 SER B CA 1
ATOM 2700 C C . SER B 1 72 ? -20.453 12.219 7.902 1 79.62 72 SER B C 1
ATOM 2702 O O . SER B 1 72 ? -20.516 13.188 7.141 1 79.62 72 SER B O 1
ATOM 2704 N N . THR B 1 73 ? -19.484 11.344 7.914 1 80.25 73 THR B N 1
ATOM 2705 C CA . THR B 1 73 ? -18.406 11.414 6.934 1 80.25 73 THR B CA 1
ATOM 2706 C C . THR B 1 73 ? -17.859 10.023 6.637 1 80.25 73 THR B C 1
ATOM 2708 O O . THR B 1 73 ? -18.188 9.055 7.324 1 80.25 73 THR B O 1
ATOM 2711 N N . PRO B 1 74 ? -17.141 9.922 5.523 1 77.88 74 PRO B N 1
ATOM 2712 C CA . PRO B 1 74 ? -16.484 8.633 5.289 1 77.88 74 PRO B CA 1
ATOM 2713 C C . PRO B 1 74 ? -15.602 8.195 6.465 1 77.88 74 PRO B C 1
ATOM 2715 O O . PRO B 1 74 ? -14.922 9.023 7.07 1 77.88 74 PRO B O 1
ATOM 2718 N N . ALA B 1 75 ? -15.695 6.906 6.754 1 84.81 75 ALA B N 1
ATOM 2719 C CA . ALA B 1 75 ? -14.953 6.344 7.883 1 84.81 75 ALA B CA 1
ATOM 2720 C C . ALA B 1 75 ? -13.453 6.527 7.699 1 84.81 75 ALA B C 1
ATOM 2722 O O . ALA B 1 75 ? -12.688 6.457 8.664 1 84.81 75 ALA B O 1
ATOM 2723 N N . ALA B 1 76 ? -13.016 6.785 6.488 1 85.25 76 ALA B N 1
ATOM 2724 C CA . ALA B 1 76 ? -11.602 6.93 6.152 1 85.25 76 ALA B CA 1
ATOM 2725 C C . ALA B 1 76 ? -10.992 8.148 6.836 1 85.25 76 ALA B C 1
ATOM 2727 O O . ALA B 1 76 ? -9.773 8.297 6.891 1 85.25 76 ALA B O 1
ATOM 2728 N N . ALA B 1 77 ? -11.805 9.047 7.359 1 82.69 77 ALA B N 1
ATOM 2729 C CA . ALA B 1 77 ? -11.336 10.25 8.047 1 82.69 77 ALA B CA 1
ATOM 2730 C C . ALA B 1 77 ? -10.398 9.898 9.195 1 82.69 77 ALA B C 1
ATOM 2732 O O . ALA B 1 77 ? -9.516 10.688 9.547 1 82.69 77 ALA B O 1
ATOM 2733 N N . ILE B 1 78 ? -10.484 8.734 9.68 1 83.56 78 ILE B N 1
ATOM 2734 C CA . ILE B 1 78 ? -9.68 8.328 10.828 1 83.56 78 ILE B CA 1
ATOM 2735 C C . ILE B 1 78 ? -8.227 8.133 10.406 1 83.56 78 ILE B C 1
ATOM 2737 O O . ILE B 1 78 ? -7.328 8.094 11.242 1 83.56 78 ILE B O 1
ATOM 2741 N N . LEU B 1 79 ? -7.941 8.023 9.148 1 89.06 79 LEU B N 1
ATOM 2742 C CA . LEU B 1 79 ? -6.59 7.734 8.672 1 89.06 79 LEU B CA 1
ATOM 2743 C C . LEU B 1 79 ? -5.879 9.008 8.242 1 89.06 79 LEU B C 1
ATOM 2745 O O . LEU B 1 79 ? -4.668 9.008 8.008 1 89.06 79 LEU B O 1
ATOM 2749 N N . TYR B 1 80 ? -6.539 10.125 8.266 1 85.62 80 TYR B N 1
ATOM 2750 C CA . TYR B 1 80 ? -5.984 11.359 7.73 1 85.62 80 TYR B CA 1
ATOM 2751 C C . TYR B 1 80 ? -4.781 11.82 8.547 1 85.62 80 TYR B C 1
ATOM 2753 O O . TYR B 1 80 ? -3.783 12.281 7.988 1 85.62 80 TYR B O 1
ATOM 2761 N N . PRO B 1 81 ? -4.84 11.648 9.812 1 85.06 81 PRO B N 1
ATOM 2762 C CA . PRO B 1 81 ? -3.662 12.055 10.586 1 85.06 81 PRO B CA 1
ATOM 2763 C C . PRO B 1 81 ? -2.418 11.25 10.219 1 85.06 81 PRO B C 1
ATOM 2765 O O . PRO B 1 81 ? -1.309 11.789 10.219 1 85.06 81 PRO B O 1
ATOM 2768 N N . PHE B 1 82 ? -2.602 10.016 9.953 1 90.06 82 PHE B N 1
ATOM 2769 C CA . PHE B 1 82 ? -1.473 9.18 9.578 1 90.06 82 PHE B CA 1
ATOM 2770 C C . PHE B 1 82 ? -0.898 9.609 8.234 1 90.06 82 PHE B C 1
ATOM 2772 O O . PHE B 1 82 ? 0.321 9.68 8.07 1 90.06 82 PHE B O 1
ATOM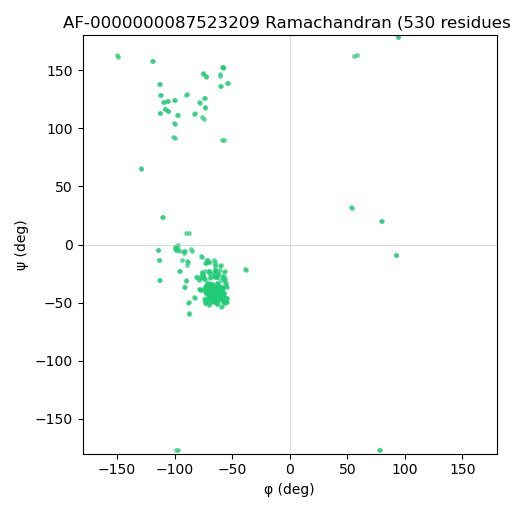 2779 N N . ILE B 1 83 ? -1.802 9.93 7.359 1 91.12 83 ILE B N 1
ATOM 2780 C CA . ILE B 1 83 ? -1.417 10.289 6 1 91.12 83 ILE B CA 1
ATOM 2781 C C . ILE B 1 83 ? -0.641 11.602 6.016 1 91.12 83 ILE B C 1
ATOM 2783 O O . ILE B 1 83 ? 0.44 11.703 5.43 1 91.12 83 ILE B O 1
ATOM 2787 N N . ALA B 1 84 ? -1.152 12.555 6.699 1 87.88 84 ALA B N 1
ATOM 2788 C CA . ALA B 1 84 ? -0.501 13.867 6.77 1 87.88 84 ALA B CA 1
ATOM 2789 C C . ALA B 1 84 ? 0.838 13.773 7.496 1 87.88 84 ALA B C 1
ATOM 2791 O O . ALA B 1 84 ? 1.829 14.359 7.059 1 87.88 84 ALA B O 1
ATOM 2792 N N . GLN B 1 85 ? 0.852 13.047 8.492 1 89.56 85 GLN B N 1
ATOM 2793 C CA . GLN B 1 85 ? 2.041 12.961 9.336 1 89.56 85 GLN B CA 1
ATOM 2794 C C . GLN B 1 85 ? 3.197 12.305 8.594 1 89.56 85 GLN B C 1
ATOM 2796 O O . GLN B 1 85 ? 4.336 12.766 8.672 1 89.56 85 GLN B O 1
ATOM 2801 N N . VAL B 1 86 ? 2.93 11.227 7.961 1 94.12 86 VAL B N 1
ATOM 2802 C CA . VAL B 1 86 ? 4.012 10.508 7.289 1 94.12 86 VAL B CA 1
ATOM 2803 C C . VAL B 1 86 ? 4.594 11.375 6.176 1 94.12 86 VAL B C 1
ATOM 2805 O O . VAL B 1 86 ? 5.801 11.344 5.922 1 94.12 86 VAL B O 1
ATOM 2808 N N . LEU B 1 87 ? 3.734 12.117 5.523 1 93.19 87 LEU B N 1
ATOM 2809 C CA . LEU B 1 87 ? 4.219 13.008 4.477 1 93.19 87 LEU B CA 1
ATOM 2810 C C . LEU B 1 87 ? 5.125 14.094 5.059 1 93.19 87 LEU B C 1
ATOM 2812 O O . LEU B 1 87 ? 6.164 14.414 4.484 1 93.19 87 LEU B O 1
ATOM 2816 N N . ASP B 1 88 ? 4.758 14.602 6.199 1 90.88 88 ASP B N 1
ATOM 2817 C CA . ASP B 1 88 ? 5.598 15.562 6.902 1 90.88 88 ASP B CA 1
ATOM 2818 C C . ASP B 1 88 ? 6.93 14.938 7.305 1 90.88 88 ASP B C 1
ATOM 2820 O O . ASP B 1 88 ? 7.98 15.578 7.219 1 90.88 88 ASP B O 1
ATOM 2824 N N . MET B 1 89 ? 6.887 13.75 7.773 1 92.44 89 MET B N 1
ATOM 2825 C CA . MET B 1 89 ? 8.094 13.039 8.188 1 92.44 89 MET B CA 1
ATOM 2826 C C . MET B 1 89 ? 9.055 12.875 7.012 1 92.44 89 MET B C 1
ATOM 2828 O O . MET B 1 89 ? 10.266 13.086 7.16 1 92.44 89 MET B O 1
ATOM 2832 N N . ILE B 1 90 ? 8.508 12.484 5.887 1 94.12 90 ILE B N 1
ATOM 2833 C CA . ILE B 1 90 ? 9.32 12.32 4.688 1 94.12 90 ILE B CA 1
ATOM 2834 C C . ILE B 1 90 ? 9.938 13.656 4.285 1 94.12 90 ILE B C 1
ATOM 2836 O O . ILE B 1 90 ? 11.133 13.742 3.998 1 94.12 90 ILE B O 1
ATOM 2840 N N . ASN B 1 91 ? 9.086 14.648 4.312 1 92.31 91 ASN B N 1
ATOM 2841 C CA . ASN B 1 91 ? 9.547 15.984 3.938 1 92.31 91 ASN B CA 1
ATOM 2842 C C . ASN B 1 91 ? 10.625 16.5 4.887 1 92.31 91 ASN B C 1
ATOM 2844 O O . ASN B 1 91 ? 11.594 17.125 4.453 1 92.31 91 ASN B O 1
ATOM 2848 N N . GLU B 1 92 ? 10.477 16.219 6.086 1 89.69 92 GLU B N 1
ATOM 2849 C CA . GLU B 1 92 ? 11.406 16.672 7.109 1 89.69 92 GLU B CA 1
ATOM 2850 C C . GLU B 1 92 ? 12.789 16.047 6.906 1 89.69 92 GLU B C 1
ATOM 2852 O O . GLU B 1 92 ? 13.805 16.75 6.973 1 89.69 92 GLU B O 1
ATOM 2857 N N . VAL B 1 93 ? 12.805 14.812 6.641 1 90.69 93 VAL B N 1
ATOM 2858 C CA . VAL B 1 93 ? 14.062 14.078 6.645 1 90.69 93 VAL B CA 1
ATOM 2859 C C . VAL B 1 93 ? 14.672 14.078 5.242 1 90.69 93 VAL B C 1
ATOM 2861 O O . VAL B 1 93 ? 15.883 14.227 5.086 1 90.69 93 VAL B O 1
ATOM 2864 N N . TYR B 1 94 ? 13.797 13.984 4.223 1 91.06 94 TYR B N 1
ATOM 2865 C CA . TYR B 1 94 ? 14.336 13.719 2.896 1 91.06 94 TYR B CA 1
ATOM 2866 C C . TYR B 1 94 ? 14.125 14.906 1.968 1 91.06 94 TYR B C 1
ATOM 2868 O O . TYR B 1 94 ? 14.664 14.945 0.861 1 91.06 94 TYR B O 1
ATOM 2876 N N . GLY B 1 95 ? 13.312 15.812 2.379 1 90.75 95 GLY B N 1
ATOM 2877 C CA . GLY B 1 95 ? 13.148 17.047 1.618 1 90.75 95 GLY B CA 1
ATOM 2878 C C . GLY B 1 95 ? 11.992 17 0.643 1 90.75 95 GLY B C 1
ATOM 2879 O O . GLY B 1 95 ? 11.312 15.969 0.52 1 90.75 95 GLY B O 1
ATOM 2880 N N . LYS B 1 96 ? 11.82 18.109 -0.013 1 92.44 96 LYS B N 1
ATOM 2881 C CA . LYS B 1 96 ? 10.664 18.344 -0.873 1 92.44 96 LYS B CA 1
ATOM 2882 C C . LYS B 1 96 ? 10.672 17.391 -2.072 1 92.44 96 LYS B C 1
ATOM 2884 O O . LYS B 1 96 ? 9.633 16.828 -2.424 1 92.44 96 LYS B O 1
ATOM 2889 N N . LYS B 1 97 ? 11.789 17.219 -2.699 1 92.88 97 LYS B N 1
ATOM 2890 C CA . LYS B 1 97 ? 11.875 16.391 -3.904 1 92.88 97 LYS B CA 1
ATOM 2891 C C . LYS B 1 97 ? 11.445 14.961 -3.625 1 92.88 97 LYS B C 1
ATOM 2893 O O . LYS B 1 97 ? 10.641 14.391 -4.367 1 92.88 97 LYS B O 1
ATOM 2898 N N . LYS B 1 98 ? 11.922 14.422 -2.547 1 93.38 98 LYS B N 1
ATOM 2899 C CA . LYS B 1 98 ? 11.578 13.047 -2.186 1 93.38 98 LYS B CA 1
ATOM 2900 C C . LYS B 1 98 ? 10.125 12.953 -1.716 1 93.38 98 LYS B C 1
ATOM 2902 O O . LYS B 1 98 ? 9.461 11.945 -1.949 1 93.38 98 LYS B O 1
ATOM 2907 N N . ALA B 1 99 ? 9.711 14.031 -1.069 1 94.81 99 ALA B N 1
ATOM 2908 C CA . ALA B 1 99 ? 8.305 14.047 -0.667 1 94.81 99 ALA B CA 1
ATOM 2909 C C . ALA B 1 99 ? 7.383 14.047 -1.885 1 94.81 99 ALA B C 1
ATOM 2911 O O . ALA B 1 99 ? 6.383 13.328 -1.911 1 94.81 99 ALA B O 1
ATOM 2912 N N . VAL B 1 100 ? 7.738 14.805 -2.873 1 94.69 100 VAL B N 1
ATOM 2913 C CA . VAL B 1 100 ? 6.965 14.828 -4.109 1 94.69 100 VAL B CA 1
ATOM 2914 C C . VAL B 1 100 ? 7.031 13.453 -4.785 1 94.69 100 VAL B C 1
ATOM 2916 O O . VAL B 1 100 ? 6.02 12.953 -5.281 1 94.69 100 VAL B O 1
ATOM 2919 N N . ALA B 1 101 ? 8.188 12.875 -4.797 1 94.81 101 ALA B N 1
ATOM 2920 C CA . ALA B 1 101 ? 8.344 11.531 -5.363 1 94.81 101 ALA B CA 1
ATOM 2921 C C . ALA B 1 101 ? 7.449 10.523 -4.645 1 94.81 101 ALA B C 1
ATOM 2923 O O . ALA B 1 101 ? 6.836 9.672 -5.285 1 94.81 101 ALA B O 1
ATOM 2924 N N . ALA B 1 102 ? 7.414 10.656 -3.342 1 96.12 102 ALA B N 1
ATOM 2925 C CA . ALA B 1 102 ? 6.559 9.766 -2.561 1 96.12 102 ALA B CA 1
ATOM 2926 C C . ALA B 1 102 ? 5.094 9.922 -2.953 1 96.12 102 ALA B C 1
ATOM 2928 O O . ALA B 1 102 ? 4.359 8.938 -3.055 1 96.12 102 ALA B O 1
ATOM 2929 N N . VAL B 1 103 ? 4.688 11.133 -3.182 1 96.19 103 VAL B N 1
ATOM 2930 C CA . VAL B 1 103 ? 3.314 11.422 -3.584 1 96.19 103 VAL B CA 1
ATOM 2931 C C . VAL B 1 103 ? 3.029 10.789 -4.945 1 96.19 103 VAL B C 1
ATOM 2933 O O . VAL B 1 103 ? 1.977 10.18 -5.145 1 96.19 103 VAL B O 1
ATOM 2936 N N . MET B 1 104 ? 3.986 10.891 -5.836 1 95.38 104 MET B N 1
ATOM 2937 C CA . MET B 1 104 ? 3.805 10.328 -7.176 1 95.38 104 MET B CA 1
ATOM 2938 C C . MET B 1 104 ? 3.777 8.805 -7.129 1 95.38 104 MET B C 1
ATOM 2940 O O . MET B 1 104 ? 2.996 8.172 -7.844 1 95.38 104 MET B O 1
ATOM 2944 N N . ILE B 1 105 ? 4.613 8.25 -6.375 1 95.69 105 ILE B N 1
ATOM 2945 C CA . ILE B 1 105 ? 4.621 6.805 -6.184 1 95.69 105 ILE B CA 1
ATOM 2946 C C . ILE B 1 105 ? 3.277 6.355 -5.609 1 95.69 105 ILE B C 1
ATOM 2948 O O . ILE B 1 105 ? 2.678 5.395 -6.098 1 95.69 105 ILE B O 1
ATOM 2952 N N . ALA B 1 106 ? 2.822 7.074 -4.637 1 95.81 106 ALA B N 1
ATOM 2953 C CA . ALA B 1 106 ? 1.542 6.75 -4.016 1 95.81 106 ALA B CA 1
ATOM 2954 C C . ALA B 1 106 ? 0.4 6.855 -5.023 1 95.81 106 ALA B C 1
ATOM 2956 O O . ALA B 1 106 ? -0.501 6.012 -5.039 1 95.81 106 ALA B O 1
ATOM 2957 N N . LEU B 1 107 ? 0.438 7.875 -5.816 1 94.12 107 LEU B N 1
ATOM 2958 C CA . LEU B 1 107 ? -0.591 8.023 -6.84 1 94.12 107 LEU B CA 1
ATOM 2959 C C . LEU B 1 107 ? -0.596 6.824 -7.781 1 94.12 107 LEU B C 1
ATOM 2961 O O . LEU B 1 107 ? -1.658 6.285 -8.102 1 94.12 107 LEU B O 1
ATOM 2965 N N . ALA B 1 108 ? 0.551 6.434 -8.234 1 93.38 108 ALA B N 1
ATOM 2966 C CA . ALA B 1 108 ? 0.66 5.285 -9.133 1 93.38 108 ALA B CA 1
ATOM 2967 C C . ALA B 1 108 ? 0.067 4.031 -8.492 1 93.38 108 ALA B C 1
ATOM 2969 O O . ALA B 1 108 ? -0.605 3.244 -9.164 1 93.38 108 ALA B O 1
ATOM 2970 N N . THR B 1 109 ? 0.32 3.811 -7.238 1 94.06 109 THR B N 1
ATOM 2971 C CA . THR B 1 109 ? -0.188 2.633 -6.547 1 94.06 109 THR B CA 1
ATOM 2972 C C . THR B 1 109 ? -1.706 2.699 -6.406 1 94.06 109 THR B C 1
ATOM 2974 O O . THR B 1 109 ? -2.383 1.669 -6.438 1 94.06 109 THR B O 1
ATOM 2977 N N . GLN B 1 110 ? -2.236 3.879 -6.246 1 91.06 110 GLN B N 1
ATOM 2978 C CA . GLN B 1 110 ? -3.684 4.039 -6.184 1 91.06 110 GLN B CA 1
ATOM 2979 C C . GLN B 1 110 ? -4.336 3.664 -7.512 1 91.06 110 GLN B C 1
ATOM 2981 O O . GLN B 1 110 ? -5.414 3.061 -7.531 1 91.06 110 GLN B O 1
ATOM 2986 N N . VAL B 1 111 ? -3.742 4.098 -8.531 1 89.44 111 VAL B N 1
ATOM 2987 C CA . VAL B 1 111 ? -4.254 3.756 -9.859 1 89.44 111 VAL B CA 1
ATOM 2988 C C . VAL B 1 111 ? -4.227 2.242 -10.047 1 89.44 111 VAL B C 1
ATOM 2990 O O . VAL B 1 111 ? -5.199 1.655 -10.531 1 89.44 111 VAL B O 1
ATOM 2993 N N . LEU B 1 112 ? -3.146 1.62 -9.68 1 90.25 112 LEU B N 1
ATOM 2994 C CA . LEU B 1 112 ? -3.033 0.169 -9.773 1 90.25 112 LEU B CA 1
ATOM 2995 C C . LEU B 1 112 ? -4.121 -0.515 -8.953 1 90.25 112 LEU B C 1
ATOM 2997 O O . LEU B 1 112 ? -4.75 -1.468 -9.422 1 90.25 112 LEU B O 1
ATOM 3001 N N . TYR B 1 113 ? -4.34 -0.045 -7.805 1 90.06 113 TYR B N 1
ATOM 3002 C CA . TYR B 1 113 ? -5.352 -0.613 -6.922 1 90.06 113 TYR B CA 1
ATOM 3003 C C . TYR B 1 113 ? -6.727 -0.594 -7.582 1 90.06 113 TYR B C 1
ATOM 3005 O O . TYR B 1 113 ? -7.441 -1.599 -7.566 1 90.06 113 TYR B O 1
ATOM 3013 N N . VAL B 1 114 ? -7.043 0.53 -8.109 1 87.44 114 VAL B N 1
ATOM 3014 C CA . VAL B 1 114 ? -8.359 0.676 -8.734 1 87.44 114 VAL B CA 1
ATOM 3015 C C . VAL B 1 114 ? -8.469 -0.262 -9.938 1 87.44 114 VAL B C 1
ATOM 3017 O O . VAL B 1 114 ? -9.531 -0.832 -10.188 1 87.44 114 VAL B O 1
ATOM 3020 N N . MET B 1 115 ? -7.457 -0.354 -10.672 1 86.62 115 MET B N 1
ATOM 3021 C CA . MET B 1 115 ? -7.453 -1.271 -11.805 1 86.62 115 MET B CA 1
ATOM 3022 C C . MET B 1 115 ? -7.66 -2.711 -11.344 1 86.62 115 MET B C 1
ATOM 3024 O O . MET B 1 115 ? -8.391 -3.473 -11.977 1 86.62 115 MET B O 1
ATOM 3028 N N . PHE B 1 116 ? -7.039 -3.105 -10.266 1 89.75 116 PHE B N 1
ATOM 3029 C CA . PHE B 1 116 ? -7.188 -4.457 -9.734 1 89.75 116 PHE B CA 1
ATOM 3030 C C . PHE B 1 116 ? -8.609 -4.695 -9.25 1 89.75 116 PHE B C 1
ATOM 3032 O O . PHE B 1 116 ? -9.172 -5.773 -9.453 1 89.75 116 PHE B O 1
ATOM 3039 N N . ILE B 1 117 ? -9.148 -3.713 -8.602 1 87.06 117 ILE B N 1
ATOM 3040 C CA . ILE B 1 117 ? -10.523 -3.82 -8.125 1 87.06 117 ILE B CA 1
ATOM 3041 C C . ILE B 1 117 ? -11.469 -3.965 -9.32 1 87.06 117 ILE B C 1
ATOM 3043 O O . ILE B 1 117 ? -12.391 -4.785 -9.289 1 87.06 117 ILE B O 1
ATOM 3047 N N . ALA B 1 118 ? -11.266 -3.094 -10.32 1 83.88 118 ALA B N 1
ATOM 3048 C CA . ALA B 1 118 ? -12.094 -3.164 -11.523 1 83.88 118 ALA B CA 1
ATOM 3049 C C . ALA B 1 118 ? -12.047 -4.559 -12.141 1 83.88 118 ALA B C 1
ATOM 3051 O O . ALA B 1 118 ? -13.062 -5.062 -12.625 1 83.88 118 ALA B O 1
ATOM 3052 N N . MET B 1 119 ? -10.938 -5.195 -12.094 1 84.44 119 MET B N 1
ATOM 3053 C CA . MET B 1 119 ? -10.789 -6.555 -12.602 1 84.44 119 MET B CA 1
ATOM 3054 C C . MET B 1 119 ? -11.516 -7.555 -11.719 1 84.44 119 MET B C 1
ATOM 3056 O O . MET B 1 119 ? -12.203 -8.445 -12.219 1 84.44 119 MET B O 1
ATOM 3060 N N . ALA B 1 120 ? -11.359 -7.414 -10.5 1 85.88 120 ALA B N 1
ATOM 3061 C CA . ALA B 1 120 ? -11.953 -8.344 -9.539 1 85.88 120 ALA B CA 1
ATOM 3062 C C . ALA B 1 120 ? -13.477 -8.32 -9.617 1 85.88 120 ALA B C 1
ATOM 3064 O O . ALA B 1 120 ? -14.133 -9.344 -9.422 1 85.88 120 ALA B O 1
ATOM 3065 N N . VAL B 1 121 ? -14 -7.172 -9.883 1 83.94 121 VAL B N 1
ATOM 3066 C CA . VAL B 1 121 ? -15.445 -7.008 -9.977 1 83.94 121 VAL B CA 1
ATOM 3067 C C . VAL B 1 121 ? -15.984 -7.832 -11.148 1 83.94 121 VAL B C 1
ATOM 3069 O O . VAL B 1 121 ? -17.109 -8.336 -11.094 1 83.94 121 VAL B O 1
ATOM 3072 N N . LYS B 1 122 ? -15.211 -8.062 -12.148 1 82.44 122 LYS B N 1
ATOM 3073 C CA . LYS B 1 122 ? -15.656 -8.758 -13.359 1 82.44 122 LYS B CA 1
ATOM 3074 C C . LYS B 1 122 ? -15.484 -10.266 -13.219 1 82.44 122 LYS B C 1
ATOM 3076 O O . LYS B 1 122 ? -16.031 -11.031 -14.016 1 82.44 122 LYS B O 1
ATOM 3081 N N . ILE B 1 123 ? -14.734 -10.727 -12.258 1 83.5 123 ILE B N 1
ATOM 3082 C CA . ILE B 1 123 ? -14.523 -12.156 -12.055 1 83.5 123 ILE B CA 1
ATOM 3083 C C . ILE B 1 123 ? -15.789 -12.789 -11.469 1 83.5 123 ILE B C 1
ATOM 3085 O O . ILE B 1 123 ? -16.312 -12.312 -10.453 1 83.5 123 ILE B O 1
ATOM 3089 N N . PRO B 1 124 ? -16.266 -13.812 -12.117 1 86.56 124 PRO B N 1
ATOM 3090 C CA . PRO B 1 124 ? -17.453 -14.477 -11.562 1 86.56 124 PRO B CA 1
ATOM 3091 C C . PRO B 1 124 ? -17.219 -15.031 -10.164 1 86.56 124 PRO B C 1
ATOM 3093 O O . PRO B 1 124 ? -16.141 -15.594 -9.883 1 86.56 124 PRO B O 1
ATOM 3096 N N . ALA B 1 125 ? -18.219 -14.805 -9.312 1 86.94 125 ALA B N 1
ATOM 3097 C CA . ALA B 1 125 ? -18.156 -15.32 -7.953 1 86.94 125 ALA B CA 1
ATOM 3098 C C . ALA B 1 125 ? -18.422 -16.828 -7.926 1 86.94 125 ALA B C 1
ATOM 3100 O O . ALA B 1 125 ? -19.109 -17.344 -8.797 1 86.94 125 ALA B O 1
ATOM 3101 N N . ALA B 1 126 ? -17.734 -17.453 -6.977 1 83.31 126 ALA B N 1
ATOM 3102 C CA . ALA B 1 126 ? -18.109 -18.844 -6.727 1 83.31 126 ALA B CA 1
ATOM 3103 C C . ALA B 1 126 ? -19.578 -18.953 -6.355 1 83.31 126 ALA B C 1
ATOM 3105 O O . ALA B 1 126 ? -20.156 -18.047 -5.738 1 83.31 126 ALA B O 1
ATOM 3106 N N . ALA B 1 127 ? -20.125 -20.141 -6.676 1 79.38 127 ALA B N 1
ATOM 3107 C CA . ALA B 1 127 ? -21.562 -20.344 -6.453 1 79.38 127 ALA B CA 1
ATOM 3108 C C . ALA B 1 127 ? -21.906 -20.25 -4.969 1 79.38 127 ALA B C 1
ATOM 3110 O O . ALA B 1 127 ? -22.984 -19.781 -4.609 1 79.38 127 ALA B O 1
ATOM 3111 N N . PHE B 1 128 ? -20.938 -20.578 -4.16 1 78.94 128 PHE B N 1
ATOM 3112 C CA . PHE B 1 128 ? -21.219 -20.625 -2.73 1 78.94 128 PHE B CA 1
ATOM 3113 C C . PHE B 1 128 ? -20.922 -19.281 -2.078 1 78.94 128 PHE B C 1
ATOM 3115 O O . PHE B 1 128 ? -21.172 -19.094 -0.884 1 78.94 128 PHE B O 1
ATOM 3122 N N . TYR B 1 129 ? -20.391 -18.344 -2.783 1 80.75 129 TYR B N 1
ATOM 3123 C CA . TYR B 1 129 ? -20.141 -17 -2.266 1 80.75 129 TYR B CA 1
ATOM 3124 C C . TYR B 1 129 ? -21.391 -16.141 -2.357 1 80.75 129 TYR B C 1
ATOM 3126 O O . TYR B 1 129 ? -21.734 -15.648 -3.434 1 80.75 129 TYR B O 1
ATOM 3134 N N . GLU B 1 130 ? -22.016 -15.742 -1.286 1 82.38 130 GLU B N 1
ATOM 3135 C CA . GLU B 1 130 ? -23.344 -15.133 -1.255 1 82.38 130 GLU B CA 1
ATOM 3136 C C . GLU B 1 130 ? -23.25 -13.609 -1.204 1 82.38 130 GLU B C 1
ATOM 3138 O O . GLU B 1 130 ? -24.266 -12.922 -1.236 1 82.38 130 GLU B O 1
ATOM 3143 N N . LEU B 1 131 ? -22.031 -13.062 -1.186 1 84.75 131 LEU B N 1
ATOM 3144 C CA . LEU B 1 131 ? -21.922 -11.625 -0.964 1 84.75 131 LEU B CA 1
ATOM 3145 C C . LEU B 1 131 ? -21.453 -10.914 -2.23 1 84.75 131 LEU B C 1
ATOM 3147 O O . LEU B 1 131 ? -20.891 -9.812 -2.162 1 84.75 131 LEU B O 1
ATOM 3151 N N . ASP B 1 132 ? -21.672 -11.523 -3.363 1 86.69 132 ASP B N 1
ATOM 3152 C CA . ASP B 1 132 ? -21.125 -10.977 -4.598 1 86.69 132 ASP B CA 1
ATOM 3153 C C . ASP B 1 132 ? -21.734 -9.617 -4.922 1 86.69 132 ASP B C 1
ATOM 3155 O O . ASP B 1 132 ? -21.031 -8.688 -5.32 1 86.69 132 ASP B O 1
ATOM 3159 N N . THR B 1 133 ? -23.047 -9.469 -4.793 1 87.62 133 THR B N 1
ATOM 3160 C CA . THR B 1 133 ? -23.734 -8.219 -5.094 1 87.62 133 THR B CA 1
ATOM 3161 C C . THR B 1 133 ? -23.25 -7.105 -4.164 1 87.62 133 THR B C 1
ATOM 3163 O O . THR B 1 133 ? -22.938 -6 -4.613 1 87.62 133 THR B O 1
ATOM 3166 N N . GLU B 1 134 ? -23.172 -7.422 -2.93 1 85.5 134 GLU B N 1
ATOM 3167 C CA . GLU B 1 134 ? -22.734 -6.453 -1.935 1 85.5 134 GLU B CA 1
ATOM 3168 C C . GLU B 1 134 ? -21.266 -6.078 -2.145 1 85.5 134 GLU B C 1
ATOM 3170 O O . GLU B 1 134 ? -20.906 -4.902 -2.049 1 85.5 134 GLU B O 1
ATOM 3175 N N . TRP B 1 135 ? -20.516 -7.09 -2.441 1 86.81 135 TRP B N 1
ATOM 3176 C CA . TRP B 1 135 ? -19.094 -6.863 -2.709 1 86.81 135 TRP B CA 1
ATOM 3177 C C . TRP B 1 135 ? -18.906 -5.926 -3.898 1 86.81 135 TRP B C 1
ATOM 3179 O O . TRP B 1 135 ? -18.172 -4.945 -3.812 1 86.81 135 TRP B O 1
ATOM 3189 N N . THR B 1 136 ? -19.641 -6.176 -4.914 1 86.25 136 THR B N 1
ATOM 3190 C CA . THR B 1 136 ? -19.547 -5.383 -6.133 1 86.25 136 THR B CA 1
ATOM 3191 C C . THR B 1 136 ? -20.016 -3.955 -5.891 1 86.25 136 THR B C 1
ATOM 3193 O O . THR B 1 136 ? -19.422 -3 -6.387 1 86.25 136 THR B O 1
ATOM 3196 N N . THR B 1 137 ? -21.016 -3.799 -5.148 1 82.62 137 THR B N 1
ATOM 3197 C CA . THR B 1 137 ? -21.562 -2.477 -4.855 1 82.62 137 THR B CA 1
ATOM 3198 C C . THR B 1 137 ? -20.562 -1.662 -4.027 1 82.62 137 THR B C 1
ATOM 3200 O O . THR B 1 137 ? -20.312 -0.494 -4.328 1 82.62 137 THR B O 1
ATOM 3203 N N . ILE B 1 138 ? -20 -2.279 -3.084 1 81.38 138 ILE B N 1
ATOM 3204 C CA . ILE B 1 138 ? -19.047 -1.611 -2.193 1 81.38 138 ILE B CA 1
ATOM 3205 C C . ILE B 1 138 ? -17.828 -1.146 -2.986 1 81.38 138 ILE B C 1
ATOM 3207 O O . ILE B 1 138 ? -17.406 0.004 -2.861 1 81.38 138 ILE B O 1
ATOM 3211 N N . PHE B 1 139 ? -17.406 -1.967 -3.877 1 82.12 139 PHE B N 1
ATOM 3212 C CA . PHE B 1 139 ? -16.141 -1.659 -4.523 1 82.12 139 PHE B CA 1
ATOM 3213 C C . PHE B 1 139 ? -16.375 -0.934 -5.848 1 82.12 139 PHE B C 1
ATOM 3215 O O . PHE B 1 139 ? -15.492 -0.216 -6.328 1 82.12 139 PHE B O 1
ATOM 3222 N N . ALA B 1 140 ? -17.547 -1.086 -6.434 1 71.75 140 ALA B N 1
ATOM 3223 C CA . ALA B 1 140 ? -17.875 -0.273 -7.602 1 71.75 140 ALA B CA 1
ATOM 3224 C C . ALA B 1 140 ? -18.031 1.196 -7.223 1 71.75 140 ALA B C 1
ATOM 3226 O O . ALA B 1 140 ? -17.594 2.084 -7.965 1 71.75 140 ALA B O 1
ATOM 3227 N N . LEU B 1 141 ? -18.625 1.497 -6.109 1 63.5 141 LEU B N 1
ATOM 3228 C CA . LEU B 1 141 ? -18.688 2.854 -5.574 1 63.5 141 LEU B CA 1
ATOM 3229 C C . LEU B 1 141 ? -17.281 3.422 -5.379 1 63.5 141 LEU B C 1
ATOM 3231 O O . LEU B 1 141 ? -17.062 4.617 -5.586 1 63.5 141 LEU B O 1
ATOM 3235 N N . SER B 1 142 ? -16.469 2.57 -5.184 1 65 142 SER B N 1
ATOM 3236 C CA . SER B 1 142 ? -15.086 2.961 -4.902 1 65 142 SER B CA 1
ATOM 3237 C C . SER B 1 142 ? -14.414 3.545 -6.137 1 65 142 SER B C 1
ATOM 3239 O O . SER B 1 142 ? -13.609 4.477 -6.031 1 65 142 SER B O 1
ATOM 3241 N N . VAL B 1 143 ? -14.961 3.172 -7.27 1 65.62 143 VAL B N 1
ATOM 3242 C CA . VAL B 1 143 ? -14.281 3.613 -8.484 1 65.62 143 VAL B CA 1
ATOM 3243 C C . VAL B 1 143 ? -14.547 5.102 -8.711 1 65.62 143 VAL B C 1
ATOM 3245 O O . VAL B 1 143 ? -13.633 5.855 -9.047 1 65.62 143 VAL B O 1
ATOM 3248 N N . GLY B 1 144 ? -15.859 5.629 -8.609 1 62.69 144 GLY B N 1
ATOM 3249 C CA . GLY B 1 144 ? -16.156 7.051 -8.719 1 62.69 144 GLY B CA 1
ATOM 3250 C C . GLY B 1 144 ? -15.453 7.887 -7.664 1 62.69 144 GLY B C 1
ATOM 3251 O O . GLY B 1 144 ? -14.852 8.914 -7.977 1 62.69 144 GLY B O 1
ATOM 3252 N N . VAL B 1 145 ? -15.492 7.387 -6.516 1 67 145 VAL B N 1
ATOM 3253 C CA . VAL B 1 145 ? -14.867 8.047 -5.375 1 67 145 VAL B CA 1
ATOM 3254 C C . VAL B 1 145 ? -13.352 8.102 -5.57 1 67 145 VAL B C 1
ATOM 3256 O O . VAL B 1 145 ? -12.703 9.07 -5.18 1 67 145 VAL B O 1
ATOM 3259 N N . THR B 1 146 ? -12.953 7.219 -6.391 1 72.88 146 THR B N 1
ATOM 3260 C CA . THR B 1 146 ? -11.508 7.086 -6.535 1 72.88 146 THR B CA 1
ATOM 3261 C C . THR B 1 146 ? -10.945 8.188 -7.426 1 72.88 146 THR B C 1
ATOM 3263 O O . THR B 1 146 ? -9.891 8.758 -7.133 1 72.88 146 THR B O 1
ATOM 3266 N N . PHE B 1 147 ? -11.742 8.469 -8.445 1 76.44 147 PHE B N 1
ATOM 3267 C CA . PHE B 1 147 ? -11.242 9.523 -9.32 1 76.44 147 PHE B CA 1
ATOM 3268 C C . PHE B 1 147 ? -11.18 10.859 -8.57 1 76.44 147 PHE B C 1
ATOM 3270 O O . PHE B 1 147 ? -10.188 11.586 -8.688 1 76.44 147 PHE B O 1
ATOM 3277 N N . ALA B 1 148 ? -12.289 11.172 -7.875 1 76.75 148 ALA B N 1
ATOM 3278 C CA . ALA B 1 148 ? -12.297 12.375 -7.047 1 76.75 148 ALA B CA 1
ATOM 3279 C C . ALA B 1 148 ? -11.148 12.359 -6.043 1 76.75 148 ALA B C 1
ATOM 3281 O O . ALA B 1 148 ? -10.5 13.383 -5.809 1 76.75 148 ALA B O 1
ATOM 3282 N N . SER B 1 149 ? -10.789 11.258 -5.586 1 80.62 149 SER B N 1
ATOM 3283 C CA . SER B 1 149 ? -9.758 11.102 -4.57 1 80.62 149 SER B CA 1
ATOM 3284 C C . SER B 1 149 ? -8.367 11.312 -5.164 1 80.62 149 SER B C 1
ATOM 3286 O O . SER B 1 149 ? -7.477 11.852 -4.496 1 80.62 149 SER B O 1
ATOM 3288 N N . TRP B 1 150 ? -8.297 11.008 -6.48 1 87 150 TRP B N 1
ATOM 3289 C CA . TRP B 1 150 ? -6.988 11.172 -7.105 1 87 150 TRP B CA 1
ATOM 3290 C C . TRP B 1 150 ? -6.641 12.648 -7.262 1 87 150 TRP B C 1
ATOM 3292 O O . TRP B 1 150 ? -5.512 13.055 -6.984 1 87 150 TRP B O 1
ATOM 3302 N N . ILE B 1 151 ? -7.648 13.328 -7.637 1 86.62 151 ILE B N 1
ATOM 3303 C CA . ILE B 1 151 ? -7.41 14.75 -7.855 1 86.62 151 ILE B CA 1
ATOM 3304 C C . ILE B 1 151 ? -7.164 15.445 -6.516 1 86.62 151 ILE B C 1
ATOM 3306 O O . ILE B 1 151 ? -6.191 16.188 -6.363 1 86.62 151 ILE B O 1
ATOM 3310 N N . SER B 1 152 ? -8.07 15.203 -5.664 1 87.88 152 SER B N 1
ATOM 3311 C CA . SER B 1 152 ? -7.918 15.836 -4.359 1 87.88 152 SER B CA 1
ATOM 3312 C C . SER B 1 152 ? -6.613 15.414 -3.688 1 87.88 152 SER B C 1
ATOM 3314 O O . SER B 1 152 ? -5.914 16.234 -3.102 1 87.88 152 SER B O 1
ATOM 3316 N N . PHE B 1 153 ? -6.285 14.25 -3.873 1 88.25 153 PHE B N 1
ATOM 3317 C CA . PHE B 1 153 ? -5.059 13.719 -3.289 1 88.25 153 PHE B CA 1
ATOM 3318 C C . PHE B 1 153 ? -3.838 14.438 -3.85 1 88.25 153 PHE B C 1
ATOM 3320 O O . PHE B 1 153 ? -2.977 14.891 -3.096 1 88.25 153 PHE B O 1
ATOM 3327 N N . LEU B 1 154 ? -3.783 14.508 -5.141 1 91.44 154 LEU B N 1
ATOM 3328 C CA . LEU B 1 154 ? -2.621 15.109 -5.785 1 91.44 154 LEU B CA 1
ATOM 3329 C C . LEU B 1 154 ? -2.488 16.578 -5.414 1 91.44 154 LEU B C 1
ATOM 3331 O O . LEU B 1 154 ? -1.412 17.031 -5.016 1 91.44 154 LEU B O 1
ATOM 3335 N N . VAL B 1 155 ? -3.533 17.25 -5.469 1 91.56 155 VAL B N 1
ATOM 3336 C CA . VAL B 1 155 ? -3.506 18.672 -5.191 1 91.56 155 VAL B CA 1
ATOM 3337 C C . VAL B 1 155 ? -3.16 18.906 -3.723 1 91.56 155 VAL B C 1
ATOM 3339 O O . VAL B 1 155 ? -2.271 19.703 -3.406 1 91.56 155 VAL B O 1
ATOM 3342 N N . CYS B 1 156 ? -3.768 18.203 -2.871 1 90.06 156 CYS B N 1
ATOM 3343 C CA . CYS B 1 156 ? -3.602 18.438 -1.44 1 90.06 156 CYS B CA 1
ATOM 3344 C C . CYS B 1 156 ? -2.23 17.969 -0.966 1 90.06 156 CYS B C 1
ATOM 3346 O O . CYS B 1 156 ? -1.596 18.625 -0.143 1 90.06 156 CYS B O 1
ATOM 3348 N N . SER B 1 157 ? -1.826 16.875 -1.446 1 92.81 157 SER B N 1
ATOM 3349 C CA . SER B 1 157 ? -0.536 16.344 -1.013 1 92.81 157 SER B CA 1
ATOM 3350 C C . SER B 1 157 ? 0.612 17.219 -1.515 1 92.81 157 SER B C 1
ATOM 3352 O O . SER B 1 157 ? 1.591 17.438 -0.797 1 92.81 157 SER B O 1
ATOM 3354 N N . LEU B 1 158 ? 0.504 17.672 -2.748 1 93.81 158 LEU B N 1
ATOM 3355 C CA . LEU B 1 158 ? 1.537 18.562 -3.27 1 93.81 158 LEU B CA 1
ATOM 3356 C C . LEU B 1 158 ? 1.507 19.906 -2.559 1 93.81 158 LEU B C 1
ATOM 3358 O O . LEU B 1 158 ? 2.557 20.469 -2.25 1 93.81 158 LEU B O 1
ATOM 3362 N N . LEU B 1 159 ? 0.326 20.359 -2.348 1 92.5 159 LEU B N 1
ATOM 3363 C CA . LEU B 1 159 ? 0.178 21.594 -1.586 1 92.5 159 LEU B CA 1
ATOM 3364 C C . LEU B 1 159 ? 0.818 21.469 -0.209 1 92.5 159 LEU B C 1
ATOM 3366 O O . LEU B 1 159 ? 1.55 22.359 0.227 1 92.5 159 LEU B O 1
ATOM 3370 N N . ASP B 1 160 ? 0.512 20.453 0.477 1 91.5 160 ASP B N 1
ATOM 3371 C CA . ASP B 1 160 ? 1.083 20.172 1.794 1 91.5 160 ASP B CA 1
ATOM 3372 C C . ASP B 1 160 ? 2.607 20.125 1.73 1 91.5 160 ASP B C 1
ATOM 3374 O O . ASP B 1 160 ? 3.291 20.734 2.553 1 91.5 160 ASP B O 1
ATOM 3378 N N . THR B 1 161 ? 3.086 19.438 0.75 1 92.31 161 THR B N 1
ATOM 3379 C CA . THR B 1 161 ? 4.523 19.25 0.588 1 92.31 161 THR B CA 1
ATOM 3380 C C . THR B 1 161 ? 5.215 20.578 0.348 1 92.31 161 THR B C 1
ATOM 3382 O O . THR B 1 161 ? 6.219 20.891 0.994 1 92.31 161 THR B O 1
ATOM 3385 N N . TYR B 1 162 ? 4.668 21.344 -0.557 1 92.88 162 TYR B N 1
ATOM 3386 C CA . TYR B 1 162 ? 5.266 22.625 -0.908 1 92.88 162 TYR B CA 1
ATOM 3387 C C . TYR B 1 162 ? 5.152 23.609 0.246 1 92.88 162 TYR B C 1
ATOM 3389 O O . TYR B 1 162 ? 6.109 24.328 0.559 1 92.88 162 TYR B O 1
ATOM 3397 N N . MET B 1 163 ? 4.035 23.656 0.856 1 92 163 MET B N 1
ATOM 3398 C CA . MET B 1 163 ? 3.838 24.547 1.986 1 92 163 MET B CA 1
ATOM 3399 C C . MET B 1 163 ? 4.738 24.172 3.154 1 92 163 MET B C 1
ATOM 3401 O O . MET B 1 163 ? 5.336 25.031 3.797 1 92 163 MET B O 1
ATOM 3405 N N . PHE B 1 164 ? 4.758 22.938 3.428 1 91.38 164 PHE B N 1
ATOM 3406 C CA . PHE B 1 164 ? 5.609 22.453 4.508 1 91.38 164 PHE B CA 1
ATOM 3407 C C . PHE B 1 164 ? 7.059 22.859 4.277 1 91.38 164 PHE B C 1
ATOM 3409 O O . PHE B 1 164 ? 7.703 23.406 5.176 1 91.38 164 PHE B O 1
ATOM 3416 N N . SER B 1 165 ? 7.527 22.594 3.092 1 89.88 165 SER B N 1
ATOM 3417 C CA . SER B 1 165 ? 8.906 22.938 2.748 1 89.88 165 SER B CA 1
ATOM 3418 C C . SER B 1 165 ? 9.133 24.438 2.82 1 89.88 165 SER B C 1
ATOM 3420 O O . SER B 1 165 ? 10.195 24.891 3.258 1 89.88 165 SER B O 1
ATOM 3422 N N . TYR B 1 166 ? 8.219 25.188 2.393 1 90.5 166 TYR B N 1
ATOM 3423 C CA . TYR B 1 166 ? 8.312 26.641 2.418 1 90.5 166 TYR B CA 1
ATOM 3424 C C . TYR B 1 166 ? 8.398 27.156 3.85 1 90.5 166 TYR B C 1
ATOM 3426 O O . TYR B 1 166 ? 9.281 27.953 4.172 1 90.5 166 TYR B O 1
ATOM 3434 N N . ILE B 1 167 ? 7.531 26.703 4.711 1 90.75 167 ILE B N 1
ATOM 3435 C CA . ILE B 1 167 ? 7.492 27.156 6.102 1 90.75 167 ILE B CA 1
ATOM 3436 C C . ILE B 1 167 ? 8.758 26.688 6.824 1 90.75 167 ILE B C 1
ATOM 3438 O O . ILE B 1 167 ? 9.328 27.438 7.629 1 90.75 167 ILE B O 1
ATOM 3442 N N . LYS B 1 168 ? 9.102 25.516 6.535 1 88.38 168 LYS B N 1
ATOM 3443 C CA . LYS B 1 168 ? 10.336 24.984 7.105 1 88.38 168 LYS B CA 1
ATOM 3444 C C . LYS B 1 168 ? 11.523 25.891 6.781 1 88.38 168 LYS B C 1
ATOM 3446 O O . LYS B 1 168 ? 12.289 26.266 7.672 1 88.38 168 LYS B O 1
ATOM 3451 N N . ARG B 1 169 ? 11.648 26.266 5.52 1 88.69 169 ARG B N 1
ATOM 3452 C CA . ARG B 1 169 ? 12.742 27.125 5.082 1 88.69 169 ARG B CA 1
ATOM 3453 C C . ARG B 1 169 ? 12.648 28.5 5.723 1 88.69 169 ARG B C 1
ATOM 3455 O O . ARG B 1 169 ? 13.656 29.062 6.148 1 88.69 169 ARG B O 1
ATOM 3462 N N . LYS B 1 170 ? 11.5 29.031 5.828 1 89.69 170 LYS B N 1
ATOM 3463 C CA . LYS B 1 170 ? 11.281 30.375 6.336 1 89.69 170 LYS B CA 1
ATOM 3464 C C . LYS B 1 170 ? 11.5 30.438 7.844 1 89.69 170 LYS B C 1
ATOM 3466 O O . LYS B 1 170 ? 12.016 31.438 8.359 1 89.69 170 LYS B O 1
ATOM 3471 N N . LEU B 1 171 ? 11.086 29.375 8.555 1 88.19 171 LEU B N 1
ATOM 3472 C CA . LEU B 1 171 ? 11.102 29.422 10.016 1 88.19 171 LEU B CA 1
ATOM 3473 C C . LEU B 1 171 ? 12.352 28.75 10.562 1 88.19 171 LEU B C 1
ATOM 3475 O O . LEU B 1 171 ? 12.594 28.766 11.773 1 88.19 171 LEU B O 1
ATOM 3479 N N . ARG B 1 172 ? 13.086 28.203 9.695 1 84.56 172 ARG B N 1
ATOM 3480 C CA . ARG B 1 172 ? 14.242 27.406 10.102 1 84.56 172 ARG B CA 1
ATOM 3481 C C . ARG B 1 172 ? 15.164 28.203 11.016 1 84.56 172 ARG B C 1
ATOM 3483 O O . ARG B 1 172 ? 15.57 27.719 12.07 1 84.56 172 ARG B O 1
ATOM 3490 N N . PRO B 1 173 ? 15.555 29.484 10.609 1 83.56 173 PRO B N 1
ATOM 3491 C CA . PRO B 1 173 ? 16.438 30.25 11.477 1 83.56 173 PRO B CA 1
ATOM 3492 C C . PRO B 1 173 ? 15.859 30.453 12.875 1 83.56 173 PRO B C 1
ATOM 3494 O O . PRO B 1 173 ? 16.578 30.359 13.867 1 83.56 173 PRO B O 1
ATOM 3497 N N . ARG B 1 174 ? 14.648 30.641 12.984 1 88.56 174 ARG B N 1
ATOM 3498 C CA . ARG B 1 174 ? 13.992 30.828 14.273 1 88.56 174 ARG B CA 1
ATOM 3499 C C . ARG B 1 174 ? 13.891 29.516 15.047 1 88.56 174 ARG B C 1
ATOM 3501 O O . ARG B 1 174 ? 14.039 29.5 16.266 1 88.56 174 ARG B O 1
ATOM 3508 N N . GLU B 1 175 ? 13.602 28.453 14.352 1 85.62 175 GLU B N 1
ATOM 3509 C CA . GLU B 1 175 ? 13.508 27.125 14.953 1 85.62 175 GLU B CA 1
ATOM 3510 C C . GLU B 1 175 ? 14.836 26.703 15.57 1 85.62 175 GLU B C 1
ATOM 3512 O O . GLU B 1 175 ? 14.859 26.172 16.688 1 85.62 175 GLU B O 1
ATOM 3517 N N . LEU B 1 176 ? 15.867 27.016 14.828 1 82.38 176 LEU B N 1
ATOM 3518 C CA . LEU B 1 176 ? 17.188 26.609 15.281 1 82.38 176 LEU B CA 1
ATOM 3519 C C . LEU B 1 176 ? 17.656 27.484 16.453 1 82.38 176 LEU B C 1
ATOM 3521 O O . LEU B 1 176 ? 18.438 27.047 17.281 1 82.38 176 LEU B O 1
ATOM 3525 N N . SER B 1 177 ? 17.172 28.719 16.438 1 84.31 177 SER B N 1
ATOM 3526 C CA . SER B 1 177 ? 17.562 29.656 17.484 1 84.31 177 SER B CA 1
ATOM 3527 C C . SER B 1 177 ? 16.812 29.375 18.781 1 84.31 177 SER B C 1
ATOM 3529 O O . SER B 1 177 ? 17.188 29.875 19.844 1 84.31 177 SER B O 1
ATOM 3531 N N . PHE B 1 178 ? 15.867 28.547 18.703 1 87.06 178 PHE B N 1
ATOM 3532 C CA . PHE B 1 178 ? 15.078 28.219 19.891 1 87.06 178 PHE B CA 1
ATOM 3533 C C . PHE B 1 178 ? 15.875 27.344 20.844 1 87.06 178 PHE B C 1
ATOM 3535 O O . PHE B 1 178 ? 16.359 26.266 20.453 1 87.06 178 PHE B O 1
ATOM 3542 N N . LYS B 1 179 ? 16.203 27.719 22.062 1 82.75 179 LYS B N 1
ATOM 3543 C CA . LYS B 1 179 ? 17.109 27.078 23.016 1 82.75 179 LYS B CA 1
ATOM 3544 C C . LYS B 1 179 ? 16.375 26 23.812 1 82.75 179 LYS B C 1
ATOM 3546 O O . LYS B 1 179 ? 17.016 25.094 24.359 1 82.75 179 LYS B O 1
ATOM 3551 N N . GLY B 1 180 ? 15.07 25.828 23.672 1 81.75 180 GLY B N 1
ATOM 3552 C CA . GLY B 1 180 ? 14.328 24.906 24.5 1 81.75 180 GLY B CA 1
ATOM 3553 C C . GLY B 1 180 ? 14.102 23.547 23.844 1 81.75 180 GLY B C 1
ATOM 3554 O O . GLY B 1 180 ? 14.727 23.234 22.828 1 81.75 180 GLY B O 1
ATOM 3555 N N . ASP B 1 181 ? 13.352 22.734 24.594 1 86.12 181 ASP B N 1
ATOM 3556 C CA . ASP B 1 181 ? 13 21.406 24.094 1 86.12 181 ASP B CA 1
ATOM 3557 C C . ASP B 1 181 ? 12.195 21.516 22.797 1 86.12 181 ASP B C 1
ATOM 3559 O O . ASP B 1 181 ? 11.398 22.438 22.625 1 86.12 181 ASP B O 1
ATOM 3563 N N . ALA B 1 182 ? 12.414 20.531 21.922 1 80.25 182 ALA B N 1
ATOM 3564 C CA . ALA B 1 182 ? 11.719 20.516 20.641 1 80.25 182 ALA B CA 1
ATOM 3565 C C . ALA B 1 182 ? 10.203 20.531 20.844 1 80.25 182 ALA B C 1
ATOM 3567 O O . ALA B 1 182 ? 9.477 21.109 20.031 1 80.25 182 ALA B O 1
ATOM 3568 N N . PHE B 1 183 ? 9.789 19.984 21.875 1 86.19 183 PHE B N 1
ATOM 3569 C CA . PHE B 1 183 ? 8.359 19.875 22.141 1 86.19 183 PHE B CA 1
ATOM 3570 C C . PHE B 1 183 ? 7.754 21.234 22.438 1 86.19 183 PHE B C 1
ATOM 3572 O O . PHE B 1 183 ? 6.562 21.453 22.188 1 86.19 183 PHE B O 1
ATOM 3579 N N . LEU B 1 184 ? 8.594 22.078 22.875 1 85.81 184 LEU B N 1
ATOM 3580 C CA . LEU B 1 184 ? 8.117 23.406 23.25 1 85.81 184 LEU B CA 1
ATOM 3581 C C . LEU B 1 184 ? 8.391 24.422 22.156 1 85.81 184 LEU B C 1
ATOM 3583 O O . LEU B 1 184 ? 8.039 25.594 22.281 1 85.81 184 LEU B O 1
ATOM 3587 N N . ASN B 1 185 ? 9.016 23.984 21.125 1 88.31 185 ASN B N 1
ATOM 3588 C CA . ASN B 1 185 ? 9.359 24.891 20.031 1 88.31 185 ASN B CA 1
ATOM 3589 C C . ASN B 1 185 ? 8.141 25.203 19.172 1 88.31 185 ASN B C 1
ATOM 3591 O O . ASN B 1 185 ? 7.668 24.344 18.406 1 88.31 185 ASN B O 1
ATOM 3595 N N . PRO B 1 186 ? 7.633 26.422 19.234 1 89.12 186 PRO B N 1
ATOM 3596 C CA . PRO B 1 186 ? 6.391 26.75 18.547 1 89.12 186 PRO B CA 1
ATOM 3597 C C . PRO B 1 186 ? 6.527 26.688 17.016 1 89.12 186 PRO B C 1
ATOM 3599 O O . PRO B 1 186 ? 5.539 26.469 16.312 1 89.12 186 PRO B O 1
ATOM 3602 N N . TYR B 1 187 ? 7.664 26.891 16.531 1 87.38 187 TYR B N 1
ATOM 3603 C CA . TYR B 1 187 ? 7.883 26.906 15.094 1 87.38 187 TYR B CA 1
ATOM 3604 C C . TYR B 1 187 ? 7.719 25.516 14.492 1 87.38 187 TYR B C 1
ATOM 3606 O O . TYR B 1 187 ? 7.316 25.375 13.336 1 87.38 187 TYR B O 1
ATOM 3614 N N . ILE B 1 188 ? 7.984 24.531 15.281 1 85.75 188 ILE B N 1
ATOM 3615 C CA . ILE B 1 188 ? 7.777 23.141 14.844 1 85.75 188 ILE B CA 1
ATOM 3616 C C . ILE B 1 188 ? 6.285 22.844 14.805 1 85.75 188 ILE B C 1
ATOM 3618 O O . ILE B 1 188 ? 5.797 22.219 13.859 1 85.75 188 ILE B O 1
ATOM 3622 N N . TRP B 1 189 ? 5.617 23.375 15.703 1 88.81 189 TRP B N 1
ATOM 3623 C CA . TRP B 1 189 ? 4.18 23.141 15.805 1 88.81 189 TRP B CA 1
ATOM 3624 C C . TRP B 1 189 ? 3.438 23.844 14.672 1 88.81 189 TRP B C 1
ATOM 3626 O O . TRP B 1 189 ? 2.535 23.266 14.062 1 88.81 189 TRP B O 1
ATOM 3636 N N . ILE B 1 190 ? 3.852 24.984 14.453 1 87.25 190 ILE B N 1
ATOM 3637 C CA . ILE B 1 190 ? 3.17 25.812 13.461 1 87.25 190 ILE B CA 1
ATOM 3638 C C . ILE B 1 190 ? 3.311 25.188 12.078 1 87.25 190 ILE B C 1
ATOM 3640 O O . ILE B 1 190 ? 2.377 25.219 11.273 1 87.25 190 ILE B O 1
ATOM 3644 N N . ARG B 1 191 ? 4.449 24.656 11.812 1 87 191 ARG B N 1
ATOM 3645 C CA . ARG B 1 191 ? 4.715 24.078 10.5 1 87 191 ARG B CA 1
ATOM 3646 C C . ARG B 1 191 ? 3.727 22.953 10.195 1 87 191 ARG B C 1
ATOM 3648 O O . ARG B 1 191 ? 3.074 22.969 9.148 1 87 191 ARG B O 1
ATOM 3655 N N . SER B 1 192 ? 3.68 22.062 11.094 1 85.44 192 SER B N 1
ATOM 3656 C CA . SER B 1 192 ? 2.812 20.906 10.883 1 85.44 192 SER B CA 1
ATOM 3657 C C . SER B 1 192 ? 1.34 21.297 10.969 1 85.44 192 SER B C 1
ATOM 3659 O O . SER B 1 192 ? 0.537 20.891 10.125 1 85.44 192 SER B O 1
ATOM 3661 N N . LEU B 1 193 ? 0.96 22.141 11.906 1 86.62 193 LEU B N 1
ATOM 3662 C CA . LEU B 1 193 ? -0.431 22.516 12.133 1 86.62 193 LEU B CA 1
ATOM 3663 C C . LEU B 1 193 ? -0.985 23.297 10.953 1 86.62 193 LEU B C 1
ATOM 3665 O O . LEU B 1 193 ? -2.068 23 10.453 1 86.62 193 LEU B O 1
ATOM 3669 N N . VAL B 1 194 ? -0.292 24.25 10.523 1 85.75 194 VAL B N 1
ATOM 3670 C CA . VAL B 1 194 ? -0.774 25.141 9.469 1 85.75 194 VAL B CA 1
ATOM 3671 C C . VAL B 1 194 ? -0.877 24.375 8.148 1 85.75 194 VAL B C 1
ATOM 3673 O O . VAL B 1 194 ? -1.877 24.484 7.438 1 85.75 194 VAL B O 1
ATOM 3676 N N . THR B 1 195 ? 0.122 23.625 7.832 1 87.44 195 THR B N 1
ATOM 3677 C CA . THR B 1 195 ? 0.133 22.906 6.555 1 87.44 195 THR B CA 1
ATOM 3678 C C . THR B 1 195 ? -0.949 21.828 6.523 1 87.44 195 THR B C 1
ATOM 3680 O O . THR B 1 195 ? -1.675 21.703 5.535 1 87.44 195 THR B O 1
ATOM 3683 N N . ASP B 1 196 ? -1.091 21.125 7.613 1 86.25 196 ASP B N 1
ATOM 3684 C CA . ASP B 1 196 ? -2.109 20.078 7.672 1 86.25 196 ASP B CA 1
ATOM 3685 C C . ASP B 1 196 ? -3.512 20.672 7.613 1 86.25 196 ASP B C 1
ATOM 3687 O O . ASP B 1 196 ? -4.371 20.188 6.871 1 86.25 196 ASP B O 1
ATOM 3691 N N . ALA B 1 197 ? -3.711 21.703 8.422 1 83.69 197 ALA B N 1
ATOM 3692 C CA . ALA B 1 197 ? -5.027 22.344 8.453 1 83.69 197 ALA B CA 1
ATOM 3693 C C . ALA B 1 197 ? -5.422 22.844 7.07 1 83.69 197 ALA B C 1
ATOM 3695 O O . ALA B 1 197 ? -6.551 22.625 6.617 1 83.69 197 ALA B O 1
ATOM 3696 N N . PHE B 1 198 ? -4.531 23.453 6.41 1 85.56 198 PHE B N 1
ATOM 3697 C CA . PHE B 1 198 ? -4.828 24.031 5.109 1 85.56 198 PHE B CA 1
ATOM 3698 C C . PHE B 1 198 ? -5 22.953 4.055 1 85.56 198 PHE B C 1
ATOM 3700 O O . PHE B 1 198 ? -5.945 22.984 3.264 1 85.56 198 PHE B O 1
ATOM 3707 N N . SER B 1 199 ? -4.105 22.016 3.994 1 86.44 199 SER B N 1
ATOM 3708 C CA . SER B 1 199 ? -4.164 20.984 2.973 1 86.44 199 SER B CA 1
ATOM 3709 C C . SER B 1 199 ? -5.395 20.094 3.152 1 86.44 199 SER B C 1
ATOM 3711 O O . SER B 1 199 ? -6.035 19.719 2.174 1 86.44 199 SER B O 1
ATOM 3713 N N . LEU B 1 200 ? -5.719 19.797 4.398 1 83.25 200 LEU B N 1
ATOM 3714 C CA . LEU B 1 200 ? -6.883 18.953 4.652 1 83.25 200 LEU B CA 1
ATOM 3715 C C . LEU B 1 200 ? -8.172 19.703 4.32 1 83.25 200 LEU B C 1
ATOM 3717 O O . LEU B 1 200 ? -9.148 19.094 3.871 1 83.25 200 LEU B O 1
ATOM 3721 N N . ALA B 1 201 ? -8.172 20.984 4.559 1 84 201 ALA B N 1
ATOM 3722 C CA . ALA B 1 201 ? -9.328 21.797 4.16 1 84 201 ALA B CA 1
ATOM 3723 C C . ALA B 1 201 ? -9.523 21.766 2.65 1 84 201 ALA B C 1
ATOM 3725 O O . ALA B 1 201 ? -10.648 21.594 2.17 1 84 201 ALA B O 1
ATOM 3726 N N . VAL B 1 202 ? -8.5 21.922 1.935 1 87.56 202 VAL B N 1
ATOM 3727 C CA . VAL B 1 202 ? -8.555 21.891 0.477 1 87.56 202 VAL B CA 1
ATOM 3728 C C . VAL B 1 202 ? -9.016 20.516 0.003 1 87.56 202 VAL B C 1
ATOM 3730 O O . VAL B 1 202 ? -9.82 20.406 -0.926 1 87.56 202 VAL B O 1
ATOM 3733 N N . ASP B 1 203 ? -8.5 19.516 0.625 1 86.62 203 ASP B N 1
ATOM 3734 C CA . ASP B 1 203 ? -8.906 18.156 0.3 1 86.62 203 ASP B CA 1
ATOM 3735 C C . ASP B 1 203 ? -10.414 17.984 0.445 1 86.62 203 ASP B C 1
ATOM 3737 O O . ASP B 1 203 ? -11.062 17.391 -0.42 1 86.62 203 ASP B O 1
ATOM 3741 N N . SER B 1 204 ? -10.953 18.438 1.552 1 83.5 204 SER B N 1
ATOM 3742 C CA . SER B 1 204 ? -12.375 18.297 1.834 1 83.5 204 SER B CA 1
ATOM 3743 C C . SER B 1 204 ? -13.227 19 0.78 1 83.5 204 SER B C 1
ATOM 3745 O O . SER B 1 204 ? -14.211 18.438 0.298 1 83.5 204 SER B O 1
ATOM 3747 N N . ILE B 1 205 ? -12.797 20.109 0.414 1 88.06 205 ILE B N 1
ATOM 3748 C CA . ILE B 1 205 ? -13.547 20.891 -0.563 1 88.06 205 ILE B CA 1
ATOM 3749 C C . ILE B 1 205 ? -13.508 20.203 -1.922 1 88.06 205 ILE B C 1
ATOM 3751 O O . ILE B 1 205 ? -14.547 19.969 -2.539 1 88.06 205 ILE B O 1
ATOM 3755 N N . ILE B 1 206 ? -12.344 19.828 -2.344 1 87.69 206 ILE B N 1
ATOM 3756 C CA . ILE B 1 206 ? -12.18 19.234 -3.666 1 87.69 206 ILE B CA 1
ATOM 3757 C C . ILE B 1 206 ? -12.859 17.875 -3.705 1 87.69 206 ILE B C 1
ATOM 3759 O O . ILE B 1 206 ? -13.633 17.578 -4.625 1 87.69 206 ILE B O 1
ATOM 3763 N N . PHE B 1 207 ? -12.617 17.094 -2.756 1 82.94 207 PHE B N 1
ATOM 3764 C CA . PHE B 1 207 ? -13.148 15.734 -2.736 1 82.94 207 PHE B CA 1
ATOM 3765 C C . PHE B 1 207 ? -14.672 15.75 -2.695 1 82.94 207 PHE B C 1
ATOM 3767 O O . PHE B 1 207 ? -15.328 15.07 -3.492 1 82.94 207 PHE B O 1
ATOM 3774 N N . VAL B 1 208 ? -15.25 16.516 -1.81 1 81.62 208 VAL B N 1
ATOM 3775 C CA . VAL B 1 208 ? -16.703 16.5 -1.606 1 81.62 208 VAL B CA 1
ATOM 3776 C C . VAL B 1 208 ? -17.391 17.109 -2.822 1 81.62 208 VAL B C 1
ATOM 3778 O O . VAL B 1 208 ? -18.422 16.609 -3.27 1 81.62 208 VAL B O 1
ATOM 3781 N N . VAL B 1 209 ? -16.844 18.141 -3.32 1 86.62 209 VAL B N 1
ATOM 3782 C CA . VAL B 1 209 ? -17.438 18.781 -4.484 1 86.62 209 VAL B CA 1
ATOM 3783 C C . VAL B 1 209 ? -17.422 17.844 -5.676 1 86.62 209 VAL B C 1
ATOM 3785 O O . VAL B 1 209 ? -18.438 17.672 -6.359 1 86.62 209 VAL B O 1
ATOM 3788 N N . ILE B 1 210 ? -16.344 17.172 -5.875 1 83.62 210 ILE B N 1
ATOM 3789 C CA . ILE B 1 210 ? -16.234 16.281 -7.031 1 83.62 210 ILE B CA 1
ATOM 3790 C C . ILE B 1 210 ? -17.078 15.031 -6.812 1 83.62 210 ILE B C 1
ATOM 3792 O O . ILE B 1 210 ? -17.875 14.664 -7.668 1 83.62 210 ILE B O 1
ATOM 3796 N N . ALA B 1 211 ? -16.938 14.383 -5.707 1 75.62 211 ALA B N 1
ATOM 3797 C CA . ALA B 1 211 ? -17.562 13.086 -5.453 1 75.62 211 ALA B CA 1
ATOM 3798 C C . ALA B 1 211 ? -19.078 13.227 -5.309 1 75.62 211 ALA B C 1
ATOM 3800 O O . ALA B 1 211 ? -19.828 12.406 -5.836 1 75.62 211 ALA B O 1
ATOM 3801 N N . PHE B 1 212 ? -19.609 14.289 -4.699 1 76 212 PHE B N 1
ATOM 3802 C CA . PHE B 1 212 ? -21.016 14.305 -4.309 1 76 212 PHE B CA 1
ATOM 3803 C C . PHE B 1 212 ? -21.797 15.344 -5.109 1 76 212 PHE B C 1
ATOM 3805 O O . PHE B 1 212 ? -23 15.188 -5.344 1 76 212 PHE B O 1
ATOM 3812 N N . TYR B 1 213 ? -21.125 16.359 -5.465 1 82.56 213 TYR B N 1
ATOM 3813 C CA . TYR B 1 213 ? -21.812 17.375 -6.262 1 82.56 213 TYR B CA 1
ATOM 3814 C C . TYR B 1 213 ? -21.734 17.047 -7.746 1 82.56 213 TYR B C 1
ATOM 3816 O O . TYR B 1 213 ? -22.75 16.828 -8.406 1 82.56 213 TYR B O 1
ATOM 3824 N N . LEU B 1 214 ? -20.594 16.969 -8.25 1 81.31 214 LEU B N 1
ATOM 3825 C CA . LEU B 1 214 ? -20.375 16.812 -9.688 1 81.31 214 LEU B CA 1
ATOM 3826 C C . LEU B 1 214 ? -20.75 15.406 -10.141 1 81.31 214 LEU B C 1
ATOM 3828 O O . LEU B 1 214 ? -21.453 15.234 -11.133 1 81.31 214 LEU B O 1
ATOM 3832 N N . ILE B 1 215 ? -20.281 14.406 -9.453 1 74.56 215 ILE B N 1
ATOM 3833 C CA . ILE B 1 215 ? -20.516 13.023 -9.852 1 74.56 215 ILE B CA 1
ATOM 3834 C C . ILE B 1 215 ? -21.828 12.523 -9.242 1 74.56 215 ILE B C 1
ATOM 3836 O O . ILE B 1 215 ? -22.641 11.906 -9.938 1 74.56 215 ILE B O 1
ATOM 3840 N N . GLY B 1 216 ? -21.984 12.719 -7.953 1 72.75 216 GLY B N 1
ATOM 3841 C CA . GLY B 1 216 ? -23.141 12.188 -7.242 1 72.75 216 GLY B CA 1
ATOM 3842 C C . GLY B 1 216 ? -24.422 12.969 -7.516 1 72.75 216 GLY B C 1
ATOM 3843 O O . GLY B 1 216 ? -25.516 12.469 -7.266 1 72.75 216 GLY B O 1
ATOM 3844 N N . GLY B 1 217 ? -24.312 14.195 -7.859 1 79.44 217 GLY B N 1
ATOM 3845 C CA . GLY B 1 217 ? -25.469 15.008 -8.203 1 79.44 217 GLY B CA 1
ATOM 3846 C C . GLY B 1 217 ? -26.219 15.516 -6.988 1 79.44 217 GLY B C 1
ATOM 3847 O O . GLY B 1 217 ? -27.406 15.852 -7.082 1 79.44 217 GLY B O 1
ATOM 3848 N N . MET B 1 218 ? -25.609 15.539 -5.895 1 81.62 218 MET B N 1
ATOM 3849 C CA . MET B 1 218 ? -26.25 16.031 -4.684 1 81.62 218 MET B CA 1
ATOM 3850 C C . MET B 1 218 ? -26.406 17.547 -4.719 1 81.62 218 MET B C 1
ATOM 3852 O O . MET B 1 218 ? -25.578 18.25 -5.305 1 81.62 218 MET B O 1
ATOM 3856 N N . PRO B 1 219 ? -27.531 18.031 -4.156 1 90.5 219 PRO B N 1
ATOM 3857 C CA . PRO B 1 219 ? -27.719 19.484 -4.086 1 90.5 219 PRO B CA 1
ATOM 3858 C C . PRO B 1 219 ? -26.594 20.188 -3.33 1 90.5 219 PRO B C 1
ATOM 3860 O O . PRO B 1 219 ? -26 19.609 -2.41 1 90.5 219 PRO B O 1
ATOM 3863 N N . TRP B 1 220 ? -26.391 21.453 -3.725 1 89.75 220 TRP B N 1
ATOM 3864 C CA . TRP B 1 2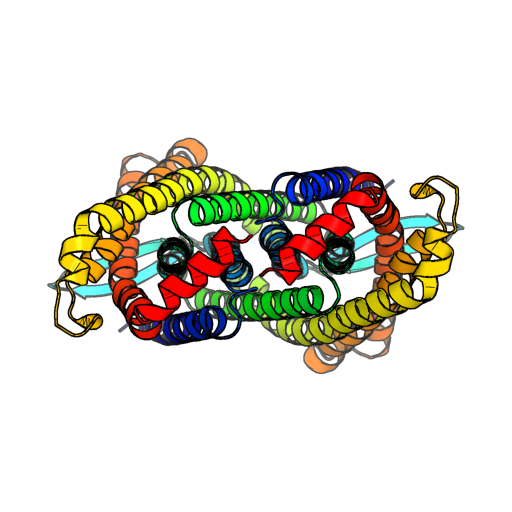20 ? -25.297 22.234 -3.176 1 89.75 220 TRP B CA 1
ATOM 3865 C C . TRP B 1 220 ? -25.453 22.422 -1.671 1 89.75 220 TRP B C 1
ATOM 3867 O O . TRP B 1 220 ? -24.469 22.438 -0.933 1 89.75 220 TRP B O 1
ATOM 3877 N N . GLU B 1 221 ? -26.656 22.516 -1.22 1 89.06 221 GLU B N 1
ATOM 3878 C CA . GLU B 1 221 ? -26.922 22.703 0.205 1 89.06 221 GLU B CA 1
ATOM 3879 C C . GLU B 1 221 ? -26.453 21.484 1.016 1 89.06 221 GLU B C 1
ATOM 3881 O O . GLU B 1 221 ? -25.906 21.641 2.107 1 89.06 221 GLU B O 1
ATOM 3886 N N . VAL B 1 222 ? -26.641 20.406 0.444 1 82.62 222 VAL B N 1
ATOM 3887 C CA . VAL B 1 222 ? -26.234 19.188 1.111 1 82.62 222 VAL B CA 1
ATOM 3888 C C . VAL B 1 222 ? -24.719 19.047 1.064 1 82.62 222 VAL B C 1
ATOM 3890 O O . VAL B 1 222 ? -24.078 18.703 2.066 1 82.62 222 VAL B O 1
ATOM 3893 N N . VAL B 1 223 ? -24.203 19.438 -0.068 1 86.31 223 VAL B N 1
ATOM 3894 C CA . VAL B 1 223 ? -22.781 19.297 -0.309 1 86.31 223 VAL B CA 1
ATOM 3895 C C . VAL B 1 223 ? -22 20.219 0.623 1 86.31 223 VAL B C 1
ATOM 3897 O O . VAL B 1 223 ? -20.984 19.828 1.191 1 86.31 223 VAL B O 1
ATOM 3900 N N . THR B 1 224 ? -22.453 21.438 0.811 1 87.94 224 THR B N 1
ATOM 3901 C CA . THR B 1 224 ? -21.781 22.391 1.686 1 87.94 224 THR B CA 1
ATOM 3902 C C . THR B 1 224 ? -21.797 21.891 3.131 1 87.94 224 THR B C 1
ATOM 3904 O O . THR B 1 224 ? -20.828 22.078 3.865 1 87.94 224 THR B O 1
ATOM 3907 N N . GLY B 1 225 ? -22.875 21.266 3.535 1 82.38 225 GLY B N 1
ATOM 3908 C CA . GLY B 1 225 ? -22.922 20.672 4.859 1 82.38 225 GLY B CA 1
ATOM 3909 C C . GLY B 1 225 ? -21.906 19.562 5.051 1 82.38 225 GLY B C 1
ATOM 3910 O O . GLY B 1 225 ? -21.25 19.5 6.094 1 82.38 225 GLY B O 1
ATOM 3911 N N . LEU B 1 226 ? -21.766 18.875 3.994 1 79.19 226 LEU B N 1
ATOM 3912 C CA . LEU B 1 226 ? -20.797 17.781 4.047 1 79.19 226 LEU B CA 1
ATOM 3913 C C . LEU B 1 226 ? -19.375 18.312 4.117 1 79.19 226 LEU B C 1
ATOM 3915 O O . LEU B 1 226 ? -18.531 17.734 4.812 1 79.19 226 LEU B O 1
ATOM 3919 N N . ILE B 1 227 ? -19.156 19.328 3.393 1 85.75 227 ILE B N 1
ATOM 3920 C CA . ILE B 1 227 ? -17.828 19.938 3.393 1 85.75 227 ILE B CA 1
ATOM 3921 C C . ILE B 1 227 ? -17.484 20.422 4.801 1 85.75 227 ILE B C 1
ATOM 3923 O O . ILE B 1 227 ? -16.406 20.141 5.309 1 85.75 227 ILE B O 1
ATOM 3927 N N . VAL B 1 228 ? -18.391 21.062 5.406 1 83.94 228 VAL B N 1
ATOM 3928 C CA . VAL B 1 228 ? -18.172 21.625 6.734 1 83.94 228 VAL B CA 1
ATOM 3929 C C . VAL B 1 228 ? -17.922 20.484 7.734 1 83.94 228 VAL B C 1
ATOM 3931 O O . VAL B 1 228 ? -17.016 20.562 8.562 1 83.94 228 VAL B O 1
ATOM 3934 N N . ASP B 1 229 ? -18.703 19.484 7.637 1 80.06 229 ASP B N 1
ATOM 3935 C CA . ASP B 1 229 ? -18.547 18.344 8.531 1 80.06 229 ASP B CA 1
ATOM 3936 C C . ASP B 1 229 ? -17.156 17.719 8.391 1 80.06 229 ASP B C 1
ATOM 3938 O O . ASP B 1 229 ? -16.5 17.422 9.383 1 80.06 229 ASP B O 1
ATOM 3942 N N . GLN B 1 230 ? -16.797 17.594 7.16 1 79.38 230 GLN B N 1
ATOM 3943 C CA . GLN B 1 230 ? -15.516 16.969 6.883 1 79.38 230 GLN B CA 1
ATOM 3944 C C . GLN B 1 230 ? -14.359 17.844 7.359 1 79.38 230 GLN B C 1
ATOM 3946 O O . GLN B 1 230 ? -13.359 17.344 7.879 1 79.38 230 GLN B O 1
ATOM 3951 N N . LEU B 1 231 ? -14.523 19.125 7.172 1 80.69 231 LEU B N 1
ATOM 3952 C CA . LEU B 1 231 ? -13.484 20.062 7.57 1 80.69 231 LEU B CA 1
ATOM 3953 C C . LEU B 1 231 ? -13.273 20.031 9.078 1 80.69 231 LEU B C 1
ATOM 3955 O O . LEU B 1 231 ? -12.133 20.031 9.555 1 80.69 231 LEU B O 1
ATOM 3959 N N . VAL B 1 232 ? -14.281 20.016 9.781 1 79.94 232 VAL B N 1
ATOM 3960 C CA . VAL B 1 232 ? -14.203 20.016 11.242 1 79.94 232 VAL B CA 1
ATOM 3961 C C . VAL B 1 232 ? -13.516 18.75 11.727 1 79.94 232 VAL B C 1
ATOM 3963 O O . VAL B 1 232 ? -12.578 18.812 12.531 1 79.94 232 VAL B O 1
ATOM 3966 N N . VAL B 1 233 ? -13.898 17.672 11.156 1 77.94 233 VAL B N 1
ATOM 3967 C CA . VAL B 1 233 ? -13.359 16.391 11.594 1 77.94 233 VAL B CA 1
ATOM 3968 C C . VAL B 1 233 ? -11.883 16.297 11.227 1 77.94 233 VAL B C 1
ATOM 3970 O O . VAL B 1 233 ? -11.055 15.883 12.047 1 77.94 233 VAL B O 1
ATOM 3973 N N . LYS B 1 234 ? -11.562 16.719 10.023 1 76.06 234 LYS B N 1
ATOM 3974 C CA . LYS B 1 234 ? -10.195 16.594 9.539 1 76.06 234 LYS B CA 1
ATOM 3975 C C . LYS B 1 234 ? -9.25 17.516 10.305 1 76.06 234 LYS B C 1
ATOM 3977 O O . LYS B 1 234 ? -8.125 17.141 10.625 1 76.06 234 LYS B O 1
ATOM 3982 N N . VAL B 1 235 ? -9.75 18.688 10.602 1 73.69 235 VAL B N 1
ATOM 3983 C CA . VAL B 1 235 ? -8.914 19.656 11.312 1 73.69 235 VAL B CA 1
ATOM 3984 C C . VAL B 1 235 ? -8.695 19.188 12.75 1 73.69 235 VAL B C 1
ATOM 3986 O O . VAL B 1 235 ? -7.574 19.266 13.266 1 73.69 235 VAL B O 1
ATOM 3989 N N . VAL B 1 236 ? -9.758 18.719 13.359 1 75.06 236 VAL B N 1
ATOM 3990 C CA . VAL B 1 236 ? -9.648 18.25 14.742 1 75.06 236 VAL B CA 1
ATOM 3991 C C . VAL B 1 236 ? -8.664 17.094 14.812 1 75.06 236 VAL B C 1
ATOM 3993 O O . VAL B 1 236 ? -7.777 17.078 15.672 1 75.06 236 VAL B O 1
ATOM 3996 N N . ILE B 1 237 ? -8.82 16.234 13.891 1 72.25 237 ILE B N 1
ATOM 3997 C CA . ILE B 1 237 ? -7.969 15.055 13.883 1 72.25 237 ILE B CA 1
ATOM 3998 C C . ILE B 1 237 ? -6.539 15.453 13.523 1 72.25 237 ILE B C 1
ATOM 4000 O O . ILE B 1 237 ? -5.578 14.945 14.102 1 72.25 237 ILE B O 1
ATOM 4004 N N . GLY B 1 238 ? -6.422 16.344 12.586 1 69.88 238 GLY B N 1
ATOM 4005 C CA . GLY B 1 238 ? -5.117 16.828 12.164 1 69.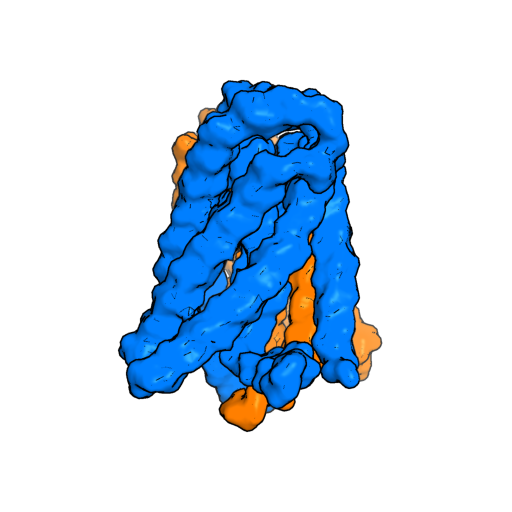88 238 GLY B CA 1
ATOM 4006 C C . GLY B 1 238 ? -4.359 17.547 13.266 1 69.88 238 GLY B C 1
ATOM 4007 O O . GLY B 1 238 ? -3.148 17.375 13.406 1 69.88 238 GLY B O 1
ATOM 4008 N N . VAL B 1 239 ? -5.098 18.312 13.977 1 75.75 239 VAL B N 1
ATOM 4009 C CA . VAL B 1 239 ? -4.48 19.016 15.102 1 75.75 239 VAL B CA 1
ATOM 4010 C C . VAL B 1 239 ? -4.023 18 16.156 1 75.75 239 VAL B C 1
ATOM 4012 O O . VAL B 1 239 ? -2.939 18.141 16.719 1 75.75 239 VAL B O 1
ATOM 4015 N N . ALA B 1 240 ? -4.789 17.031 16.281 1 75.31 240 ALA B N 1
ATOM 4016 C CA . ALA B 1 240 ? -4.492 16.031 17.328 1 75.31 240 ALA B CA 1
ATOM 4017 C C . ALA B 1 240 ? -3.266 15.211 16.953 1 75.31 240 ALA B C 1
ATOM 4019 O O . ALA B 1 240 ? -2.623 14.617 17.828 1 75.31 240 ALA B O 1
ATOM 4020 N N . ASP B 1 241 ? -2.898 15.312 15.672 1 79.75 241 ASP B N 1
ATOM 4021 C CA . ASP B 1 241 ? -1.782 14.469 15.242 1 79.75 241 ASP B CA 1
ATOM 4022 C C . ASP B 1 241 ? -0.458 15.227 15.344 1 79.75 241 ASP B C 1
ATOM 4024 O O . ASP B 1 241 ? 0.611 14.609 15.359 1 79.75 241 ASP B O 1
ATOM 4028 N N . THR B 1 242 ? -0.477 16.5 15.516 1 86.31 242 THR B N 1
ATOM 4029 C CA . THR B 1 242 ? 0.702 17.359 15.477 1 86.31 242 THR B CA 1
ATOM 4030 C C . THR B 1 242 ? 1.7 16.953 16.562 1 86.31 242 THR B C 1
ATOM 4032 O O . THR B 1 242 ? 2.91 16.953 16.328 1 86.31 242 THR B O 1
ATOM 4035 N N . PRO B 1 243 ? 1.245 16.547 17.703 1 89.44 243 PRO B N 1
ATOM 4036 C CA . PRO B 1 243 ? 2.209 16.141 18.734 1 89.44 243 PRO B CA 1
ATOM 4037 C C . PRO B 1 243 ? 3.107 15 18.281 1 89.44 243 PRO B C 1
ATOM 4039 O O . PRO B 1 243 ? 4.266 14.914 18.688 1 89.44 243 PRO B O 1
ATOM 4042 N N . TRP B 1 244 ? 2.645 14.219 17.438 1 91.38 244 TRP B N 1
ATOM 4043 C CA . TRP B 1 244 ? 3.443 13.07 17.016 1 91.38 244 TRP B CA 1
ATOM 4044 C C . TRP B 1 244 ? 4.504 13.484 16 1 91.38 244 TRP B C 1
ATOM 4046 O O . TRP B 1 244 ? 5.578 12.883 15.938 1 91.38 244 TRP B O 1
ATOM 4056 N N . PHE B 1 245 ? 4.199 14.469 15.266 1 90.69 245 PHE B N 1
ATOM 4057 C CA . PHE B 1 245 ? 5.254 15.016 14.422 1 90.69 245 PHE B CA 1
ATOM 4058 C C . PHE B 1 245 ? 6.348 15.656 15.266 1 90.69 245 PHE B C 1
ATOM 4060 O O . PHE B 1 245 ? 7.535 15.492 14.977 1 90.69 245 PHE B O 1
ATOM 4067 N N . VAL B 1 246 ? 5.902 16.359 16.234 1 90.38 246 VAL B N 1
ATOM 4068 C CA . VAL B 1 246 ? 6.859 17 17.125 1 90.38 246 VAL B CA 1
ATOM 4069 C C . VAL B 1 246 ? 7.703 15.945 17.844 1 90.38 246 VAL B C 1
ATOM 4071 O O . VAL B 1 246 ? 8.914 16.125 18 1 90.38 246 VAL B O 1
ATOM 4074 N N . LEU B 1 247 ? 7.02 14.93 18.219 1 91.12 247 LEU B N 1
ATOM 4075 C CA . LEU B 1 247 ? 7.73 13.805 18.828 1 91.12 247 LEU B CA 1
ATOM 4076 C C . LEU B 1 247 ? 8.75 13.219 17.859 1 91.12 247 LEU B C 1
ATOM 4078 O O . LEU B 1 247 ? 9.875 12.891 18.25 1 91.12 247 LEU B O 1
ATOM 4082 N N . TYR B 1 248 ? 8.367 13.055 16.641 1 92 248 TYR B N 1
ATOM 4083 C CA . TYR B 1 248 ? 9.25 12.562 15.586 1 92 248 TYR B CA 1
ATOM 4084 C C . TYR B 1 248 ? 10.5 13.422 15.469 1 92 248 TYR B C 1
ATOM 4086 O O . TYR B 1 248 ? 11.617 12.906 15.445 1 92 248 TYR B O 1
ATOM 4094 N N . LYS B 1 249 ? 10.281 14.68 15.453 1 88.38 249 LYS B N 1
ATOM 4095 C CA . LYS B 1 249 ? 11.391 15.625 15.336 1 88.38 249 LYS B CA 1
ATOM 4096 C C . LYS B 1 249 ? 12.289 15.57 16.562 1 88.38 249 LYS B C 1
ATOM 4098 O O . LYS B 1 249 ? 13.508 15.672 16.453 1 88.38 249 LYS B O 1
ATOM 4103 N N . ARG B 1 250 ? 11.672 15.516 17.625 1 89.12 250 ARG B N 1
ATOM 4104 C CA . ARG B 1 250 ? 12.414 15.477 18.875 1 89.12 250 ARG B CA 1
ATOM 4105 C C . ARG B 1 250 ? 13.32 14.25 18.938 1 89.12 250 ARG B C 1
ATOM 4107 O O . ARG B 1 250 ? 14.469 14.336 19.375 1 89.12 250 ARG B O 1
ATOM 4114 N N . MET B 1 251 ? 12.82 13.203 18.562 1 90.81 251 MET B N 1
ATOM 4115 C CA . MET B 1 251 ? 13.555 11.938 18.656 1 90.81 251 MET B CA 1
ATOM 4116 C C . MET B 1 251 ? 14.656 11.867 17.609 1 90.81 251 MET B C 1
ATOM 4118 O O . MET B 1 251 ? 15.68 11.219 17.828 1 90.81 251 MET B O 1
ATOM 4122 N N . LEU B 1 252 ? 14.5 12.352 16.438 1 87 252 LEU B N 1
ATOM 4123 C CA . LEU B 1 252 ? 15.523 12.352 15.398 1 87 252 LEU B CA 1
ATOM 4124 C C . LEU B 1 252 ? 16.703 13.227 15.797 1 87 252 LEU B C 1
ATOM 4126 O O . LEU B 1 252 ? 17.859 12.914 15.469 1 87 252 LEU B O 1
ATOM 4130 N N . GLY B 1 253 ? 16.562 14.055 16.547 1 74.31 253 GLY B N 1
ATOM 4131 C CA . GLY B 1 253 ? 17.641 14.93 16.969 1 74.31 253 GLY B CA 1
ATOM 4132 C C . GLY B 1 253 ? 18.281 15.695 15.82 1 74.31 253 GLY B C 1
ATOM 4133 O O . GLY B 1 253 ? 18.031 15.398 14.648 1 74.31 253 GLY B O 1
ATOM 4134 N N . LYS B 1 254 ? 19.016 16.734 15.992 1 61.34 254 LYS B N 1
ATOM 4135 C CA . LYS B 1 254 ? 19.688 17.609 15.039 1 61.34 254 LYS B CA 1
ATOM 4136 C C . LYS B 1 254 ? 20.719 16.844 14.203 1 61.34 254 LYS B C 1
ATOM 4138 O O . LYS B 1 254 ? 20.797 17.031 12.992 1 61.34 254 LYS B O 1
ATOM 4143 N N . THR B 1 255 ? 21.422 16.047 14.711 1 50.75 255 THR B N 1
ATOM 4144 C CA . THR B 1 255 ? 22.547 15.344 14.102 1 50.75 255 THR B CA 1
ATOM 4145 C C . THR B 1 255 ? 22.062 14.312 13.086 1 50.75 255 THR B C 1
ATOM 4147 O O . THR B 1 255 ? 22.656 14.164 12.016 1 50.75 255 THR B O 1
ATOM 4150 N N . ASP B 1 256 ? 21.016 13.734 13.289 1 55.56 256 ASP B N 1
ATOM 4151 C CA . ASP B 1 256 ? 20.562 12.609 12.477 1 55.56 256 ASP B CA 1
ATOM 4152 C C . ASP B 1 256 ? 20.016 13.094 11.133 1 55.56 256 ASP B C 1
ATOM 4154 O O . ASP B 1 256 ? 20.219 12.445 10.109 1 55.56 256 ASP B O 1
ATOM 4158 N N . LEU B 1 257 ? 19.531 14.281 11.148 1 57.47 257 LEU B N 1
ATOM 4159 C CA . LEU B 1 257 ? 19.031 14.852 9.906 1 57.47 257 LEU B CA 1
ATOM 4160 C C . LEU B 1 257 ? 20.172 15.211 8.961 1 57.47 257 LEU B C 1
ATOM 4162 O O . LEU B 1 257 ? 20.047 15.047 7.746 1 57.47 257 LEU B O 1
ATOM 4166 N N . GLU B 1 258 ? 21.234 15.586 9.508 1 54.44 258 GLU B N 1
ATOM 4167 C CA . GLU B 1 258 ? 22.422 15.891 8.711 1 54.44 258 GLU B CA 1
ATOM 4168 C C . GLU B 1 258 ? 23.016 14.625 8.094 1 54.44 258 GLU B C 1
ATOM 4170 O O . GLU B 1 258 ? 23.469 14.641 6.953 1 54.44 258 GLU B O 1
ATOM 4175 N N . ASN B 1 259 ? 22.938 13.602 8.758 1 51.62 259 ASN B N 1
ATOM 4176 C CA . ASN B 1 259 ? 23.469 12.336 8.273 1 51.62 259 ASN B CA 1
ATOM 4177 C C . ASN B 1 259 ? 22.609 11.75 7.156 1 51.62 259 ASN B C 1
ATOM 4179 O O . ASN B 1 259 ? 23.141 11.188 6.195 1 51.62 259 ASN B O 1
ATOM 4183 N N . VAL B 1 260 ? 21.391 11.859 7.297 1 54.03 260 VAL B N 1
ATOM 4184 C CA . VAL B 1 260 ? 20.5 11.336 6.277 1 54.03 260 VAL B CA 1
ATOM 4185 C C . VAL B 1 260 ? 20.719 12.086 4.965 1 54.03 260 VAL B C 1
ATOM 4187 O O . VAL B 1 260 ? 20.766 11.477 3.893 1 54.03 260 VAL B O 1
ATOM 4190 N N . LYS B 1 261 ? 20.859 13.398 5.035 1 54.75 261 LYS B N 1
ATOM 4191 C CA . LYS B 1 261 ? 21.125 14.234 3.869 1 54.75 261 LYS B CA 1
ATOM 4192 C C . LYS B 1 261 ? 22.438 13.836 3.197 1 54.75 261 LYS B C 1
ATOM 4194 O O . LYS B 1 261 ? 22.531 13.812 1.968 1 54.75 261 LYS B O 1
ATOM 4199 N N . PHE B 1 262 ? 23.328 13.539 4.062 1 44.41 262 PHE B N 1
ATOM 4200 C CA . PHE B 1 262 ? 24.625 13.133 3.555 1 44.41 262 PHE B CA 1
ATOM 4201 C C . PHE B 1 262 ? 24.531 11.82 2.795 1 44.41 262 PHE B C 1
ATOM 4203 O O . PHE B 1 262 ? 25.141 11.656 1.739 1 44.41 262 PHE B O 1
ATOM 4210 N N . VAL B 1 263 ? 23.844 10.961 3.223 1 47.16 263 VAL B N 1
ATOM 4211 C CA . VAL B 1 263 ? 23.672 9.664 2.572 1 47.16 263 VAL B CA 1
ATOM 4212 C C . VAL B 1 263 ? 22.891 9.828 1.277 1 47.16 263 VAL B C 1
ATOM 4214 O O . VAL B 1 263 ? 23.219 9.219 0.258 1 47.16 263 VAL B O 1
ATOM 4217 N N . GLU B 1 264 ? 21.938 10.664 1.195 1 50.56 264 GLU B N 1
ATOM 4218 C CA . GLU B 1 264 ? 21.109 10.914 0.019 1 50.56 264 GLU B CA 1
ATOM 4219 C C . GLU B 1 264 ? 21.891 11.672 -1.055 1 50.56 264 GLU B C 1
ATOM 4221 O O . GLU B 1 264 ? 21.688 11.438 -2.25 1 50.56 264 GLU B O 1
ATOM 4226 N N . GLU B 1 265 ? 22.734 12.688 -0.697 1 45.28 265 GLU B N 1
ATOM 4227 C CA . GLU B 1 265 ? 23.562 13.43 -1.645 1 45.28 265 GLU B CA 1
ATOM 4228 C C . GLU B 1 265 ? 24.578 12.523 -2.326 1 45.28 265 GLU B C 1
ATOM 4230 O O . GLU B 1 265 ? 25.031 12.812 -3.436 1 45.28 265 GLU B O 1
ATOM 4235 N N . LYS B 1 266 ? 24.875 11.508 -1.757 1 45.38 266 LYS B N 1
ATOM 4236 C CA . LYS B 1 266 ? 25.844 10.578 -2.318 1 45.38 266 LYS B CA 1
ATOM 4237 C C . LYS B 1 266 ? 25.172 9.508 -3.166 1 45.38 266 LYS B C 1
ATOM 4239 O O . LYS B 1 266 ? 25.844 8.766 -3.893 1 45.38 266 LYS B O 1
ATOM 4244 N N . VAL B 1 267 ? 23.984 9.617 -3.039 1 40.56 267 VAL B N 1
ATOM 4245 C CA . VAL B 1 267 ? 23.25 8.703 -3.906 1 40.56 267 VAL B CA 1
ATOM 4246 C C . VAL B 1 267 ? 22.781 9.445 -5.156 1 40.56 267 VAL B C 1
ATOM 4248 O O . VAL B 1 267 ? 22.219 10.539 -5.062 1 40.56 267 VAL B O 1
#

Nearest PDB structures (foldseek):
  7uwa-assembly1_c  TM=3.242E-01  e=1.395E+00  Citrus x limon
  4nqi-assembly2_D  TM=1.948E-01  e=2.175E+00  Dictyostelium discoideum
  6gy6-assembly1_A  TM=2.362E-01  e=8.997E+00  Xenorhabdus nematophila ATCC 19061
  7uwa-assembly1_c  TM=3.243E-01  e=1.114E+00  Citrus x limon
  4nqi-assembly2_D  TM=1.763E-01  e=2.400E+00  Dictyostelium discoideum

Foldseek 3Di:
DPVVVVVLVVCLVVVLQVVLVVLLCCCQVPVVCNLVVLLVQLLVLVVVLLLQQLDKDWDFPQDDPNDTQIFIHRPSLSSLLVNLLSLLLCCQQPNLVSSLVSLVVSLVVLVVVLVVLVVVLPDDDDPPDPCNVVSNVSSVLSNQLSVLQSVLSNVLSNQLSVQLRVLCVVCVVVQVPDPDQLLPRVSLLCSQLVSQLVSQLSSLLSSLCRRCVVVVVDDPVVSVSNSVSSSVSSNVSSNVSSSSSSVSDRSCDPVSSVVSNVVVVVD/DPVVVVVLVVCLVVVLQVVLVVLLCCCQVPVVCNLVVLLVQLLVLVVVLLLQQLDKDWDWPQDDPNDTDIFIHRPSLSSLLVNLLSLLLCCLQPNLVSSLVSLVVSLVVLVVVLVVLVVVLPDDDDPPDPCNVVSNVSSVLSNQLSVLQSVLSNVLSNQLSVQLRVLCVVCVVVQVVDPDQLLPRVSLLCSQLVSQLVSQLSSLLSSLCRRCVVPVVDDPVVSVSNSVSSSVSNNVSSNVSSSSSSVSDRSCDPVSSVVSNVVVVVD

Sequence (534 aa):
MNYDLLFILIFWMIAMTIVTISSVKIVKKYPAYGFAALTAFYVAYLLSSQVIATKLATFDFGTWFGYSIILSTPAAAILYPFIAQVLDMINEVYGKKKAVAAVMIALATQVLYVMFIAMAVKIPAAAFYELDTEWTTIFALSVGVTFASWISFLVCSLLDTYMFSYIKRKLRPRELSFKGDAFLNPYIWIRSLVTDAFSLAVDSIIFVVIAFYLIGGMPWEVVTGLIVDQLVVKVVIGVADTPWFVLYKRMLGKTDLENVKFVEEKVMNYDLLFILIFWMIAMTIVTISSVKIVKKYPAYGFAALTAFYVAYLLSSQVIATKLATFDFGTWFGYSIILSTPAAAILYPFIAQVLDMINEVYGKKKAVAAVMIALATQVLYVMFIAMAVKIPAAAFYELDTEWTTIFALSVGVTFASWISFLVCSLLDTYMFSYIKRKLRPRELSFKGDAFLNPYIWIRSLVTDAFSLAVDSIIFVVIAFYLIGGMPWEVVTGLIVDQLVVKVVIGVADTPWFVLYKRMLGKTDLENVKFVEEKV

Solvent-accessible surface area (backbone atoms only — not comparable to full-atom values): 27027 Å² total; per-residue (Å²): 128,57,64,56,51,54,50,50,50,53,47,48,53,52,50,50,47,51,52,39,52,51,50,47,49,35,42,68,74,38,55,88,46,25,66,32,45,52,41,30,47,42,36,38,42,52,54,43,27,57,62,39,39,61,38,43,16,43,47,62,77,44,70,53,98,85,41,72,45,71,35,66,43,46,45,25,62,76,42,47,34,57,44,55,44,45,52,49,52,40,31,69,56,62,26,54,70,51,31,52,48,41,51,52,47,36,50,54,35,49,53,50,42,51,54,53,49,60,51,54,63,59,50,48,57,24,90,84,45,85,52,54,70,59,50,40,52,48,53,53,54,37,52,61,44,41,56,26,44,49,53,22,44,52,53,22,52,50,48,27,44,52,46,35,48,49,45,45,64,70,40,40,68,60,50,68,65,49,86,65,58,57,80,72,38,61,59,61,50,48,39,51,40,52,27,43,43,52,24,48,42,50,26,30,49,46,26,44,44,39,36,36,34,71,69,59,59,46,55,66,73,57,45,54,51,44,31,52,41,43,37,53,52,46,42,55,37,32,58,65,35,36,61,52,51,38,48,44,55,49,71,49,42,78,67,49,45,55,49,48,45,52,39,51,74,57,79,128,57,65,54,53,56,51,51,50,51,46,47,53,52,52,50,49,50,51,35,53,51,50,47,48,35,42,69,76,37,54,87,46,25,65,33,44,50,41,32,46,43,37,38,44,51,54,43,28,57,62,39,38,62,39,43,16,42,47,63,77,45,70,54,96,85,40,71,45,71,37,64,40,46,47,25,62,77,44,47,34,58,45,52,45,45,50,50,52,40,31,70,54,62,28,54,70,51,33,51,49,41,51,51,48,35,51,54,36,51,52,50,40,52,52,52,49,60,50,54,64,60,49,49,57,23,90,85,46,86,53,52,67,59,50,40,52,50,53,53,54,37,54,62,46,41,56,27,43,50,53,22,45,53,54,23,53,50,47,26,45,52,46,35,48,50,45,44,65,71,41,38,70,60,49,69,64,49,86,67,58,56,81,70,37,62,61,60,50,48,39,52,42,52,27,44,44,52,23,49,42,50,25,29,48,46,25,44,44,39,38,36,32,70,69,60,61,45,54,67,73,58,43,53,52,44,29,52,42,40,34,53,53,46,39,54,45,36,55,68,37,38,61,51,51,39,48,42,54,49,70,49,42,77,67,50,46,56,50,49,44,51,41,51,72,60,77

Secondary structure (DSSP, 8-state):
--HHHHHHHHHHHHHHHHHHHHHHHHHHH-HHHHHHHHHHHHHHHHHHHHHHTTSEEEEEEEEETTEEEEEEEEGGGGGHHHHHHHHHHHHHHHHHHHHHHHHHHHHHHHHHHHHHHHHHHHSPBPTT-TTHHHHHHHHHHHHHHHHHHHHHHHHHHHHHHHHHHHHHHHHHHHHHH--S-GGG-HHHHHHHHHHHHHHHHHHHHHHHIIIIIIIT---HHHHHHHHHHHHHHHHHHHHHHHHHHHHHHHHHHHHHHHHHHHHHHT-/--HHHHHHHHHHHHHHHHHHHHHHHHHHH-HHHHHHHHHHHHHHHHHHHHHHTTSEEEEEEEEETTEEEEEEEEGGGGGHHHHHHHHHHHHHHHHHHHHHHHHHHHHHHHHHHHHHHHHHHHSPBPTT-TTHHHHHHHHHHHHHHHHHHHHHHHHHHHHHHHHHHHHHHHHHHHHHH--S-GGG-HHHHHHHHHHHHHHHHHHHHHHHIIIIIIIT---HHHHHHHHHHHHHHHHHHHHHHHHHHHHHHHHHHHHHHHHHHHHHHT-

pLDDT: mean 83.5, std 10.67, range [40.56, 97.62]

Radius of gyration: 23.72 Å; Cα contacts (8 Å, |Δi|>4): 702; chains: 2; bounding box: 57×65×53 Å

InterPro domains:
  IPR003744 Queuosine precursor transporter [MF_02088] (36-258)
  IPR003744 Queuosine precursor transporter [PF02592] (74-247)
  IPR003744 Queuosine precursor transporter [PTHR34300] (35-256)
  IPR003744 Queuosine precursor transporter [TIGR00697] (37-252)

Organism: NCBI:txid91560